Protein AF-A0A6B1IB93-F1 (afdb_monomer)

Structure (mmCIF, N/CA/C/O backbone):
data_AF-A0A6B1IB93-F1
#
_entry.id   AF-A0A6B1IB93-F1
#
loop_
_atom_site.group_PDB
_atom_site.id
_atom_site.type_symbol
_atom_site.label_atom_id
_atom_site.label_alt_id
_atom_site.label_comp_id
_atom_site.label_asym_id
_atom_site.label_entity_id
_atom_site.label_seq_id
_atom_site.pdbx_PDB_ins_code
_atom_site.Cartn_x
_atom_site.Cartn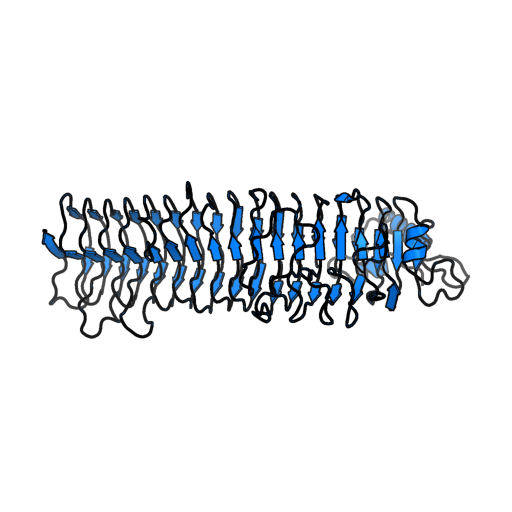_y
_atom_site.Cartn_z
_atom_site.occupancy
_atom_site.B_iso_or_equiv
_atom_site.auth_seq_id
_atom_site.auth_comp_id
_atom_site.auth_asym_id
_atom_site.auth_atom_id
_atom_site.pdbx_PDB_model_num
ATOM 1 N N . MET A 1 1 ? 8.153 -21.170 -45.864 1.00 47.31 1 MET A N 1
ATOM 2 C CA . MET A 1 1 ? 6.762 -21.647 -46.037 1.00 47.31 1 MET A CA 1
ATOM 3 C C . MET A 1 1 ? 5.921 -20.386 -45.933 1.00 47.31 1 MET A C 1
ATOM 5 O O . MET A 1 1 ? 6.156 -19.664 -44.977 1.00 47.31 1 MET A O 1
ATOM 9 N N . ALA A 1 2 ? 5.094 -20.040 -46.925 1.00 56.59 2 ALA A N 1
ATOM 10 C CA . ALA A 1 2 ? 4.295 -18.815 -46.829 1.00 56.59 2 ALA A CA 1
ATOM 11 C C . ALA A 1 2 ? 3.267 -18.994 -45.710 1.00 56.59 2 ALA A C 1
ATOM 13 O O . ALA A 1 2 ? 2.538 -19.990 -45.733 1.00 56.59 2 ALA A O 1
ATOM 14 N N . LEU A 1 3 ? 3.259 -18.084 -44.735 1.00 62.41 3 LEU A N 1
ATOM 15 C CA . LEU A 1 3 ? 2.273 -18.129 -43.661 1.00 62.41 3 LEU A CA 1
ATOM 16 C C . LEU A 1 3 ? 0.898 -17.834 -44.251 1.00 62.41 3 LEU A C 1
ATOM 18 O O . LEU A 1 3 ? 0.734 -16.989 -45.132 1.00 62.41 3 LEU A O 1
ATOM 22 N N . THR A 1 4 ? -0.099 -18.551 -43.765 1.00 72.56 4 THR A N 1
ATOM 23 C CA . THR A 1 4 ? -1.498 -18.311 -44.086 1.00 72.56 4 THR A CA 1
ATOM 24 C C . THR A 1 4 ? -2.266 -18.079 -42.799 1.00 72.56 4 THR A C 1
ATOM 26 O O . THR A 1 4 ? -1.890 -18.559 -41.735 1.00 72.56 4 THR A O 1
ATOM 29 N N . ILE A 1 5 ? -3.411 -17.411 -42.891 1.00 74.06 5 ILE A N 1
ATOM 30 C CA . ILE A 1 5 ? -4.334 -17.211 -41.769 1.00 74.06 5 ILE A CA 1
ATOM 31 C C . ILE A 1 5 ? -4.720 -18.533 -41.084 1.00 74.06 5 ILE A C 1
ATOM 33 O O . ILE A 1 5 ? -5.094 -18.549 -39.919 1.00 74.06 5 ILE A O 1
ATOM 37 N N . LYS A 1 6 ? -4.601 -19.662 -41.793 1.00 70.75 6 LYS A N 1
ATOM 38 C CA . LYS A 1 6 ? -4.834 -20.991 -41.236 1.00 70.75 6 LYS A CA 1
ATOM 39 C C . LYS A 1 6 ? -3.808 -21.374 -40.166 1.00 70.75 6 LYS A C 1
ATOM 41 O O . LYS A 1 6 ? -4.201 -21.989 -39.185 1.00 70.75 6 LYS A O 1
ATOM 46 N N . ASP A 1 7 ? -2.554 -20.966 -40.322 1.00 71.94 7 ASP A N 1
ATOM 47 C CA . ASP A 1 7 ? -1.471 -21.299 -39.389 1.00 71.94 7 ASP A CA 1
ATOM 48 C C . ASP A 1 7 ? -1.617 -20.561 -38.042 1.00 71.94 7 ASP A C 1
ATOM 50 O O . ASP A 1 7 ? -1.105 -21.023 -37.025 1.00 71.94 7 ASP A O 1
ATOM 54 N N . PHE A 1 8 ? -2.363 -19.449 -38.029 1.00 63.16 8 PHE A N 1
ATOM 55 C CA . PHE A 1 8 ? -2.698 -18.670 -36.831 1.00 63.16 8 PHE A CA 1
ATOM 56 C C . PHE A 1 8 ? -4.004 -19.130 -36.176 1.00 63.16 8 PHE A C 1
ATOM 58 O O . PHE A 1 8 ? -4.094 -19.217 -34.958 1.00 63.16 8 PHE A O 1
ATOM 65 N N . VAL A 1 9 ? -5.015 -19.477 -36.977 1.00 67.06 9 VAL A N 1
ATOM 66 C CA . VAL A 1 9 ? -6.304 -19.974 -36.462 1.00 67.06 9 VAL A CA 1
ATOM 67 C C . VAL A 1 9 ? -6.163 -21.354 -35.807 1.00 67.06 9 VAL A C 1
ATOM 69 O O . VAL A 1 9 ? -6.931 -21.685 -34.918 1.00 67.06 9 VAL A O 1
ATOM 72 N N . GLU A 1 10 ? -5.167 -22.155 -36.196 1.00 59.41 10 GLU A N 1
ATOM 73 C CA . GLU A 1 10 ? -4.883 -23.450 -35.556 1.00 59.41 10 GLU A CA 1
ATOM 74 C C . GLU A 1 10 ? -4.186 -23.335 -34.180 1.00 59.41 10 GLU A C 1
ATOM 76 O O . GLU A 1 10 ? -4.036 -24.356 -33.511 1.00 59.41 10 GLU A O 1
ATOM 81 N N . GLN A 1 11 ? -3.786 -22.131 -33.742 1.00 56.62 11 GLN A N 1
ATOM 82 C CA . GLN A 1 11 ? -3.180 -21.885 -32.419 1.00 56.62 11 GLN A CA 1
ATOM 83 C C . GLN A 1 11 ? -4.179 -21.363 -31.373 1.00 56.62 11 GLN A C 1
ATOM 85 O O . GLN A 1 11 ? -3.858 -21.338 -30.189 1.00 56.62 11 GLN A O 1
ATOM 90 N N . GLU A 1 12 ? -5.391 -20.994 -31.795 1.00 59.12 12 GLU A N 1
ATOM 91 C CA . GLU A 1 12 ? -6.454 -20.483 -30.931 1.00 59.12 12 GLU A CA 1
ATOM 92 C C . GLU A 1 12 ? -7.651 -21.439 -30.924 1.00 59.12 12 GLU A C 1
ATOM 94 O O . GLU A 1 12 ? -8.429 -21.499 -31.877 1.00 59.12 12 GLU A O 1
ATOM 99 N N . ASP A 1 13 ? -7.843 -22.166 -29.818 1.00 62.72 13 ASP A N 1
ATOM 100 C CA . ASP A 1 13 ? -8.871 -23.215 -29.672 1.00 62.72 13 ASP A CA 1
ATOM 101 C C . ASP A 1 13 ? -10.322 -22.704 -29.844 1.00 62.72 13 ASP A C 1
ATOM 103 O O . ASP A 1 13 ? -11.261 -23.495 -29.986 1.00 62.72 13 ASP A O 1
ATOM 107 N N . SER A 1 14 ? -10.527 -21.382 -29.814 1.00 68.81 14 SER A N 1
ATOM 108 C CA . SER A 1 14 ? -11.839 -20.725 -29.856 1.00 68.81 14 SER A CA 1
ATOM 109 C C . SER A 1 14 ? -12.285 -20.249 -31.245 1.00 68.81 14 SER A C 1
ATOM 111 O O . SER A 1 14 ? -13.443 -19.847 -31.400 1.00 68.81 14 SER A O 1
ATOM 113 N N . LEU A 1 15 ? -11.417 -20.315 -32.261 1.00 64.44 15 LEU A N 1
ATOM 114 C CA . LEU A 1 15 ? -11.700 -19.844 -33.618 1.00 64.44 15 LEU A CA 1
ATOM 115 C C . LEU A 1 15 ? -11.526 -20.960 -34.646 1.00 64.44 15 LEU A C 1
ATOM 117 O O . LEU A 1 15 ? -10.527 -21.671 -34.664 1.00 64.44 15 LEU A O 1
ATOM 121 N N . THR A 1 16 ? -12.475 -21.082 -35.575 1.00 74.25 16 THR A N 1
ATOM 122 C CA . THR A 1 16 ? -12.310 -21.946 -36.747 1.00 74.25 16 THR A CA 1
ATOM 123 C C . THR A 1 16 ? -12.172 -21.113 -38.008 1.00 74.25 16 THR A C 1
ATOM 125 O O . THR A 1 16 ? -12.680 -19.996 -38.116 1.00 74.25 16 THR A O 1
ATOM 128 N N . LEU A 1 17 ? -11.512 -21.673 -39.028 1.00 66.50 17 LEU A N 1
ATOM 129 C CA . LEU A 1 17 ? -11.332 -20.961 -40.292 1.00 66.50 17 LEU A CA 1
ATOM 130 C C . LEU A 1 17 ? -12.683 -20.538 -40.885 1.00 66.50 17 LEU A C 1
ATOM 132 O O . LEU A 1 17 ? -12.747 -19.514 -41.553 1.00 66.50 17 LEU A O 1
ATOM 136 N N . GLU A 1 18 ? -13.745 -21.318 -40.644 1.00 78.56 18 GLU A N 1
ATOM 137 C CA . GLU A 1 18 ? -15.110 -21.106 -41.134 1.00 78.56 18 GLU A CA 1
ATOM 138 C C . GLU A 1 18 ? -15.763 -19.822 -40.602 1.00 78.56 18 GLU A C 1
ATOM 140 O O . GLU A 1 18 ? -16.570 -19.232 -41.326 1.00 78.56 18 GLU A O 1
ATOM 145 N N . ASP A 1 19 ? -15.327 -19.330 -39.439 1.00 77.94 19 ASP A N 1
ATOM 146 C CA . ASP A 1 19 ? -15.854 -18.130 -38.775 1.00 77.94 19 ASP A CA 1
ATOM 147 C C . ASP A 1 19 ? -15.371 -16.819 -39.421 1.00 77.94 19 ASP A C 1
ATOM 149 O O . ASP A 1 19 ? -15.959 -15.754 -39.229 1.00 77.94 19 ASP A O 1
ATOM 153 N N . ILE A 1 20 ? -14.328 -16.886 -40.254 1.00 73.56 20 ILE A N 1
ATOM 154 C CA . ILE A 1 20 ? -13.740 -15.719 -40.918 1.00 73.56 20 ILE A CA 1
ATOM 155 C C . ILE A 1 20 ? -14.349 -15.565 -42.321 1.00 73.56 20 ILE A C 1
ATOM 157 O O . ILE A 1 20 ? -14.288 -16.511 -43.109 1.00 73.56 20 ILE A O 1
ATOM 161 N N . PRO A 1 21 ? -14.896 -14.404 -42.723 1.00 80.75 21 PRO A N 1
ATOM 162 C CA . PRO A 1 21 ? -15.423 -14.216 -44.075 1.00 80.75 21 PRO A CA 1
ATOM 163 C C . PRO A 1 21 ? -14.365 -14.465 -45.173 1.00 80.75 21 PRO A C 1
ATOM 165 O O . PRO A 1 21 ? -13.214 -14.052 -45.010 1.00 80.75 21 PRO A O 1
ATOM 168 N N . PRO A 1 22 ? -14.717 -15.075 -46.327 1.00 67.19 22 PRO A N 1
ATOM 169 C CA . PRO A 1 22 ? -13.751 -15.413 -47.383 1.00 67.19 22 PRO A CA 1
ATOM 170 C C . PRO A 1 22 ? -12.928 -14.227 -47.907 1.00 67.19 22 PRO A C 1
ATOM 172 O O . PRO A 1 22 ? -11.759 -14.393 -48.245 1.00 67.19 22 PRO A O 1
ATOM 175 N N . GLU A 1 23 ? -13.516 -13.029 -47.949 1.00 61.56 23 GLU A N 1
ATOM 176 C CA . GLU A 1 23 ? -12.828 -11.806 -48.382 1.00 61.56 23 GLU A CA 1
ATOM 177 C C . GLU A 1 23 ? -11.765 -11.345 -47.374 1.00 61.56 23 GLU A C 1
ATOM 179 O O . GLU A 1 23 ? -10.707 -10.868 -47.776 1.00 61.56 23 GLU A O 1
ATOM 184 N N . VAL A 1 24 ? -12.002 -11.562 -46.075 1.00 62.59 24 VAL A N 1
ATOM 185 C CA . VAL A 1 24 ? -11.038 -11.265 -45.004 1.00 62.59 24 VAL A CA 1
ATOM 186 C C . VAL A 1 24 ? -9.899 -12.278 -45.025 1.00 62.59 24 VAL A C 1
ATOM 188 O O . VAL A 1 24 ? -8.742 -11.876 -44.985 1.00 62.59 24 VAL A O 1
ATOM 191 N N . ARG A 1 25 ? -10.202 -13.575 -45.195 1.00 75.06 25 ARG A N 1
ATOM 192 C CA . ARG A 1 25 ? -9.165 -14.611 -45.362 1.00 75.06 25 ARG A CA 1
ATOM 193 C C . ARG A 1 25 ? -8.256 -14.297 -46.538 1.00 75.06 25 ARG A C 1
ATOM 195 O O . ARG A 1 25 ? -7.051 -14.466 -46.434 1.00 75.06 25 ARG A O 1
ATOM 202 N N . LYS A 1 26 ? -8.838 -13.861 -47.658 1.00 68.94 26 LYS A N 1
ATOM 203 C CA . LYS A 1 26 ? -8.079 -13.494 -48.850 1.00 68.94 26 LYS A CA 1
ATOM 204 C C . LYS A 1 26 ? -7.186 -12.284 -48.583 1.00 68.94 26 LYS A C 1
ATOM 206 O O . LYS A 1 26 ? -5.998 -12.392 -48.818 1.00 68.94 26 LYS A O 1
ATOM 211 N N . ARG A 1 27 ? -7.727 -11.190 -48.035 1.00 67.81 27 ARG A N 1
ATOM 212 C CA . ARG A 1 27 ? -6.939 -9.985 -47.732 1.00 67.81 27 ARG A CA 1
ATOM 213 C C . ARG A 1 27 ? -5.773 -10.280 -46.787 1.00 67.81 27 ARG A C 1
ATOM 215 O O . ARG A 1 27 ? -4.663 -9.875 -47.068 1.00 67.81 27 ARG A O 1
ATOM 222 N N . VAL A 1 28 ? -6.016 -11.030 -45.712 1.00 65.75 28 VAL A N 1
ATOM 223 C CA . VAL A 1 28 ? -4.967 -11.399 -44.748 1.00 65.75 28 VAL A CA 1
ATOM 224 C C . VAL A 1 28 ? -3.950 -12.362 -45.363 1.00 65.75 28 VAL A C 1
ATOM 226 O O . VAL A 1 28 ? -2.764 -12.210 -45.128 1.00 65.75 28 VAL A O 1
ATOM 229 N N . ASN A 1 29 ? -4.378 -13.340 -46.168 1.00 68.88 29 ASN A N 1
ATOM 230 C CA . ASN A 1 29 ? -3.445 -14.238 -46.856 1.00 68.88 29 ASN A CA 1
ATOM 231 C C . ASN A 1 29 ? -2.625 -13.534 -47.942 1.00 68.88 29 ASN A C 1
ATOM 233 O O . ASN A 1 29 ? -1.480 -13.917 -48.146 1.00 68.88 29 ASN A O 1
ATOM 237 N N . ASP A 1 30 ? -3.208 -12.564 -48.647 1.00 66.06 30 ASP A N 1
ATOM 238 C CA . ASP A 1 30 ? -2.509 -11.753 -49.644 1.00 66.06 30 ASP A CA 1
ATOM 239 C C . ASP A 1 30 ? -1.428 -10.907 -48.933 1.00 66.06 30 ASP A C 1
ATOM 241 O O . ASP A 1 30 ? -0.268 -10.956 -49.335 1.00 66.06 30 ASP A O 1
ATOM 245 N N . GLU A 1 31 ? -1.760 -10.280 -47.796 1.00 63.03 31 GLU A N 1
ATOM 246 C CA . GLU A 1 31 ? -0.799 -9.524 -46.975 1.00 63.03 31 GLU A CA 1
ATOM 247 C C . GLU A 1 31 ? 0.284 -10.414 -46.349 1.00 63.03 31 GLU A C 1
ATOM 249 O O . GLU A 1 31 ? 1.464 -10.082 -46.361 1.00 63.03 31 GLU A O 1
ATOM 254 N N . LEU A 1 32 ? -0.085 -11.592 -45.834 1.00 60.97 32 LEU A N 1
ATOM 255 C CA . LEU A 1 32 ? 0.872 -12.560 -45.292 1.00 60.97 32 LEU A CA 1
ATOM 256 C C . LEU A 1 32 ? 1.785 -13.129 -46.384 1.00 60.97 32 LEU A C 1
ATOM 258 O O . LEU A 1 32 ? 2.941 -13.438 -46.110 1.00 60.97 32 LEU A O 1
ATOM 262 N N . GLN A 1 33 ? 1.304 -13.271 -47.622 1.00 59.94 33 GLN A N 1
ATOM 263 C CA . GLN A 1 33 ? 2.141 -13.666 -48.760 1.00 59.94 33 GLN A CA 1
ATOM 264 C C . GLN A 1 33 ? 3.119 -12.568 -49.168 1.00 59.94 33 GLN A C 1
ATOM 266 O O . GLN A 1 33 ? 4.240 -12.889 -49.570 1.00 59.94 33 GLN A O 1
ATOM 271 N N . GLU A 1 34 ? 2.712 -11.307 -49.054 1.00 59.84 34 GLU A N 1
ATOM 272 C CA . GLU A 1 34 ? 3.586 -10.151 -49.243 1.00 59.84 34 GLU A CA 1
ATOM 273 C C . GLU A 1 34 ? 4.650 -10.090 -48.136 1.00 59.84 34 GLU A C 1
ATOM 275 O O . GLU A 1 34 ? 5.841 -10.008 -48.431 1.00 59.84 34 GLU A O 1
ATOM 280 N N . LEU A 1 35 ? 4.249 -10.308 -46.880 1.00 53.91 35 LEU A N 1
ATOM 281 C CA . LEU A 1 35 ? 5.142 -10.363 -45.720 1.00 53.91 35 LEU A CA 1
ATOM 282 C C . LEU A 1 35 ? 6.028 -11.615 -45.664 1.00 53.91 35 LEU A C 1
ATOM 284 O O . LEU A 1 35 ? 7.024 -11.605 -44.960 1.00 53.91 35 LEU A O 1
ATOM 288 N N . THR A 1 36 ? 5.705 -12.712 -46.355 1.00 54.09 36 THR A N 1
ATOM 289 C CA . THR A 1 36 ? 6.494 -13.966 -46.285 1.00 54.09 36 THR A CA 1
ATOM 290 C C . THR A 1 36 ? 7.105 -14.403 -47.616 1.00 54.09 36 THR A C 1
ATOM 292 O O . THR A 1 36 ? 7.624 -15.517 -47.727 1.00 54.09 36 THR A O 1
ATOM 295 N N . GLY A 1 37 ? 7.085 -13.522 -48.623 1.00 55.69 37 GLY A N 1
ATOM 296 C CA . GLY A 1 37 ? 7.861 -13.668 -49.855 1.00 55.69 37 GLY A CA 1
ATOM 297 C C . GLY A 1 37 ? 7.397 -14.806 -50.768 1.00 55.69 37 GLY A C 1
ATOM 298 O O . GLY A 1 37 ? 8.190 -15.669 -51.144 1.00 55.69 37 GLY A O 1
ATOM 299 N N . GLY A 1 38 ? 6.119 -14.826 -51.154 1.00 45.19 38 GLY A N 1
ATOM 300 C CA . GLY A 1 38 ? 5.567 -15.819 -52.086 1.00 45.19 38 GLY A CA 1
ATOM 301 C C . GLY A 1 38 ? 6.133 -15.750 -53.518 1.00 45.19 38 GLY A C 1
ATOM 302 O O . GLY A 1 38 ? 5.485 -15.218 -54.417 1.00 45.19 38 GLY A O 1
ATOM 303 N N . GLY A 1 39 ? 7.302 -16.353 -53.764 1.00 44.84 39 GLY A N 1
ATOM 304 C CA . GLY A 1 39 ? 7.883 -16.604 -55.092 1.00 44.84 39 GLY A CA 1
ATOM 305 C C . GLY A 1 39 ? 8.873 -17.781 -55.076 1.00 44.84 39 GLY A C 1
ATOM 306 O O . GLY A 1 39 ? 9.456 -18.069 -54.042 1.00 44.84 39 GLY A O 1
ATOM 307 N N . ASP A 1 40 ? 9.059 -18.478 -56.208 1.00 44.50 40 ASP A N 1
ATOM 308 C CA . ASP A 1 40 ? 9.875 -19.712 -56.384 1.00 44.50 40 ASP A CA 1
ATOM 309 C C . ASP A 1 40 ? 11.414 -19.538 -56.197 1.00 44.50 40 ASP A C 1
ATOM 311 O O . ASP A 1 40 ? 12.225 -20.243 -56.804 1.00 44.50 40 ASP A O 1
ATOM 315 N N . SER A 1 41 ? 11.855 -18.614 -55.349 1.00 43.12 41 SER A N 1
ATOM 316 C CA . SER A 1 41 ? 13.247 -18.448 -54.909 1.00 43.12 41 SER A CA 1
ATOM 317 C C . SER A 1 41 ? 13.293 -18.443 -53.381 1.00 43.12 41 SER A C 1
ATOM 319 O O . SER A 1 41 ? 12.290 -18.117 -52.762 1.00 43.12 41 SER A O 1
ATOM 321 N N . GLU A 1 42 ? 14.417 -18.869 -52.789 1.00 42.59 42 GLU A N 1
ATOM 322 C CA . GLU A 1 42 ? 14.621 -19.021 -51.333 1.00 42.59 42 GLU A CA 1
ATOM 323 C C . GLU A 1 42 ? 13.890 -17.978 -50.465 1.00 42.59 42 GLU A C 1
ATOM 325 O O . GLU A 1 42 ? 13.818 -16.812 -50.855 1.00 42.59 42 GLU A O 1
ATOM 330 N N . PRO A 1 43 ? 13.365 -18.384 -49.290 1.00 35.56 43 PRO A N 1
ATOM 331 C CA . PRO A 1 43 ? 12.536 -17.519 -48.461 1.00 35.56 43 PRO A CA 1
ATOM 332 C C . PRO A 1 43 ? 13.320 -16.267 -48.063 1.00 35.56 43 PRO A C 1
ATOM 334 O O . PRO A 1 43 ? 14.299 -16.353 -47.322 1.00 35.56 43 PRO A O 1
ATOM 337 N N . ALA A 1 44 ? 12.881 -15.111 -48.556 1.00 40.59 44 ALA A N 1
ATOM 338 C CA . ALA A 1 44 ? 13.309 -13.829 -48.025 1.00 40.59 44 ALA A CA 1
ATOM 339 C C . ALA A 1 44 ? 12.554 -13.582 -46.703 1.00 40.59 44 ALA A C 1
ATOM 341 O O . ALA A 1 44 ? 11.355 -13.869 -46.637 1.00 40.59 44 ALA A O 1
ATOM 342 N N . PRO A 1 45 ? 13.232 -13.102 -45.645 1.00 40.72 45 PRO A N 1
ATOM 343 C CA . PRO A 1 45 ? 12.581 -12.754 -44.385 1.00 40.72 45 PRO A CA 1
ATOM 344 C C . PRO A 1 45 ? 11.612 -11.577 -44.580 1.00 40.72 45 PRO A C 1
ATOM 346 O O . PRO A 1 45 ? 11.704 -10.892 -45.603 1.00 40.72 45 PRO A O 1
ATOM 349 N N . PRO A 1 46 ? 10.688 -11.342 -43.630 1.00 39.56 46 PRO A N 1
ATOM 350 C CA . PRO A 1 46 ? 9.617 -10.378 -43.805 1.00 39.56 46 PRO A CA 1
ATOM 351 C C . PRO A 1 46 ? 10.153 -8.994 -44.135 1.00 39.56 46 PRO A C 1
ATOM 353 O O . PRO A 1 46 ? 10.917 -8.412 -43.372 1.00 39.56 46 PRO A O 1
ATOM 356 N N . GLN A 1 47 ? 9.768 -8.484 -45.300 1.00 40.28 47 GLN A N 1
ATOM 357 C CA . GLN A 1 47 ? 10.093 -7.134 -45.733 1.00 40.28 47 GLN A CA 1
ATOM 358 C C . GLN A 1 47 ? 8.908 -6.250 -45.348 1.00 40.28 47 GLN A C 1
ATOM 360 O O . GLN A 1 47 ? 8.006 -6.034 -46.152 1.00 40.28 47 GLN A O 1
ATOM 365 N N . ASN A 1 48 ? 8.894 -5.751 -44.111 1.00 46.31 48 ASN A N 1
ATOM 366 C CA . ASN A 1 48 ? 8.357 -4.410 -43.918 1.00 46.31 48 ASN A CA 1
ATOM 367 C C . ASN A 1 48 ? 9.418 -3.473 -44.530 1.00 46.31 48 ASN A C 1
ATOM 369 O O . ASN A 1 48 ? 10.539 -3.467 -44.023 1.00 46.31 48 ASN A O 1
ATOM 373 N N . PRO A 1 49 ? 9.153 -2.788 -45.659 1.00 49.06 49 PRO A N 1
ATOM 374 C CA . PRO A 1 49 ? 10.187 -2.064 -46.403 1.00 49.06 49 PRO A CA 1
ATOM 375 C C . PRO A 1 49 ? 10.850 -0.927 -45.606 1.00 49.06 49 PRO A C 1
ATOM 377 O O . PRO A 1 49 ? 11.932 -0.497 -45.999 1.00 49.06 49 PRO A O 1
ATOM 380 N N . ASP A 1 50 ? 10.245 -0.508 -44.489 1.00 57.88 50 ASP A N 1
ATOM 381 C CA . ASP A 1 50 ? 10.753 0.541 -43.598 1.00 57.88 50 ASP A CA 1
ATOM 382 C C . ASP A 1 50 ? 11.320 -0.004 -42.268 1.00 57.88 50 ASP A C 1
ATOM 384 O O . ASP A 1 50 ? 11.778 0.772 -41.431 1.00 57.88 50 ASP A O 1
ATOM 388 N N . ALA A 1 51 ? 11.313 -1.328 -42.047 1.00 73.06 51 ALA A N 1
ATOM 389 C CA . ALA A 1 51 ? 11.839 -1.901 -40.811 1.00 73.06 51 ALA A CA 1
ATOM 390 C C . ALA A 1 51 ? 13.342 -2.193 -40.899 1.00 73.06 51 ALA A C 1
ATOM 392 O O . ALA A 1 51 ? 13.808 -2.919 -41.784 1.00 73.06 51 ALA A O 1
ATOM 393 N N . LEU A 1 52 ? 14.104 -1.672 -39.940 1.00 89.88 52 LEU A N 1
ATOM 394 C CA . LEU A 1 52 ? 15.533 -1.932 -39.822 1.00 89.88 52 LEU A CA 1
ATOM 395 C C . LEU A 1 52 ? 15.756 -3.248 -39.072 1.00 89.88 52 LEU A C 1
ATOM 397 O O . LEU A 1 52 ? 15.142 -3.505 -38.040 1.00 89.88 52 LEU A O 1
ATOM 401 N N . ILE A 1 53 ? 16.658 -4.087 -39.580 1.00 91.81 53 ILE A N 1
ATOM 402 C CA . ILE A 1 53 ? 17.012 -5.362 -38.945 1.00 91.81 53 ILE A CA 1
ATOM 403 C C . ILE A 1 53 ? 18.338 -5.199 -38.209 1.00 91.81 53 ILE A C 1
ATOM 405 O O . ILE A 1 53 ? 19.327 -4.772 -38.807 1.00 91.81 53 ILE A O 1
ATOM 409 N N . VAL A 1 54 ? 18.378 -5.612 -36.945 1.00 95.44 54 VAL A N 1
ATOM 410 C CA . VAL A 1 54 ? 19.604 -5.759 -36.155 1.00 95.44 54 VAL A CA 1
ATOM 411 C C . VAL A 1 54 ? 19.851 -7.242 -35.891 1.00 95.44 54 VAL A C 1
ATOM 413 O O . VAL A 1 54 ? 18.998 -7.935 -35.343 1.00 95.44 54 VAL A O 1
ATOM 416 N N . SER A 1 55 ? 21.021 -7.749 -36.280 1.00 94.88 55 SER A N 1
ATOM 417 C CA . SER A 1 55 ? 21.402 -9.144 -36.047 1.00 94.88 55 SER A CA 1
ATOM 418 C C . SER A 1 55 ? 22.908 -9.318 -35.929 1.00 94.88 55 SER A C 1
ATOM 420 O O . SER A 1 55 ? 23.669 -8.805 -36.746 1.00 94.88 55 SER A O 1
ATOM 422 N N . LYS A 1 56 ? 23.357 -10.152 -34.982 1.00 92.50 56 LYS A N 1
ATOM 423 C CA . LYS A 1 56 ? 24.758 -10.615 -34.930 1.00 92.50 56 LYS A CA 1
ATOM 424 C C . LYS A 1 56 ? 25.172 -11.442 -36.148 1.00 92.50 56 LYS A C 1
ATOM 426 O O . LYS A 1 56 ? 26.372 -11.616 -36.370 1.00 92.50 56 LYS A O 1
ATOM 431 N N . ASN A 1 57 ? 24.214 -11.965 -36.912 1.00 90.50 57 ASN A N 1
ATOM 432 C CA . ASN A 1 57 ? 24.482 -12.671 -38.151 1.00 90.50 57 ASN A CA 1
ATOM 433 C C . ASN A 1 57 ? 23.474 -12.292 -39.244 1.00 90.50 57 ASN A C 1
ATOM 435 O O . ASN A 1 57 ? 22.406 -12.887 -39.394 1.00 90.50 57 ASN A O 1
ATOM 439 N N . LEU A 1 58 ? 23.854 -11.313 -40.061 1.00 85.69 58 LEU A N 1
ATOM 440 C CA . LEU A 1 58 ? 23.011 -10.862 -41.162 1.00 85.69 58 LEU A CA 1
ATOM 441 C C . LEU A 1 58 ? 22.885 -11.892 -42.295 1.00 85.69 58 LEU A C 1
ATOM 443 O O . LEU A 1 58 ? 21.938 -11.791 -43.064 1.00 85.69 58 LEU A O 1
ATOM 447 N N . ASP A 1 59 ? 23.790 -12.870 -42.431 1.00 85.81 59 ASP A N 1
ATOM 448 C CA . ASP A 1 59 ? 23.755 -13.887 -43.504 1.00 85.81 59 ASP A CA 1
ATOM 449 C C . ASP A 1 59 ? 23.570 -13.304 -44.930 1.00 85.81 59 ASP A C 1
ATOM 451 O O . ASP A 1 59 ? 23.003 -13.931 -45.823 1.00 85.81 59 ASP A O 1
ATOM 455 N N . GLY A 1 60 ? 24.076 -12.085 -45.165 1.00 80.94 60 GLY A N 1
ATOM 456 C CA . GLY A 1 60 ? 23.963 -11.378 -46.448 1.00 80.94 60 GLY A CA 1
ATOM 457 C C . GLY A 1 60 ? 22.694 -10.535 -46.626 1.00 80.94 60 GLY A C 1
ATOM 458 O O . GLY A 1 60 ? 22.485 -10.015 -47.720 1.00 80.94 60 GLY A O 1
ATOM 459 N N . ARG A 1 61 ? 21.872 -10.392 -45.579 1.00 84.19 61 ARG A N 1
ATOM 460 C CA . ARG A 1 61 ? 20.733 -9.463 -45.513 1.00 84.19 61 ARG A CA 1
ATOM 461 C C . ARG A 1 61 ? 21.204 -8.029 -45.262 1.00 84.19 61 ARG A C 1
ATOM 463 O O . ARG A 1 61 ? 22.234 -7.818 -44.620 1.00 84.19 61 ARG A O 1
ATOM 470 N N . ASP A 1 62 ? 20.423 -7.062 -45.732 1.00 86.88 62 ASP A N 1
ATOM 471 C CA . ASP A 1 62 ? 20.595 -5.658 -45.360 1.00 86.88 62 ASP A CA 1
ATOM 472 C C . ASP A 1 62 ? 20.161 -5.463 -43.896 1.00 86.88 62 ASP A C 1
ATOM 474 O O . ASP A 1 62 ? 19.145 -6.010 -43.466 1.00 86.88 62 ASP A O 1
ATOM 478 N N . GLY A 1 63 ? 20.957 -4.727 -43.118 1.00 90.88 63 GLY A N 1
ATOM 479 C CA . GLY A 1 63 ? 20.722 -4.501 -41.693 1.00 90.88 63 GLY A CA 1
ATOM 480 C C . GLY A 1 63 ? 21.986 -4.072 -40.948 1.00 90.88 63 GLY A C 1
ATOM 481 O O . GLY A 1 63 ? 23.020 -3.772 -41.553 1.00 90.88 63 GLY A O 1
ATOM 482 N N . PHE A 1 64 ? 21.906 -4.071 -39.623 1.00 95.44 64 PHE A N 1
ATOM 483 C CA . PHE A 1 64 ? 22.961 -3.647 -38.707 1.00 95.44 64 PHE A CA 1
ATOM 484 C C . PHE A 1 64 ? 23.401 -4.813 -37.807 1.00 95.44 64 PHE A C 1
ATOM 486 O O . PHE A 1 64 ? 22.627 -5.721 -37.524 1.00 95.44 64 PHE A O 1
ATOM 493 N N . ASN A 1 65 ? 24.660 -4.807 -37.353 1.00 95.25 65 ASN A N 1
ATOM 494 C CA . ASN A 1 65 ? 25.179 -5.820 -36.407 1.00 95.25 65 ASN A CA 1
ATOM 495 C C . ASN A 1 65 ? 25.150 -5.352 -34.933 1.00 95.25 65 ASN A C 1
ATOM 497 O O . ASN A 1 65 ? 25.516 -6.101 -34.017 1.00 95.25 65 ASN A O 1
ATOM 501 N N . GLU A 1 66 ? 24.746 -4.101 -34.731 1.00 96.44 66 GLU A N 1
ATOM 502 C CA . GLU A 1 66 ? 24.684 -3.344 -33.480 1.00 96.44 66 GLU A CA 1
ATOM 503 C C . GLU A 1 66 ? 23.391 -2.517 -33.510 1.00 96.44 66 GLU A C 1
ATOM 505 O O . GLU A 1 66 ? 22.911 -2.167 -34.595 1.00 96.44 66 GLU A O 1
ATOM 510 N N . ILE A 1 67 ? 22.820 -2.246 -32.342 1.00 96.81 67 ILE A N 1
ATOM 511 C CA . ILE A 1 67 ? 21.535 -1.566 -32.161 1.00 96.81 67 ILE A CA 1
ATOM 512 C C . ILE A 1 67 ? 21.707 -0.061 -32.364 1.00 96.81 67 ILE A C 1
ATOM 514 O O . ILE A 1 67 ? 20.954 0.543 -33.125 1.00 96.81 67 ILE A O 1
ATOM 518 N N . LYS A 1 68 ? 22.734 0.541 -31.761 1.00 95.06 68 LYS A N 1
ATOM 519 C CA . LYS A 1 68 ? 23.004 1.978 -31.828 1.00 95.06 68 LYS A CA 1
ATOM 520 C C . LYS A 1 68 ? 23.103 2.491 -33.270 1.00 95.06 68 LYS A C 1
ATOM 522 O O . LYS A 1 68 ? 22.394 3.439 -33.583 1.00 95.06 68 LYS A O 1
ATOM 527 N N . PRO A 1 69 ? 23.868 1.873 -34.193 1.00 95.75 69 PRO A N 1
ATOM 528 C CA . PRO A 1 69 ? 23.896 2.329 -35.582 1.00 95.75 69 PRO A CA 1
ATOM 529 C C . PRO A 1 69 ? 22.546 2.238 -36.306 1.00 95.75 69 PRO A C 1
ATOM 531 O O . PRO A 1 69 ? 22.327 2.997 -37.250 1.00 95.75 69 PRO A O 1
ATOM 534 N N . ALA A 1 70 ? 21.668 1.313 -35.902 1.00 96.31 70 ALA A N 1
ATOM 535 C CA . ALA A 1 70 ? 20.320 1.220 -36.451 1.00 96.31 70 ALA A CA 1
ATOM 536 C C . ALA A 1 70 ? 19.447 2.379 -35.959 1.00 96.31 70 ALA A C 1
ATOM 538 O O . ALA A 1 70 ? 18.788 3.009 -36.778 1.00 96.31 70 ALA A O 1
ATOM 539 N N . VAL A 1 71 ? 19.510 2.697 -34.661 1.00 95.75 71 VAL A N 1
ATOM 540 C CA . VAL A 1 71 ? 18.825 3.856 -34.065 1.00 95.75 71 VAL A CA 1
ATOM 541 C C . VAL A 1 71 ? 19.334 5.164 -34.677 1.00 95.75 71 VAL A C 1
ATOM 543 O O . VAL A 1 71 ? 18.537 5.930 -35.203 1.00 95.75 71 VAL A O 1
ATOM 546 N N . ASP A 1 72 ? 20.656 5.361 -34.743 1.00 94.25 72 ASP A N 1
ATOM 547 C CA . ASP A 1 72 ? 21.293 6.556 -35.325 1.00 94.25 72 ASP A CA 1
ATOM 548 C C . ASP A 1 72 ? 20.923 6.769 -36.820 1.00 94.25 72 ASP A C 1
ATOM 550 O O . ASP A 1 72 ? 21.124 7.856 -37.368 1.00 94.25 72 ASP A O 1
ATOM 554 N N . SER A 1 73 ? 20.443 5.723 -37.509 1.00 93.75 73 SER A N 1
ATOM 555 C CA . SER A 1 73 ? 20.042 5.757 -38.925 1.00 93.75 73 SER A CA 1
ATOM 556 C C . SER A 1 73 ? 18.526 5.794 -39.138 1.00 93.75 73 SER A C 1
ATOM 558 O O . SER A 1 73 ? 18.094 5.860 -40.291 1.00 93.75 73 SER A O 1
ATOM 560 N N . ALA A 1 74 ? 17.734 5.678 -38.073 1.00 94.12 74 ALA A N 1
ATOM 561 C CA . ALA A 1 74 ? 16.287 5.590 -38.153 1.00 94.12 74 ALA A CA 1
ATOM 562 C C . ALA A 1 74 ? 15.648 6.967 -38.379 1.00 94.12 74 ALA A C 1
ATOM 564 O O . ALA A 1 74 ? 16.101 7.982 -37.852 1.00 94.12 74 ALA A O 1
ATOM 565 N N . ASP A 1 75 ? 14.570 6.980 -39.159 1.00 92.25 75 ASP A N 1
ATOM 566 C CA . ASP A 1 75 ? 13.658 8.117 -39.245 1.00 92.25 75 ASP A CA 1
ATOM 567 C C . ASP A 1 75 ? 12.534 7.950 -38.204 1.00 92.25 75 ASP A C 1
ATOM 569 O O . ASP A 1 75 ? 12.253 6.840 -37.748 1.00 92.25 75 ASP A O 1
ATOM 573 N N . SER A 1 76 ? 11.860 9.046 -37.852 1.00 92.31 76 SER A N 1
ATOM 574 C CA . SER A 1 76 ? 10.681 8.993 -36.978 1.00 92.31 76 SER A CA 1
ATOM 575 C C . SER A 1 76 ? 9.589 8.082 -37.557 1.00 92.31 76 SER A C 1
ATOM 577 O O . SER A 1 76 ? 9.351 8.080 -38.771 1.00 92.31 76 SER A O 1
ATOM 579 N N . GLY A 1 77 ? 8.952 7.284 -36.697 1.00 87.19 77 GLY A N 1
ATOM 580 C CA . GLY A 1 77 ? 7.974 6.264 -37.090 1.00 87.19 77 GLY A CA 1
ATOM 581 C C . GLY A 1 77 ? 8.584 4.927 -37.531 1.00 87.19 77 GLY A C 1
ATOM 582 O O . GLY A 1 77 ? 7.846 4.027 -37.942 1.00 87.19 77 GLY A O 1
ATOM 583 N N . ALA A 1 78 ? 9.914 4.785 -37.520 1.00 90.25 78 ALA A N 1
ATOM 584 C CA . ALA A 1 78 ? 10.570 3.550 -37.938 1.00 90.25 78 ALA A CA 1
ATOM 585 C C . ALA A 1 78 ? 10.410 2.422 -36.907 1.00 90.25 78 ALA A C 1
ATOM 587 O O . ALA A 1 78 ? 10.309 2.633 -35.700 1.00 90.25 78 ALA A O 1
ATOM 588 N N . THR A 1 79 ? 10.470 1.184 -37.398 1.00 92.81 79 THR A N 1
ATOM 589 C CA . THR A 1 79 ? 10.525 -0.016 -36.556 1.00 92.81 79 THR A CA 1
ATOM 590 C C . THR A 1 79 ? 11.886 -0.681 -36.692 1.00 92.81 79 THR A C 1
ATOM 592 O O . THR A 1 79 ? 12.348 -0.947 -37.801 1.00 92.81 79 THR A O 1
ATOM 595 N N . ILE A 1 80 ? 12.518 -1.008 -35.571 1.00 94.62 80 ILE A N 1
ATOM 596 C CA . ILE A 1 80 ? 13.776 -1.748 -35.509 1.00 94.62 80 ILE A CA 1
ATOM 597 C C . ILE A 1 80 ? 13.506 -3.117 -34.885 1.00 94.62 80 ILE A C 1
ATOM 599 O O . ILE A 1 80 ? 13.132 -3.213 -33.717 1.00 94.62 80 ILE A O 1
ATOM 603 N N . PHE A 1 81 ? 13.737 -4.184 -35.650 1.00 93.81 81 PHE A N 1
ATOM 604 C CA . PHE A 1 81 ? 13.650 -5.562 -35.166 1.00 93.81 81 PHE A CA 1
ATOM 605 C C . PHE A 1 81 ? 15.027 -6.082 -34.768 1.00 93.81 81 PHE A C 1
ATOM 607 O O . PHE A 1 81 ? 15.936 -6.152 -35.601 1.00 93.81 81 PHE A O 1
ATOM 614 N N . ILE A 1 82 ? 15.173 -6.496 -33.511 1.00 95.69 82 ILE A N 1
ATOM 615 C CA . ILE A 1 82 ? 16.429 -7.009 -32.967 1.00 95.69 82 ILE A CA 1
ATOM 616 C C . ILE A 1 82 ? 16.350 -8.531 -32.821 1.00 95.69 82 ILE A C 1
ATOM 618 O O . ILE A 1 82 ? 15.597 -9.068 -32.009 1.00 95.69 82 ILE A O 1
ATOM 622 N N . GLU A 1 83 ? 17.173 -9.247 -33.583 1.00 94.44 83 GLU A N 1
ATOM 623 C CA . GLU A 1 83 ? 17.309 -10.696 -33.449 1.00 94.44 83 GLU A CA 1
ATOM 624 C C . GLU A 1 83 ? 18.054 -11.085 -32.161 1.00 94.44 83 GLU A C 1
ATOM 626 O O . GLU A 1 83 ? 18.924 -10.332 -31.701 1.00 94.44 83 GLU A O 1
ATOM 631 N N . PRO A 1 84 ? 17.788 -12.281 -31.599 1.00 94.38 84 PRO A N 1
ATOM 632 C CA . PRO A 1 84 ? 18.399 -12.713 -30.350 1.00 94.38 84 PRO A CA 1
ATOM 633 C C . PRO A 1 84 ? 19.925 -12.691 -30.410 1.00 94.38 84 PRO A C 1
ATOM 635 O O . PRO A 1 84 ? 20.559 -13.155 -31.361 1.00 94.38 84 PRO A O 1
ATOM 638 N N . GLY A 1 85 ? 20.525 -12.179 -29.348 1.00 94.69 85 GLY A N 1
ATOM 639 C CA . GLY A 1 85 ? 21.965 -12.037 -29.220 1.00 94.69 85 GLY A CA 1
ATOM 640 C C . GLY A 1 85 ? 22.304 -11.080 -28.091 1.00 94.69 85 GLY A C 1
ATOM 641 O O . GLY A 1 85 ? 21.439 -10.358 -27.605 1.00 94.69 85 GLY A O 1
ATOM 642 N N . THR A 1 86 ? 23.569 -11.072 -27.675 1.00 95.50 86 THR A N 1
ATOM 643 C CA . THR A 1 86 ? 24.061 -10.047 -26.753 1.00 95.50 86 THR A CA 1
ATOM 644 C C . THR A 1 86 ? 24.791 -8.959 -27.517 1.00 95.50 86 THR A C 1
ATOM 646 O O . THR A 1 86 ? 25.759 -9.227 -28.236 1.00 95.50 86 THR A O 1
ATOM 649 N N . TYR A 1 87 ? 24.341 -7.733 -27.327 1.00 95.88 87 TYR A N 1
ATOM 650 C CA . TYR A 1 87 ? 24.838 -6.523 -27.945 1.00 95.88 87 TYR A CA 1
ATOM 651 C C . TYR A 1 87 ? 25.516 -5.690 -26.859 1.00 95.88 87 TYR A C 1
ATOM 653 O O . TYR A 1 87 ? 24.864 -5.262 -25.917 1.00 95.88 87 TYR A O 1
ATOM 661 N N . THR A 1 88 ? 26.846 -5.561 -26.929 1.00 93.62 88 THR A N 1
ATOM 662 C CA . THR A 1 88 ? 27.618 -4.804 -25.935 1.00 93.62 88 THR A CA 1
ATOM 663 C C . THR A 1 88 ? 27.772 -3.366 -26.393 1.00 93.62 88 THR A C 1
ATOM 665 O O . THR A 1 88 ? 28.673 -3.066 -27.177 1.00 93.62 88 THR A O 1
ATOM 668 N N . GLU A 1 89 ? 26.860 -2.519 -25.941 1.00 91.75 89 GLU A N 1
ATOM 669 C CA . GLU A 1 89 ? 26.716 -1.118 -26.323 1.00 91.75 89 GLU A CA 1
ATOM 670 C C . GLU A 1 89 ? 25.800 -0.403 -25.322 1.00 91.75 89 GLU A C 1
ATOM 672 O O . GLU A 1 89 ? 25.042 -1.058 -24.611 1.00 91.75 89 GLU A O 1
ATOM 677 N N . ASP A 1 90 ? 25.870 0.928 -25.292 1.00 89.56 90 ASP A N 1
ATOM 678 C CA . ASP A 1 90 ? 24.914 1.771 -24.575 1.00 89.56 90 ASP A CA 1
ATOM 679 C C . ASP A 1 90 ? 24.083 2.532 -25.626 1.00 89.56 90 ASP A C 1
ATOM 681 O O . ASP A 1 90 ? 24.640 3.138 -26.555 1.00 89.56 90 ASP A O 1
ATOM 685 N N . VAL A 1 91 ? 22.756 2.442 -25.533 1.00 93.50 91 VAL A N 1
ATOM 686 C CA . VAL A 1 91 ? 21.815 2.857 -26.585 1.00 93.50 91 VAL A CA 1
ATOM 687 C C . VAL A 1 91 ? 21.031 4.086 -26.129 1.00 93.50 91 VAL A C 1
ATOM 689 O O . VAL A 1 91 ? 20.327 4.029 -25.126 1.00 93.50 91 VAL A O 1
ATOM 692 N N . LEU A 1 92 ? 21.128 5.176 -26.895 1.00 93.94 92 LEU A N 1
ATOM 693 C CA . LEU A 1 92 ? 20.283 6.367 -26.763 1.00 93.94 92 LEU A CA 1
ATOM 694 C C . LEU A 1 92 ? 19.217 6.330 -27.858 1.00 93.94 92 LEU A C 1
ATOM 696 O O . LEU A 1 92 ? 19.570 6.296 -29.035 1.00 93.94 92 LEU A O 1
ATOM 700 N N . VAL A 1 93 ? 17.946 6.335 -27.468 1.00 95.44 93 VAL A N 1
ATOM 701 C CA . VAL A 1 93 ? 16.788 6.407 -28.362 1.00 95.44 93 VAL A CA 1
ATOM 702 C C . VAL A 1 93 ? 16.229 7.828 -28.330 1.00 95.44 93 VAL A C 1
ATOM 704 O O . VAL A 1 93 ? 15.396 8.167 -27.488 1.00 95.44 93 VAL A O 1
ATOM 707 N N . ASP A 1 94 ? 16.721 8.667 -29.238 1.00 93.88 94 ASP A N 1
ATOM 708 C CA . ASP A 1 94 ? 16.355 10.082 -29.389 1.00 93.88 94 ASP A CA 1
ATOM 709 C C . ASP A 1 94 ? 15.466 10.363 -30.614 1.00 93.88 94 ASP A C 1
ATOM 711 O O . ASP A 1 94 ? 15.178 11.519 -30.922 1.00 93.88 94 ASP A O 1
ATOM 715 N N . VAL A 1 95 ? 15.024 9.306 -31.301 1.00 93.44 95 VAL A N 1
ATOM 716 C CA . VAL A 1 95 ? 14.133 9.370 -32.463 1.00 93.44 95 VAL A CA 1
ATOM 717 C C . VAL A 1 95 ? 12.682 9.223 -32.007 1.00 93.44 95 VAL A C 1
ATOM 719 O O . VAL A 1 95 ? 12.333 8.225 -31.378 1.00 93.44 95 VAL A O 1
ATOM 722 N N . ASP A 1 96 ? 11.845 10.200 -32.358 1.00 93.12 96 ASP A N 1
ATOM 723 C CA . ASP A 1 96 ? 10.413 10.201 -32.039 1.00 93.12 96 ASP A CA 1
ATOM 724 C C . ASP A 1 96 ? 9.649 9.102 -32.797 1.00 93.12 96 ASP A C 1
ATOM 726 O O . ASP A 1 96 ? 9.978 8.771 -33.942 1.00 93.12 96 ASP A O 1
ATOM 730 N N . ASP A 1 97 ? 8.583 8.580 -32.195 1.00 92.62 97 ASP A N 1
ATOM 731 C CA . ASP A 1 97 ? 7.718 7.523 -32.729 1.00 92.62 97 ASP A CA 1
ATOM 732 C C . ASP A 1 97 ? 8.495 6.250 -33.135 1.00 92.62 97 ASP A C 1
ATOM 734 O O . ASP A 1 97 ? 8.115 5.539 -34.068 1.00 92.62 97 ASP A O 1
ATOM 738 N N . LEU A 1 98 ? 9.641 5.976 -32.500 1.00 95.44 98 LEU A N 1
ATOM 739 C CA . LEU A 1 98 ? 10.455 4.803 -32.811 1.00 95.44 98 LEU A CA 1
ATOM 740 C C . LEU A 1 98 ? 9.938 3.563 -32.075 1.00 95.44 98 LEU A C 1
ATOM 742 O O . LEU A 1 98 ? 9.792 3.573 -30.853 1.00 95.44 98 LEU A O 1
ATOM 746 N N . THR A 1 99 ? 9.791 2.451 -32.797 1.00 95.62 99 THR A N 1
ATOM 747 C CA . THR A 1 99 ? 9.556 1.133 -32.193 1.00 95.62 99 THR A CA 1
ATOM 748 C C . THR A 1 99 ? 10.838 0.302 -32.186 1.00 95.62 99 THR A C 1
ATOM 750 O O . THR A 1 99 ? 11.387 -0.008 -33.245 1.00 95.62 99 THR A O 1
ATOM 753 N N . LEU A 1 100 ? 11.284 -0.143 -31.012 1.00 96.19 100 LEU A N 1
ATOM 754 C CA . LEU A 1 100 ? 12.376 -1.100 -30.831 1.00 96.19 100 LEU A CA 1
ATOM 755 C C . LEU A 1 100 ? 11.821 -2.437 -30.319 1.00 96.19 100 LEU A C 1
ATOM 757 O O . LEU A 1 100 ? 11.399 -2.538 -29.170 1.00 96.19 100 LEU A O 1
ATOM 761 N N . ALA A 1 101 ? 11.829 -3.475 -31.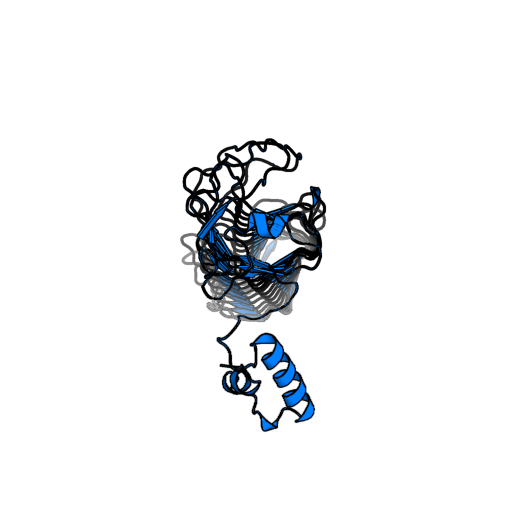154 1.00 95.00 101 ALA A N 1
ATOM 762 C CA . ALA A 1 101 ? 11.198 -4.758 -30.840 1.00 95.00 101 ALA A CA 1
ATOM 763 C C . ALA A 1 101 ? 12.195 -5.923 -30.884 1.00 95.00 101 ALA A C 1
ATOM 765 O O . ALA A 1 101 ? 12.841 -6.180 -31.907 1.00 95.00 101 ALA A O 1
ATOM 766 N N . GLY A 1 102 ? 12.305 -6.658 -29.780 1.00 91.06 102 GLY A N 1
ATOM 767 C CA . GLY A 1 102 ? 13.068 -7.897 -29.702 1.00 91.06 102 GLY A CA 1
ATOM 768 C C . GLY A 1 102 ? 12.332 -9.084 -30.326 1.00 91.06 102 GLY A C 1
ATOM 769 O O . GLY A 1 102 ? 11.120 -9.226 -30.215 1.00 91.06 102 GLY A O 1
ATOM 770 N N . ALA A 1 103 ? 13.070 -9.969 -30.994 1.00 80.44 103 ALA A N 1
ATOM 771 C CA . ALA A 1 103 ? 12.536 -11.232 -31.502 1.00 80.44 103 ALA A CA 1
ATOM 772 C C . ALA A 1 103 ? 12.567 -12.354 -30.439 1.00 80.44 103 ALA A C 1
ATOM 774 O O . ALA A 1 103 ? 13.245 -12.258 -29.413 1.00 80.44 103 ALA A O 1
ATOM 775 N N . GLU A 1 104 ? 11.857 -13.458 -30.712 1.00 74.50 104 GLU A N 1
ATOM 776 C CA . GLU A 1 104 ? 11.753 -14.632 -29.829 1.00 74.50 104 GLU A CA 1
ATOM 777 C C . GLU A 1 104 ? 13.140 -15.140 -29.387 1.00 74.50 104 GLU A C 1
ATOM 779 O O . GLU A 1 104 ? 13.955 -15.556 -30.212 1.00 74.50 104 GLU A O 1
ATOM 784 N N . GLY A 1 105 ? 13.407 -15.107 -28.076 1.00 67.75 105 GLY A N 1
ATOM 785 C CA . GLY A 1 105 ? 14.729 -15.370 -27.492 1.00 67.75 105 GLY A CA 1
ATOM 786 C C . GLY A 1 105 ? 15.378 -14.167 -26.798 1.00 67.75 105 GLY A C 1
ATOM 787 O O . GLY A 1 105 ? 16.486 -14.332 -26.297 1.00 67.75 105 GLY A O 1
ATOM 788 N N . THR A 1 106 ? 14.690 -13.017 -26.763 1.00 87.69 106 THR A N 1
ATOM 789 C CA . THR A 1 106 ? 14.998 -11.780 -26.017 1.00 87.69 106 THR A CA 1
ATOM 790 C C . THR A 1 106 ? 16.443 -11.297 -26.210 1.00 87.69 106 THR A C 1
ATOM 792 O O . THR A 1 106 ? 17.357 -11.751 -25.514 1.00 87.69 106 THR A O 1
ATOM 795 N N . PRO A 1 107 ? 16.700 -10.377 -27.155 1.00 95.62 107 PRO A N 1
ATOM 796 C CA . PRO A 1 107 ? 18.014 -9.758 -27.287 1.00 95.62 107 PRO A CA 1
ATOM 797 C C . PRO A 1 107 ? 18.422 -9.029 -26.004 1.00 95.62 107 PRO A C 1
ATOM 799 O O . PRO A 1 107 ? 17.596 -8.435 -25.315 1.00 95.62 107 PRO A O 1
ATOM 802 N N . VAL A 1 108 ? 19.720 -9.071 -25.708 1.00 95.94 108 VAL A N 1
ATOM 803 C CA . VAL A 1 108 ? 20.310 -8.486 -24.501 1.00 95.94 108 VAL A CA 1
ATOM 804 C C . VAL A 1 108 ? 21.174 -7.293 -24.889 1.00 95.94 108 VAL A C 1
ATOM 806 O O . VAL A 1 108 ? 22.168 -7.466 -25.600 1.00 95.94 108 VAL A O 1
ATOM 809 N N . ILE A 1 109 ? 20.835 -6.111 -24.389 1.00 94.75 109 ILE A N 1
ATOM 810 C CA . ILE A 1 109 ? 21.703 -4.935 -24.343 1.00 94.75 109 ILE A CA 1
ATOM 811 C C . ILE A 1 109 ? 22.564 -5.079 -23.090 1.00 94.75 109 ILE A C 1
ATOM 813 O O . ILE A 1 109 ? 22.080 -4.959 -21.968 1.00 94.75 109 ILE A O 1
ATOM 817 N N . ARG A 1 110 ? 23.842 -5.398 -23.274 1.00 91.31 110 ARG A N 1
ATOM 818 C CA . ARG A 1 110 ? 24.809 -5.463 -22.177 1.00 91.31 110 ARG A CA 1
ATOM 819 C C . ARG A 1 110 ? 25.595 -4.166 -22.156 1.00 91.31 110 ARG A C 1
ATOM 821 O O . ARG A 1 110 ? 26.233 -3.847 -23.159 1.00 91.31 110 ARG A O 1
ATOM 828 N N . SER A 1 111 ? 25.624 -3.485 -21.018 1.00 85.25 111 SER A N 1
ATOM 829 C CA . SER A 1 111 ? 26.355 -2.226 -20.914 1.00 85.25 111 SER A CA 1
ATOM 830 C C . SER A 1 111 ? 27.836 -2.366 -21.273 1.00 85.25 111 SER A C 1
ATOM 832 O O . SER A 1 111 ? 28.470 -3.412 -21.075 1.00 85.25 111 SER A O 1
ATOM 834 N N . THR A 1 112 ? 28.425 -1.269 -21.743 1.00 83.88 112 THR A N 1
ATOM 835 C CA . THR A 1 112 ? 29.883 -1.148 -21.855 1.00 83.88 112 THR A CA 1
ATOM 836 C C . THR A 1 112 ? 30.572 -0.968 -20.495 1.00 83.88 112 THR A C 1
ATOM 838 O O . THR A 1 112 ? 31.793 -1.131 -20.400 1.00 83.88 112 THR A O 1
ATOM 841 N N . GLY A 1 113 ? 29.809 -0.633 -19.447 1.00 76.62 113 GLY A N 1
ATOM 842 C CA . GLY A 1 113 ? 30.293 -0.369 -18.094 1.00 76.62 113 GLY A CA 1
ATOM 843 C C . GLY A 1 113 ? 31.071 0.939 -17.949 1.00 76.62 113 GLY A C 1
ATOM 844 O O . GLY A 1 113 ? 31.606 1.202 -16.872 1.00 76.62 113 GLY A O 1
ATOM 845 N N . THR A 1 114 ? 31.172 1.766 -18.997 1.00 70.88 114 THR A N 1
ATOM 846 C CA . THR A 1 114 ? 31.957 3.004 -18.914 1.00 70.88 114 THR A CA 1
ATOM 847 C C . THR A 1 114 ? 31.257 4.084 -18.102 1.00 70.88 114 THR A C 1
ATOM 849 O O . THR A 1 114 ? 31.950 4.868 -17.457 1.00 70.88 114 THR A O 1
ATOM 852 N N . GLY A 1 115 ? 29.922 4.104 -18.068 1.00 71.44 115 GLY A N 1
ATOM 853 C CA . GLY A 1 115 ? 29.169 5.215 -17.491 1.00 71.44 115 GLY A CA 1
ATOM 854 C C . GLY A 1 115 ? 29.182 6.453 -18.391 1.00 71.44 115 GLY A C 1
ATOM 855 O O . GLY A 1 115 ? 29.881 6.486 -19.410 1.00 71.44 115 GLY A O 1
ATOM 856 N N . TYR A 1 116 ? 28.499 7.512 -17.958 1.00 69.25 116 TYR A N 1
ATOM 857 C CA . TYR A 1 116 ? 28.533 8.826 -18.608 1.00 69.25 116 TYR A CA 1
ATOM 858 C C . TYR A 1 116 ? 29.969 9.384 -18.681 1.00 69.25 116 TYR A C 1
ATOM 860 O O . TYR A 1 116 ? 30.605 9.592 -17.642 1.00 69.25 116 TYR A O 1
ATOM 868 N N . GLN A 1 117 ? 30.499 9.644 -19.887 1.00 71.56 117 GLN A N 1
ATOM 869 C CA . GLN A 1 117 ? 31.850 10.211 -20.063 1.00 71.56 117 GLN A CA 1
ATOM 870 C C . GLN A 1 117 ? 31.831 11.701 -20.425 1.00 71.56 117 GLN A C 1
ATOM 872 O O . GLN A 1 117 ? 32.723 12.451 -20.010 1.00 71.56 117 GLN A O 1
ATOM 877 N N . GLN A 1 118 ? 30.850 12.142 -21.210 1.00 72.00 118 GLN A N 1
ATOM 878 C CA . GLN A 1 118 ? 30.722 13.509 -21.722 1.00 72.00 118 GLN A CA 1
ATOM 879 C C . GLN A 1 118 ? 29.256 13.864 -22.029 1.00 72.00 118 GLN A C 1
ATOM 881 O O . GLN A 1 118 ? 28.400 12.997 -22.146 1.00 72.00 118 GLN A O 1
ATOM 886 N N . GLU A 1 119 ? 28.975 15.162 -22.180 1.00 69.25 119 GLU A N 1
ATOM 887 C CA . GLU A 1 119 ? 27.638 15.679 -22.509 1.00 69.25 119 GLU A CA 1
ATOM 888 C C . GLU A 1 119 ? 27.108 15.078 -23.816 1.00 69.25 119 GLU A C 1
ATOM 890 O O . GLU A 1 119 ? 27.765 15.173 -24.855 1.00 69.25 119 GLU A O 1
ATOM 895 N N . GLY A 1 120 ? 25.921 14.467 -23.741 1.00 66.94 120 GLY A N 1
ATOM 896 C CA . GLY A 1 120 ? 25.276 13.755 -24.845 1.00 66.94 120 GLY A CA 1
ATOM 897 C C . GLY A 1 120 ? 25.540 12.246 -24.891 1.00 66.94 120 GLY A C 1
ATOM 898 O O . GLY A 1 120 ? 24.956 11.578 -25.741 1.00 66.94 120 GLY A O 1
ATOM 899 N N . ASP A 1 121 ? 26.386 11.697 -24.013 1.00 70.50 121 ASP A N 1
ATOM 900 C CA . ASP A 1 121 ? 26.457 10.245 -23.821 1.00 70.50 121 ASP A CA 1
ATOM 901 C C . ASP A 1 121 ? 25.231 9.748 -23.038 1.00 70.50 121 ASP A C 1
ATOM 903 O O . ASP A 1 121 ? 24.741 10.486 -22.174 1.00 70.50 121 ASP A O 1
ATOM 907 N N . PRO A 1 122 ? 24.787 8.496 -23.271 1.00 76.75 122 PRO A N 1
ATOM 908 C CA . PRO A 1 122 ? 23.759 7.882 -22.450 1.00 76.75 122 PRO A CA 1
ATOM 909 C C . PRO A 1 122 ? 24.118 7.930 -20.959 1.00 76.75 122 PRO A C 1
ATOM 911 O O . PRO A 1 122 ? 25.281 7.751 -20.585 1.00 76.75 122 PRO A O 1
ATOM 914 N N . VAL A 1 123 ? 23.122 8.123 -20.098 1.00 79.06 123 VAL A N 1
ATOM 915 C CA . VAL A 1 123 ? 23.249 8.004 -18.632 1.00 79.06 123 VAL A CA 1
ATOM 916 C C . VAL A 1 123 ? 22.776 6.646 -18.103 1.00 79.06 123 VAL A C 1
ATOM 918 O O . VAL A 1 123 ? 22.784 6.419 -16.893 1.00 79.06 123 VAL A O 1
ATOM 921 N N . ALA A 1 124 ? 22.388 5.742 -19.003 1.00 86.19 124 ALA A N 1
ATOM 922 C CA . ALA A 1 124 ? 22.015 4.357 -18.740 1.00 86.19 124 ALA A CA 1
ATOM 923 C C . ALA A 1 124 ? 22.402 3.472 -19.944 1.00 86.19 124 ALA A C 1
ATOM 925 O O . ALA A 1 124 ? 22.524 3.990 -21.057 1.00 86.19 124 ALA A O 1
ATOM 926 N N . PRO A 1 125 ? 22.535 2.144 -19.769 1.00 89.50 125 PRO A N 1
ATOM 927 C CA . PRO A 1 125 ? 22.697 1.205 -20.883 1.00 89.50 125 PRO A CA 1
ATOM 928 C C . PRO A 1 125 ? 21.599 1.334 -21.950 1.00 89.50 125 PRO A C 1
ATOM 930 O O . PRO A 1 125 ? 21.862 1.149 -23.139 1.00 89.50 125 PRO A O 1
ATOM 933 N N . LEU A 1 126 ? 20.380 1.684 -21.530 1.00 93.19 126 LEU A N 1
ATOM 934 C CA . LEU A 1 126 ? 19.284 2.083 -22.407 1.00 93.19 126 LEU A CA 1
ATOM 935 C C . LEU A 1 126 ? 18.689 3.407 -21.914 1.00 93.19 126 LEU A C 1
ATOM 937 O O . LEU A 1 126 ? 18.068 3.458 -20.851 1.00 93.19 126 LEU A O 1
ATOM 941 N N . GLU A 1 127 ? 18.865 4.472 -22.690 1.00 93.38 127 GLU A N 1
ATOM 942 C CA . GLU A 1 127 ? 18.266 5.783 -22.439 1.00 93.38 127 GLU A CA 1
ATOM 943 C C . GLU A 1 127 ? 17.279 6.156 -23.548 1.00 93.38 127 GLU A C 1
ATOM 945 O O . GLU A 1 127 ? 17.558 5.963 -24.729 1.00 93.38 127 GLU A O 1
ATOM 950 N N . ILE A 1 128 ? 16.130 6.711 -23.164 1.00 95.69 128 ILE A N 1
ATOM 951 C CA . ILE A 1 128 ? 15.058 7.133 -24.068 1.00 95.69 128 ILE A CA 1
ATOM 952 C C . ILE A 1 128 ? 14.790 8.620 -23.859 1.00 95.69 128 ILE A C 1
ATOM 954 O O . ILE A 1 128 ? 14.486 9.054 -22.742 1.00 95.69 128 ILE A O 1
ATOM 958 N N . THR A 1 129 ? 14.880 9.387 -24.942 1.00 94.75 129 THR A N 1
ATOM 959 C CA . THR A 1 129 ? 14.614 10.832 -24.963 1.00 94.75 129 THR A CA 1
ATOM 960 C C . THR A 1 129 ? 13.623 11.256 -26.047 1.00 94.75 129 THR A C 1
ATOM 962 O O . THR A 1 129 ? 13.181 12.400 -26.002 1.00 94.75 129 THR A O 1
ATOM 965 N N . GLY A 1 130 ? 13.288 10.378 -27.002 1.00 92.81 130 GLY A N 1
ATOM 966 C CA . GLY A 1 130 ? 12.265 10.631 -28.025 1.00 92.81 130 GLY A CA 1
ATOM 967 C C . GLY A 1 130 ? 10.831 10.551 -27.483 1.00 92.81 130 GLY A C 1
ATOM 968 O O . GLY A 1 130 ? 10.565 9.853 -26.500 1.00 92.81 130 GLY A O 1
ATOM 969 N N . GLU A 1 131 ? 9.913 11.268 -28.125 1.00 92.81 131 GLU A N 1
ATOM 970 C CA . GLU A 1 131 ? 8.462 11.213 -27.877 1.00 92.81 131 GLU A CA 1
ATOM 971 C C . GLU A 1 131 ? 7.840 9.981 -28.559 1.00 92.81 131 GLU A C 1
ATOM 973 O O . GLU A 1 131 ? 8.296 9.582 -29.627 1.00 92.81 131 GLU A O 1
ATOM 978 N N . GLY A 1 132 ? 6.818 9.353 -27.965 1.00 92.12 132 GLY A N 1
ATOM 979 C CA . GLY A 1 132 ? 6.068 8.263 -28.615 1.00 92.12 132 GLY A CA 1
ATOM 980 C C . GLY A 1 132 ? 6.867 6.970 -28.831 1.00 92.12 132 GLY A C 1
ATOM 981 O O . GLY A 1 132 ? 6.547 6.170 -29.709 1.00 92.12 132 GLY A O 1
ATOM 982 N N . VAL A 1 133 ? 7.960 6.776 -28.086 1.00 96.69 133 VAL A N 1
ATOM 983 C CA . VAL A 1 133 ? 8.851 5.618 -28.249 1.00 96.69 133 VAL A CA 1
ATOM 984 C C . VAL A 1 133 ? 8.233 4.362 -27.636 1.00 96.69 133 VAL A C 1
ATOM 986 O O . VAL A 1 133 ? 7.833 4.345 -26.471 1.00 96.69 133 VAL A O 1
ATOM 989 N N . GLU A 1 134 ? 8.264 3.263 -28.387 1.00 97.31 134 GLU A N 1
ATOM 990 C CA . GLU A 1 134 ? 7.834 1.942 -27.930 1.00 97.31 134 GLU A CA 1
ATOM 991 C C . GLU A 1 134 ? 9.020 0.974 -27.890 1.00 97.31 134 GLU A C 1
ATOM 993 O O . GLU A 1 134 ? 9.696 0.757 -28.896 1.00 97.31 134 GLU A O 1
ATOM 998 N N . ILE A 1 135 ? 9.259 0.328 -26.748 1.00 97.88 135 ILE A N 1
ATOM 999 C CA . ILE A 1 135 ? 10.274 -0.726 -26.622 1.00 97.88 135 ILE A CA 1
ATOM 1000 C C . ILE A 1 135 ? 9.630 -2.004 -26.104 1.00 97.88 135 ILE A C 1
ATOM 1002 O O . ILE A 1 135 ? 8.948 -1.998 -25.080 1.00 97.88 135 ILE A O 1
ATOM 1006 N N . SER A 1 136 ? 9.876 -3.119 -26.792 1.00 96.94 136 SER A N 1
ATOM 1007 C CA . SER A 1 136 ? 9.290 -4.415 -26.449 1.00 96.94 136 SER A CA 1
ATOM 1008 C C . SER A 1 136 ? 10.280 -5.573 -26.510 1.00 96.94 136 SER A C 1
ATOM 1010 O O . SER A 1 136 ? 11.140 -5.626 -27.387 1.00 96.94 136 SER A O 1
ATOM 1012 N N . ASP A 1 137 ? 10.135 -6.519 -25.578 1.00 95.62 137 ASP A N 1
ATOM 1013 C CA . ASP A 1 137 ? 10.816 -7.824 -25.578 1.00 95.62 137 ASP A CA 1
ATOM 1014 C C . ASP A 1 137 ? 12.360 -7.749 -25.624 1.00 95.62 137 ASP A C 1
ATOM 1016 O O . ASP A 1 137 ? 13.030 -8.584 -26.237 1.00 95.62 137 ASP A O 1
ATOM 1020 N N . VAL A 1 138 ? 12.942 -6.758 -24.942 1.00 97.06 138 VAL A N 1
ATOM 1021 C CA . VAL A 1 138 ? 14.397 -6.555 -24.803 1.00 97.06 138 VAL A CA 1
ATOM 1022 C C . VAL A 1 138 ? 14.837 -6.792 -23.356 1.00 97.06 138 VAL A C 1
ATOM 1024 O O . VAL A 1 138 ? 14.103 -6.497 -22.414 1.00 97.06 138 VAL A O 1
ATOM 1027 N N . ALA A 1 139 ? 16.056 -7.295 -23.165 1.00 96.25 139 ALA A N 1
ATOM 1028 C CA . ALA A 1 139 ? 16.713 -7.356 -21.865 1.00 96.25 139 ALA A CA 1
ATOM 1029 C C . ALA A 1 139 ? 17.879 -6.362 -21.776 1.00 96.25 139 ALA A C 1
ATOM 1031 O O . ALA A 1 139 ? 18.619 -6.178 -22.739 1.00 96.25 139 ALA A O 1
ATOM 1032 N N . VAL A 1 140 ? 18.076 -5.777 -20.601 1.00 93.00 140 VAL A N 1
ATOM 1033 C CA . VAL A 1 140 ? 19.216 -4.940 -20.233 1.00 93.00 140 VAL A CA 1
ATOM 1034 C C . VAL A 1 140 ? 19.982 -5.643 -19.119 1.00 93.00 140 VAL A C 1
ATOM 1036 O O . VAL A 1 140 ? 19.400 -6.019 -18.103 1.00 93.00 140 VAL A O 1
ATOM 1039 N N . GLU A 1 141 ? 21.280 -5.845 -19.319 1.00 89.12 141 GLU A N 1
ATOM 1040 C CA . GLU A 1 141 ? 22.164 -6.531 -18.372 1.00 89.12 141 GLU A CA 1
ATOM 1041 C C . GLU A 1 141 ? 23.281 -5.584 -17.931 1.00 89.12 141 GLU A C 1
ATOM 1043 O O . GLU A 1 141 ? 24.056 -5.093 -18.766 1.00 89.12 141 GLU A O 1
ATOM 1048 N N . ALA A 1 142 ? 23.374 -5.371 -16.618 1.00 77.44 142 ALA A N 1
ATOM 1049 C CA . ALA A 1 142 ? 24.482 -4.648 -16.018 1.00 77.44 142 ALA A CA 1
ATOM 1050 C C . ALA A 1 142 ? 25.794 -5.466 -16.069 1.00 77.44 142 ALA A C 1
ATOM 1052 O O . ALA A 1 142 ? 25.791 -6.691 -16.198 1.00 77.44 142 ALA A O 1
ATOM 1053 N N . VAL A 1 143 ? 26.947 -4.814 -15.924 1.00 77.75 143 VAL A N 1
ATOM 1054 C CA . VAL A 1 143 ? 28.266 -5.459 -15.772 1.00 77.75 143 VAL A CA 1
ATOM 1055 C C . VAL A 1 143 ? 28.915 -5.144 -14.419 1.00 77.75 143 VAL A C 1
ATOM 1057 O O . VAL A 1 143 ? 28.640 -4.137 -13.787 1.00 77.75 143 VAL A O 1
ATOM 1060 N N . GLU A 1 144 ? 29.799 -6.006 -13.914 1.00 72.50 144 GLU A N 1
ATOM 1061 C CA . GLU A 1 144 ? 30.456 -5.741 -12.623 1.00 72.50 144 GLU A CA 1
ATOM 1062 C C . GLU A 1 144 ? 31.270 -4.432 -12.670 1.00 72.50 144 GLU A C 1
ATOM 1064 O O . GLU A 1 144 ? 32.157 -4.268 -13.512 1.00 72.50 144 GLU A O 1
ATOM 1069 N N . GLY A 1 145 ? 31.000 -3.524 -11.727 1.00 64.19 145 GLY A N 1
ATOM 1070 C CA . GLY A 1 145 ? 31.680 -2.230 -11.645 1.00 64.19 145 GLY A CA 1
ATOM 1071 C C . GLY A 1 145 ? 31.158 -1.185 -12.631 1.00 64.19 145 GLY A C 1
ATOM 1072 O O . GLY A 1 145 ? 31.942 -0.328 -13.042 1.00 64.19 145 GLY A O 1
ATOM 1073 N N . GLU A 1 146 ? 29.878 -1.262 -13.014 1.00 67.75 146 GLU A N 1
ATOM 1074 C CA . GLU A 1 146 ? 29.235 -0.248 -13.854 1.00 67.75 146 GLU A CA 1
ATOM 1075 C C . GLU A 1 146 ? 29.441 1.170 -13.331 1.00 67.75 146 GLU A C 1
ATOM 1077 O O . GLU A 1 146 ? 29.207 1.454 -12.159 1.00 67.75 146 GLU A O 1
ATOM 1082 N N . GLY A 1 147 ? 29.792 2.074 -14.247 1.00 60.19 147 GLY A N 1
ATOM 1083 C CA . GLY A 1 147 ? 29.748 3.518 -14.034 1.00 60.19 147 GLY A CA 1
ATOM 1084 C C . GLY A 1 147 ? 28.359 4.148 -14.227 1.00 60.19 147 GLY A C 1
ATOM 1085 O O . GLY A 1 147 ? 28.289 5.366 -14.375 1.00 60.19 147 GLY A O 1
ATOM 1086 N N . TYR A 1 148 ? 27.281 3.360 -14.279 1.00 65.50 148 TYR A N 1
ATOM 1087 C CA . TYR A 1 148 ? 25.905 3.845 -14.419 1.00 65.50 148 TYR A CA 1
ATOM 1088 C C . TYR A 1 148 ? 25.136 3.734 -13.096 1.00 65.50 148 TYR A C 1
ATOM 1090 O O . TYR A 1 148 ? 25.298 2.769 -12.348 1.00 65.50 148 TYR A O 1
ATOM 1098 N N . GLY A 1 149 ? 24.276 4.721 -12.828 1.00 72.25 149 GLY A N 1
ATOM 1099 C CA . GLY A 1 149 ? 23.319 4.696 -11.717 1.00 72.25 149 GLY A CA 1
ATOM 1100 C C . GLY A 1 149 ? 21.977 4.044 -12.076 1.00 72.25 149 GLY A C 1
ATOM 1101 O O . GLY A 1 149 ? 21.166 3.803 -11.183 1.00 72.25 149 GLY A O 1
ATOM 1102 N N . TYR A 1 150 ? 21.732 3.747 -13.360 1.00 83.31 150 TYR A N 1
ATOM 1103 C CA . TYR A 1 150 ? 20.432 3.307 -13.878 1.00 83.31 150 TYR A CA 1
ATOM 1104 C C . TYR A 1 150 ? 20.569 2.162 -14.888 1.00 83.31 150 TYR A C 1
ATOM 1106 O O . TYR A 1 150 ? 21.522 2.157 -15.665 1.00 83.31 150 TYR A O 1
ATOM 1114 N N . GLY A 1 151 ? 19.598 1.243 -14.929 1.00 88.19 151 GLY A N 1
ATOM 1115 C CA . GLY A 1 151 ? 19.486 0.234 -15.993 1.00 88.19 151 GLY A CA 1
ATOM 1116 C C . GLY A 1 151 ? 18.783 0.769 -17.240 1.00 88.19 151 GLY A C 1
ATOM 1117 O O . GLY A 1 151 ? 19.326 0.719 -18.342 1.00 88.19 151 GLY A O 1
ATOM 1118 N N . VAL A 1 152 ? 17.589 1.330 -17.054 1.00 92.25 152 VAL A N 1
ATOM 1119 C CA . VAL A 1 152 ? 16.837 2.050 -18.088 1.00 92.25 152 VAL A CA 1
ATOM 1120 C C . VAL A 1 152 ? 16.494 3.445 -17.580 1.00 92.25 152 VAL A C 1
ATOM 1122 O O . VAL A 1 152 ? 15.940 3.590 -16.487 1.00 92.25 152 VAL A O 1
ATOM 1125 N N . GLN A 1 153 ? 16.783 4.464 -18.384 1.00 92.06 153 GLN A N 1
ATOM 1126 C CA . GLN A 1 153 ? 16.398 5.849 -18.119 1.00 92.06 153 GLN A CA 1
ATOM 1127 C C . GLN A 1 153 ? 15.429 6.340 -19.196 1.00 92.06 153 GLN A C 1
ATOM 1129 O O . GLN A 1 153 ? 15.747 6.319 -20.379 1.00 92.06 153 GLN A O 1
ATOM 1134 N N . ILE A 1 154 ? 14.280 6.866 -18.779 1.00 93.44 154 ILE A N 1
ATOM 1135 C CA . ILE A 1 154 ? 13.363 7.626 -19.635 1.00 93.44 154 ILE A CA 1
ATOM 1136 C C . ILE A 1 154 ? 13.449 9.083 -19.188 1.00 93.44 154 ILE A C 1
ATOM 1138 O O . ILE A 1 154 ? 13.136 9.402 -18.037 1.00 93.44 154 ILE A O 1
ATOM 1142 N N . SER A 1 155 ? 13.978 9.950 -20.050 1.00 86.31 155 SER A N 1
ATOM 1143 C CA . SER A 1 155 ? 14.364 11.320 -19.703 1.00 86.31 155 SER A CA 1
ATOM 1144 C C . SER A 1 155 ? 13.631 12.346 -20.564 1.00 86.31 155 SER A C 1
ATOM 1146 O O . SER A 1 155 ? 14.066 12.702 -21.658 1.00 86.31 155 SER A O 1
ATOM 1148 N N . GLY A 1 156 ? 12.536 12.895 -20.044 1.00 68.81 156 GLY A N 1
ATOM 1149 C CA . GLY A 1 156 ? 11.798 13.964 -20.714 1.00 68.81 156 GLY A CA 1
ATOM 1150 C C . GLY A 1 156 ? 12.310 15.378 -20.435 1.00 68.81 156 GLY A C 1
ATOM 1151 O O . GLY A 1 156 ? 11.880 16.329 -21.081 1.00 68.81 156 GLY A O 1
ATOM 1152 N N . VAL A 1 157 ? 13.363 15.535 -19.614 1.00 67.88 157 VAL A N 1
ATOM 1153 C CA . VAL A 1 157 ? 14.195 16.763 -19.643 1.00 67.88 157 VAL A CA 1
ATOM 1154 C C . VAL A 1 157 ? 14.753 17.009 -21.056 1.00 67.88 157 VAL A C 1
ATOM 1156 O O . VAL A 1 157 ? 15.023 18.153 -21.425 1.00 67.88 157 VAL A O 1
ATOM 1159 N N . ALA A 1 158 ? 14.884 15.943 -21.850 1.00 64.06 158 ALA A N 1
ATOM 1160 C CA . ALA A 1 158 ? 15.302 15.974 -23.243 1.00 64.06 158 ALA A CA 1
ATOM 1161 C C . ALA A 1 158 ? 14.148 15.860 -24.265 1.00 64.06 158 ALA A C 1
ATOM 1163 O O . ALA A 1 158 ? 14.428 15.956 -25.456 1.00 64.06 158 ALA A O 1
ATOM 1164 N N . GLY A 1 159 ? 12.883 15.735 -23.834 1.00 74.19 159 GLY A N 1
ATOM 1165 C CA . GLY A 1 159 ? 11.707 15.744 -24.721 1.00 74.19 159 GLY A CA 1
ATOM 1166 C C . GLY A 1 159 ? 10.792 14.515 -24.671 1.00 74.19 159 GLY A C 1
ATOM 1167 O O . GLY A 1 159 ? 9.681 14.612 -25.171 1.00 74.19 159 GLY A O 1
ATOM 1168 N N . ALA A 1 160 ? 11.207 13.408 -24.048 1.00 86.56 160 ALA A N 1
ATOM 1169 C CA . ALA A 1 160 ? 10.388 12.199 -23.943 1.00 86.56 160 ALA A CA 1
ATOM 1170 C C . ALA A 1 160 ? 9.026 12.443 -23.272 1.00 86.56 160 ALA A C 1
ATOM 1172 O O . ALA A 1 160 ? 8.941 13.105 -22.239 1.00 86.56 160 ALA A O 1
ATOM 1173 N N . SER A 1 161 ? 7.993 11.828 -23.838 1.00 89.25 161 SER A N 1
ATOM 1174 C CA . SER A 1 161 ? 6.627 11.675 -23.320 1.00 89.25 161 SER A CA 1
ATOM 1175 C C . SER A 1 161 ? 5.948 10.539 -24.088 1.00 89.25 161 SER A C 1
ATOM 1177 O O . SER A 1 161 ? 6.409 10.207 -25.182 1.00 89.25 161 SER A O 1
ATOM 1179 N N . ASP A 1 162 ? 4.873 9.962 -23.545 1.00 90.56 162 ASP A N 1
ATOM 1180 C CA . ASP A 1 162 ? 4.128 8.863 -24.198 1.00 90.56 162 ASP A CA 1
ATOM 1181 C C . ASP A 1 162 ? 5.035 7.666 -24.556 1.00 90.56 162 ASP A C 1
ATOM 1183 O O . ASP A 1 162 ? 5.016 7.123 -25.658 1.00 90.56 162 ASP A O 1
ATOM 1187 N N . VAL A 1 163 ? 5.927 7.300 -23.629 1.00 95.69 163 VAL A N 1
ATOM 1188 C CA . VAL A 1 163 ? 6.867 6.187 -23.817 1.00 95.69 163 VAL A CA 1
ATOM 1189 C C . VAL A 1 163 ? 6.257 4.905 -23.269 1.00 95.69 163 VAL A C 1
ATOM 1191 O O . VAL A 1 163 ? 5.798 4.877 -22.129 1.00 95.69 163 VAL A O 1
ATOM 1194 N N . THR A 1 164 ? 6.324 3.815 -24.032 1.00 97.62 164 THR A N 1
ATOM 1195 C CA . THR A 1 164 ? 5.842 2.499 -23.591 1.00 97.62 164 THR A CA 1
ATOM 1196 C C . THR A 1 164 ? 6.970 1.474 -23.540 1.00 97.62 164 THR A C 1
ATOM 1198 O O . THR A 1 164 ? 7.616 1.189 -24.548 1.00 97.62 164 THR A O 1
ATOM 1201 N N . LEU A 1 165 ? 7.168 0.849 -22.376 1.00 98.06 165 LEU A N 1
ATOM 1202 C CA . LEU A 1 165 ? 7.994 -0.351 -22.223 1.00 98.06 165 LEU A CA 1
ATOM 1203 C C . LEU A 1 165 ? 7.096 -1.575 -22.045 1.00 98.06 165 LEU A C 1
ATOM 1205 O O . LEU A 1 165 ? 6.287 -1.610 -21.123 1.00 98.06 165 LEU A O 1
ATOM 1209 N N . THR A 1 166 ? 7.269 -2.599 -22.880 1.00 97.81 166 THR A N 1
ATOM 1210 C CA . THR A 1 166 ? 6.526 -3.866 -22.784 1.00 97.81 166 THR A CA 1
ATOM 1211 C C . THR A 1 166 ? 7.475 -5.053 -22.634 1.00 97.81 166 THR A C 1
ATOM 1213 O O . THR A 1 166 ? 8.357 -5.255 -23.464 1.00 97.81 166 THR A O 1
ATOM 1216 N N . ASN A 1 167 ? 7.301 -5.869 -21.591 1.00 95.06 167 ASN A N 1
ATOM 1217 C CA . ASN A 1 167 ? 8.110 -7.076 -21.341 1.00 95.06 167 ASN A CA 1
ATOM 1218 C C . ASN A 1 167 ? 9.632 -6.827 -21.320 1.00 95.06 167 ASN A C 1
ATOM 1220 O O . ASN A 1 167 ? 10.427 -7.695 -21.694 1.00 95.06 167 ASN A O 1
ATOM 1224 N N . VAL A 1 168 ? 10.055 -5.631 -20.903 1.00 97.50 168 VAL A N 1
ATOM 1225 C CA . VAL A 1 168 ? 11.476 -5.293 -20.790 1.00 97.50 168 VAL A CA 1
ATOM 1226 C C . VAL A 1 168 ? 12.045 -5.918 -19.520 1.00 97.50 168 VAL A C 1
ATOM 1228 O O . VAL A 1 168 ? 11.476 -5.776 -18.438 1.00 97.50 168 VAL A O 1
ATOM 1231 N N . GLN A 1 169 ? 13.177 -6.607 -19.635 1.00 95.88 169 GLN A N 1
ATOM 1232 C CA . GLN A 1 169 ? 13.870 -7.210 -18.495 1.00 95.88 169 GLN A CA 1
ATOM 1233 C C . GLN A 1 169 ? 15.091 -6.372 -18.128 1.00 95.88 169 GLN A C 1
ATOM 1235 O O . GLN A 1 169 ? 15.873 -6.014 -18.999 1.00 95.88 169 GLN A O 1
ATOM 1240 N N . VAL A 1 170 ? 15.289 -6.087 -16.848 1.00 93.00 170 VAL A N 1
ATOM 1241 C CA . VAL A 1 170 ? 16.449 -5.360 -16.327 1.00 93.00 170 VAL A CA 1
ATOM 1242 C C . VAL A 1 170 ? 17.112 -6.222 -15.261 1.00 93.00 170 VAL A C 1
ATOM 1244 O O . VAL A 1 170 ? 16.534 -6.458 -14.199 1.00 93.00 170 VAL A O 1
ATOM 1247 N N . ASP A 1 171 ? 18.318 -6.709 -15.540 1.00 88.56 171 ASP A N 1
ATOM 1248 C CA . ASP A 1 171 ? 19.146 -7.441 -14.582 1.00 88.56 171 ASP A CA 1
ATOM 1249 C C . ASP A 1 171 ? 20.232 -6.514 -14.026 1.00 88.56 171 ASP A C 1
ATOM 1251 O O . ASP A 1 171 ? 21.251 -6.251 -14.667 1.00 88.56 171 ASP A O 1
ATOM 1255 N N . GLY A 1 172 ? 19.975 -5.999 -12.823 1.00 72.06 172 GLY A N 1
ATOM 1256 C CA . GLY A 1 172 ? 20.888 -5.156 -12.055 1.00 72.06 172 GLY A CA 1
ATOM 1257 C C . GLY A 1 172 ? 21.676 -5.917 -10.990 1.00 72.06 172 GLY A C 1
ATOM 1258 O O . GLY A 1 172 ? 22.291 -5.290 -10.127 1.00 72.06 172 GLY A O 1
ATOM 1259 N N . SER A 1 173 ? 21.649 -7.253 -10.988 1.00 65.06 173 SER A N 1
ATOM 1260 C CA . SER A 1 173 ? 22.225 -8.070 -9.910 1.00 65.06 173 SER A CA 1
ATOM 1261 C C . SER A 1 173 ? 23.752 -7.955 -9.764 1.00 65.06 173 SER A C 1
ATOM 1263 O O . SER A 1 173 ? 24.287 -8.228 -8.687 1.00 65.06 173 SER A O 1
ATOM 1265 N N . SER A 1 174 ? 24.455 -7.504 -10.808 1.00 58.03 174 SER A N 1
ATOM 1266 C CA . SER A 1 174 ? 25.887 -7.158 -10.787 1.00 58.03 174 SER A CA 1
ATOM 1267 C C . SER A 1 174 ? 26.192 -5.698 -10.408 1.00 58.03 174 SER A C 1
ATOM 1269 O O . SER A 1 174 ? 27.368 -5.336 -10.325 1.00 58.03 174 SER A O 1
ATOM 1271 N N . GLY A 1 175 ? 25.154 -4.898 -10.128 1.00 57.62 175 GLY A N 1
ATOM 1272 C CA . GLY A 1 175 ? 25.204 -3.546 -9.566 1.00 57.62 175 GLY A CA 1
ATOM 1273 C C . GLY A 1 175 ? 25.099 -2.406 -10.589 1.00 57.62 175 GLY A C 1
ATOM 1274 O O . GLY A 1 175 ? 25.868 -2.363 -11.539 1.00 57.62 175 GLY A O 1
ATOM 1275 N N . PHE A 1 176 ? 24.217 -1.435 -10.318 1.00 63.59 176 PHE A N 1
ATOM 1276 C CA . PHE A 1 176 ? 24.258 -0.069 -10.867 1.00 63.59 176 PHE A CA 1
ATOM 1277 C C . PHE A 1 176 ? 24.992 0.801 -9.839 1.00 63.59 176 PHE A C 1
ATOM 1279 O O . PHE A 1 176 ? 24.398 1.199 -8.836 1.00 63.59 176 PHE A O 1
ATOM 1286 N N . ASN A 1 177 ? 26.314 0.961 -9.962 1.00 53.72 177 ASN A N 1
ATOM 1287 C CA . ASN A 1 177 ? 27.148 1.386 -8.834 1.00 53.72 177 ASN A CA 1
ATOM 1288 C C . ASN A 1 177 ? 27.953 2.660 -9.114 1.00 53.72 177 ASN A C 1
ATOM 1290 O O . ASN A 1 177 ? 29.146 2.616 -9.410 1.00 53.72 177 ASN A O 1
ATOM 1294 N N . THR A 1 178 ? 27.328 3.817 -8.890 1.00 46.78 178 THR A N 1
ATOM 1295 C CA . THR A 1 178 ? 28.036 5.109 -8.837 1.00 46.78 178 THR A CA 1
ATOM 1296 C C . THR A 1 178 ? 27.680 5.966 -7.635 1.00 46.78 178 THR A C 1
ATOM 1298 O O . THR A 1 178 ? 27.663 7.184 -7.744 1.00 46.78 178 THR A O 1
ATOM 1301 N N . GLY A 1 179 ? 27.409 5.382 -6.465 1.00 48.50 179 GLY A N 1
ATOM 1302 C CA . GLY A 1 179 ? 27.107 6.188 -5.273 1.00 48.50 179 GLY A CA 1
ATOM 1303 C C . GLY A 1 179 ? 25.952 7.184 -5.467 1.00 48.50 179 GLY A C 1
ATOM 1304 O O . GLY A 1 179 ? 25.934 8.211 -4.800 1.00 48.50 179 GLY A O 1
ATOM 1305 N N . GLU A 1 180 ? 25.050 6.875 -6.398 1.00 53.97 180 GLU A N 1
ATOM 1306 C CA . GLU A 1 180 ? 23.701 7.408 -6.571 1.00 53.97 180 GLU A CA 1
ATOM 1307 C C . GLU A 1 180 ? 22.743 6.244 -6.296 1.00 53.97 180 GLU A C 1
ATOM 1309 O O . GLU A 1 180 ? 23.156 5.082 -6.346 1.00 53.97 180 GLU A O 1
ATOM 1314 N N . PHE A 1 181 ? 21.478 6.541 -6.005 1.00 62.31 181 PHE A N 1
ATOM 1315 C CA . PHE A 1 181 ? 20.464 5.528 -5.733 1.00 62.31 181 PHE A CA 1
ATOM 1316 C C . PHE A 1 181 ? 20.236 4.617 -6.951 1.00 62.31 181 PHE A C 1
ATOM 1318 O O . PHE A 1 181 ? 19.394 4.916 -7.804 1.00 62.31 181 PHE A O 1
ATOM 1325 N N . GLY A 1 182 ? 20.982 3.511 -7.029 1.00 75.44 182 GLY A N 1
ATOM 1326 C CA . GLY A 1 182 ? 20.938 2.557 -8.134 1.00 75.44 182 GLY A CA 1
ATOM 1327 C C . GLY A 1 182 ? 19.497 2.183 -8.465 1.00 75.44 182 GLY A C 1
ATOM 1328 O O . GLY A 1 182 ? 18.797 1.651 -7.599 1.00 75.44 182 GLY A O 1
ATOM 1329 N N . THR A 1 183 ? 19.035 2.500 -9.677 1.00 83.25 183 THR A N 1
ATOM 1330 C CA . THR A 1 183 ? 17.637 2.285 -10.080 1.00 83.25 183 THR A CA 1
ATOM 1331 C C . THR A 1 183 ? 17.544 1.352 -11.282 1.00 83.25 183 THR A C 1
ATOM 1333 O O . THR A 1 183 ? 18.213 1.573 -12.286 1.00 83.25 183 THR A O 1
ATOM 1336 N N . GLY A 1 184 ? 16.687 0.332 -11.225 1.00 89.25 184 GLY A N 1
ATOM 1337 C CA . GLY A 1 184 ? 16.433 -0.528 -12.384 1.00 89.25 184 GLY A CA 1
ATOM 1338 C C . GLY A 1 184 ? 15.847 0.258 -13.558 1.00 89.25 184 GLY A C 1
ATOM 1339 O O . GLY A 1 184 ? 16.471 0.351 -14.612 1.00 89.25 184 GLY A O 1
ATOM 1340 N N . VAL A 1 185 ? 14.681 0.872 -13.352 1.00 92.94 185 VAL A N 1
ATOM 1341 C CA . VAL A 1 185 ? 14.004 1.729 -14.340 1.00 92.94 185 VAL A CA 1
ATOM 1342 C C . VAL A 1 185 ? 13.649 3.070 -13.717 1.00 92.94 185 VAL A C 1
ATOM 1344 O O . VAL A 1 185 ? 12.947 3.122 -12.705 1.00 92.94 185 VAL A O 1
ATOM 1347 N N . ARG A 1 186 ? 14.107 4.162 -14.326 1.00 92.19 186 ARG A N 1
ATOM 1348 C CA . ARG A 1 186 ? 13.808 5.525 -13.882 1.00 92.19 186 ARG A CA 1
ATOM 1349 C C . ARG A 1 186 ? 13.053 6.299 -14.957 1.00 92.19 186 ARG A C 1
ATOM 1351 O O . ARG A 1 186 ? 13.527 6.418 -16.083 1.00 92.19 186 ARG A O 1
ATOM 1358 N N . VAL A 1 187 ? 11.927 6.897 -14.573 1.00 92.00 187 VAL A N 1
ATOM 1359 C CA . VAL A 1 187 ? 11.127 7.808 -15.404 1.00 92.00 187 VAL A CA 1
ATOM 1360 C C . VAL A 1 187 ? 11.187 9.206 -14.803 1.00 92.00 187 VAL A C 1
ATOM 1362 O O . VAL A 1 187 ? 10.761 9.415 -13.663 1.00 92.00 187 VAL A O 1
ATOM 1365 N N . ARG A 1 188 ? 11.745 10.158 -15.554 1.00 88.38 188 ARG A N 1
ATOM 1366 C CA . ARG A 1 188 ? 11.907 11.554 -15.132 1.00 88.38 188 ARG A CA 1
ATOM 1367 C C . ARG A 1 188 ? 11.710 12.500 -16.305 1.00 88.38 188 ARG A C 1
ATOM 1369 O O . ARG A 1 188 ? 12.337 12.338 -17.341 1.00 88.38 188 ARG A O 1
ATOM 1376 N N . GLY A 1 189 ? 10.902 13.529 -16.129 1.00 84.50 189 GLY A N 1
ATOM 1377 C CA . GLY A 1 189 ? 10.503 14.497 -17.148 1.00 84.50 189 GLY A CA 1
ATOM 1378 C C . GLY A 1 189 ? 9.600 13.949 -18.255 1.00 84.50 189 GLY A C 1
ATOM 1379 O O . GLY A 1 189 ? 9.218 14.735 -19.108 1.00 84.50 189 GLY A O 1
ATOM 1380 N N . ALA A 1 190 ? 9.305 12.644 -18.266 1.00 88.81 190 ALA A N 1
ATOM 1381 C CA . ALA A 1 190 ? 8.498 11.945 -19.260 1.00 88.81 190 ALA A CA 1
ATOM 1382 C C . ALA A 1 190 ? 7.100 11.565 -18.725 1.00 88.81 190 ALA A C 1
ATOM 1384 O O . ALA A 1 190 ? 6.934 10.463 -18.194 1.00 88.81 190 ALA A O 1
ATOM 1385 N N . PRO A 1 191 ? 6.101 12.464 -18.823 1.00 88.88 191 PRO A N 1
ATOM 1386 C CA . PRO A 1 191 ? 4.725 12.156 -18.442 1.00 88.88 191 PRO A CA 1
ATOM 1387 C C . PRO A 1 191 ? 4.104 11.106 -19.370 1.00 88.88 191 PRO A C 1
ATOM 1389 O O . PRO A 1 191 ? 4.630 10.831 -20.453 1.00 88.88 191 PRO A O 1
ATOM 1392 N N . ASP A 1 192 ? 2.979 10.540 -18.930 1.00 89.00 192 ASP A N 1
ATOM 1393 C CA . ASP A 1 192 ? 2.176 9.576 -19.700 1.00 89.00 192 ASP A CA 1
ATOM 1394 C C . ASP A 1 192 ? 2.969 8.321 -20.129 1.00 89.00 192 ASP A C 1
ATOM 1396 O O . ASP A 1 192 ? 2.693 7.691 -21.143 1.00 89.00 192 ASP A O 1
ATOM 1400 N N . THR A 1 193 ? 4.001 7.962 -19.360 1.00 94.44 193 THR A N 1
ATOM 1401 C CA . THR A 1 193 ? 4.820 6.769 -19.612 1.00 94.44 193 THR A CA 1
ATOM 1402 C C . THR A 1 193 ? 4.101 5.513 -19.116 1.00 94.44 193 THR A C 1
ATOM 1404 O O . THR A 1 193 ? 3.592 5.491 -17.997 1.00 94.44 193 TH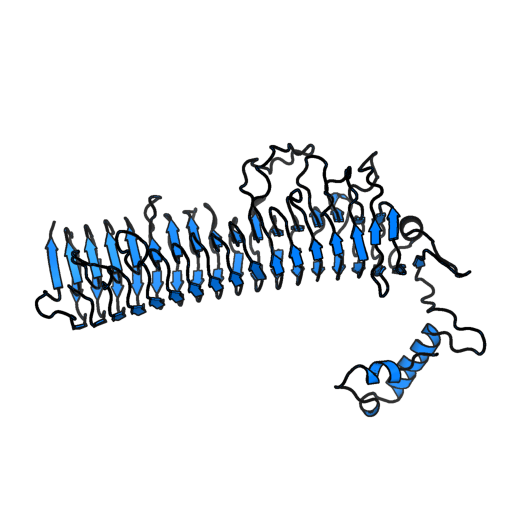R A O 1
ATOM 1407 N N . VAL A 1 194 ? 4.139 4.426 -19.887 1.00 97.88 194 VAL A N 1
ATOM 1408 C CA . VAL A 1 194 ? 3.575 3.126 -19.500 1.00 97.88 194 VAL A CA 1
ATOM 1409 C C . VAL A 1 194 ? 4.680 2.082 -19.373 1.00 97.88 194 VAL A C 1
ATOM 1411 O O . VAL A 1 194 ? 5.384 1.756 -20.329 1.00 97.88 194 VAL A O 1
ATOM 1414 N N . LEU A 1 195 ? 4.816 1.509 -18.181 1.00 98.31 195 LEU A N 1
ATOM 1415 C CA . LEU A 1 195 ? 5.664 0.354 -17.907 1.00 98.31 195 LEU A CA 1
ATOM 1416 C C . LEU A 1 195 ? 4.765 -0.875 -17.771 1.00 98.31 195 LEU A C 1
ATOM 1418 O O . LEU A 1 195 ? 4.046 -1.001 -16.784 1.00 98.31 195 LEU A O 1
ATOM 1422 N N . ASN A 1 196 ? 4.795 -1.778 -18.749 1.00 97.69 196 ASN A N 1
ATOM 1423 C CA . ASN A 1 196 ? 3.913 -2.940 -18.816 1.00 97.69 196 ASN A CA 1
ATOM 1424 C C . ASN A 1 196 ? 4.709 -4.253 -18.835 1.00 97.69 196 ASN A C 1
ATOM 1426 O O . ASN A 1 196 ? 5.487 -4.516 -19.754 1.00 97.69 196 ASN A O 1
ATOM 1430 N N . GLY A 1 197 ? 4.531 -5.099 -17.822 1.00 97.12 197 GLY A N 1
ATOM 1431 C CA . GLY A 1 197 ? 5.223 -6.391 -17.753 1.00 97.12 197 GLY A CA 1
ATOM 1432 C C . GLY A 1 197 ? 6.741 -6.266 -17.593 1.00 97.12 197 GLY A C 1
ATOM 1433 O O . GLY A 1 197 ? 7.479 -7.193 -17.925 1.00 97.12 197 GLY A O 1
ATOM 1434 N N . VAL A 1 198 ? 7.232 -5.115 -17.123 1.00 97.94 198 VAL A N 1
ATOM 1435 C CA . VAL A 1 198 ? 8.664 -4.888 -16.914 1.00 97.94 198 VAL A CA 1
ATOM 1436 C C . VAL A 1 198 ? 9.146 -5.733 -15.739 1.00 97.94 198 VAL A C 1
ATOM 1438 O O . VAL A 1 198 ? 8.525 -5.759 -14.676 1.00 97.94 198 VAL A O 1
ATOM 1441 N N . VAL A 1 199 ? 10.270 -6.423 -15.910 1.00 96.31 199 VAL A N 1
ATOM 1442 C CA . VAL A 1 199 ? 10.867 -7.261 -14.866 1.00 96.31 199 VAL A CA 1
ATOM 1443 C C . VAL A 1 199 ? 12.184 -6.651 -14.426 1.00 96.31 199 VAL A C 1
ATOM 1445 O O . VAL A 1 199 ? 13.139 -6.630 -15.195 1.00 96.31 199 VAL A O 1
ATOM 1448 N N . VAL A 1 200 ? 12.265 -6.210 -13.174 1.00 93.00 200 VAL A N 1
ATOM 1449 C CA . VAL A 1 200 ? 13.504 -5.720 -12.565 1.00 93.00 200 VAL A CA 1
ATOM 1450 C C . VAL A 1 200 ? 14.017 -6.752 -11.569 1.00 93.00 200 VAL A C 1
ATOM 1452 O O . VAL A 1 200 ? 13.418 -6.984 -10.518 1.00 93.00 200 VAL A O 1
ATOM 1455 N N . ASN A 1 201 ? 15.153 -7.363 -11.892 1.00 88.81 201 ASN A N 1
ATOM 1456 C CA . ASN A 1 201 ? 15.904 -8.217 -10.982 1.00 88.81 201 ASN A CA 1
ATOM 1457 C C . ASN A 1 201 ? 17.059 -7.407 -10.402 1.00 88.81 201 ASN A C 1
ATOM 1459 O O . ASN A 1 201 ? 18.087 -7.208 -11.048 1.00 88.81 201 ASN A O 1
ATOM 1463 N N . GLY A 1 202 ? 16.864 -6.905 -9.187 1.00 78.62 202 GLY A N 1
ATOM 1464 C CA . GLY A 1 202 ? 17.882 -6.164 -8.465 1.00 78.62 202 GLY A CA 1
ATOM 1465 C C . GLY A 1 202 ? 18.966 -7.053 -7.855 1.00 78.62 202 GLY A C 1
ATOM 1466 O O . GLY A 1 202 ? 19.134 -8.233 -8.169 1.00 78.62 202 GLY A O 1
ATOM 1467 N N . GLY A 1 203 ? 19.690 -6.459 -6.919 1.00 69.69 203 GLY A N 1
ATOM 1468 C CA . GLY A 1 203 ? 20.669 -7.095 -6.047 1.00 69.69 203 GLY A CA 1
ATOM 1469 C C . GLY A 1 203 ? 20.765 -6.304 -4.742 1.00 69.69 203 GLY A C 1
ATOM 1470 O O . GLY A 1 203 ? 20.073 -5.301 -4.576 1.00 69.69 203 GLY A O 1
ATOM 1471 N N . SER A 1 204 ? 21.654 -6.702 -3.824 1.00 58.84 204 SER A N 1
ATOM 1472 C CA . SER A 1 204 ? 21.794 -6.055 -2.499 1.00 58.84 204 SER A CA 1
ATOM 1473 C C . SER A 1 204 ? 22.067 -4.546 -2.536 1.00 58.84 204 SER A C 1
ATOM 1475 O O . SER A 1 204 ? 21.878 -3.863 -1.524 1.00 58.84 204 SER A O 1
ATOM 1477 N N . ASP A 1 205 ? 22.521 -4.060 -3.691 1.00 60.72 205 ASP A N 1
ATOM 1478 C CA . ASP A 1 205 ? 23.013 -2.707 -3.918 1.00 60.72 205 ASP A CA 1
ATOM 1479 C C . ASP A 1 205 ? 22.041 -1.867 -4.774 1.00 60.72 205 ASP A C 1
ATOM 1481 O O . ASP A 1 205 ? 22.309 -0.694 -5.014 1.00 60.72 205 ASP A O 1
ATOM 1485 N N . VAL A 1 206 ? 20.915 -2.437 -5.234 1.00 67.88 206 VAL A N 1
ATOM 1486 C CA . VAL A 1 206 ? 19.896 -1.695 -5.998 1.00 67.88 206 VAL A CA 1
ATOM 1487 C C . VAL A 1 206 ? 18.925 -1.024 -5.031 1.00 67.88 206 VAL A C 1
ATOM 1489 O O . VAL A 1 206 ? 18.184 -1.688 -4.298 1.00 67.88 206 VAL A O 1
ATOM 1492 N N . ASP A 1 207 ? 18.916 0.307 -5.042 1.00 75.44 207 ASP A N 1
ATOM 1493 C CA . ASP A 1 207 ? 18.091 1.105 -4.145 1.00 75.44 207 ASP A CA 1
ATOM 1494 C C . ASP A 1 207 ? 16.629 1.150 -4.569 1.00 75.44 207 ASP A C 1
ATOM 1496 O O . ASP A 1 207 ? 15.760 0.940 -3.721 1.00 75.44 207 ASP A O 1
ATOM 1500 N N . TYR A 1 208 ? 16.361 1.389 -5.853 1.00 83.62 208 TYR A N 1
ATOM 1501 C CA . TYR A 1 208 ? 15.013 1.440 -6.417 1.00 83.62 208 TYR A CA 1
ATOM 1502 C C . TYR A 1 208 ? 14.866 0.407 -7.538 1.00 83.62 208 TYR A C 1
ATOM 1504 O O . TYR A 1 208 ? 15.691 0.336 -8.444 1.00 83.62 208 TYR A O 1
ATOM 1512 N N . GLY A 1 209 ? 13.804 -0.391 -7.529 1.00 89.50 209 GLY A N 1
ATOM 1513 C CA . GLY A 1 209 ? 13.470 -1.211 -8.692 1.00 89.50 209 GLY A CA 1
ATOM 1514 C C . GLY A 1 209 ? 12.965 -0.334 -9.833 1.00 89.50 209 GLY A C 1
ATOM 1515 O O . GLY A 1 209 ? 13.596 -0.235 -10.885 1.00 89.50 209 GLY A O 1
ATOM 1516 N N . ILE A 1 210 ? 11.852 0.350 -9.581 1.00 92.56 210 ILE A N 1
ATOM 1517 C CA . ILE A 1 210 ? 11.206 1.295 -10.489 1.00 92.56 210 ILE A CA 1
ATOM 1518 C C . ILE A 1 210 ? 10.994 2.617 -9.745 1.00 92.56 210 ILE A C 1
ATOM 1520 O O . ILE A 1 210 ? 10.442 2.636 -8.644 1.00 92.56 210 ILE A O 1
ATOM 1524 N N . ARG A 1 211 ? 11.415 3.732 -10.344 1.00 90.81 211 ARG A N 1
ATOM 1525 C CA . ARG A 1 211 ? 11.193 5.086 -9.817 1.00 90.81 211 ARG A CA 1
ATOM 1526 C C . ARG A 1 211 ? 10.512 5.938 -10.880 1.00 90.81 211 ARG A C 1
ATOM 1528 O O . ARG A 1 211 ? 11.103 6.180 -11.932 1.00 90.81 211 ARG A O 1
ATOM 1535 N N . VAL A 1 212 ? 9.304 6.417 -10.595 1.00 90.81 212 VAL A N 1
ATOM 1536 C CA . VAL A 1 212 ? 8.492 7.206 -11.535 1.00 90.81 212 VAL A CA 1
ATOM 1537 C C . VAL A 1 212 ? 8.170 8.577 -10.948 1.00 90.81 212 VAL A C 1
ATOM 1539 O O . VAL A 1 212 ? 7.532 8.687 -9.904 1.00 90.81 212 VAL A O 1
ATOM 1542 N N . GLN A 1 213 ? 8.646 9.639 -11.598 1.00 87.56 213 GLN A N 1
ATOM 1543 C CA . GLN A 1 213 ? 8.619 11.004 -11.047 1.00 87.56 213 GLN A CA 1
ATOM 1544 C C . GLN A 1 213 ? 7.612 11.931 -11.740 1.00 87.56 213 GLN A C 1
ATOM 1546 O O . GLN A 1 213 ? 7.558 13.116 -11.432 1.00 87.56 213 GLN A O 1
ATOM 1551 N N . GLU A 1 214 ? 6.813 11.401 -12.666 1.00 86.50 214 GLU A N 1
ATOM 1552 C CA . GLU A 1 214 ? 5.997 12.206 -13.574 1.00 86.50 214 GLU A CA 1
ATOM 1553 C C . GLU A 1 214 ? 4.526 11.796 -13.545 1.00 86.50 214 GLU A C 1
ATOM 1555 O O . GLU A 1 214 ? 4.221 10.609 -13.368 1.00 86.50 214 GLU A O 1
ATOM 1560 N N . PRO A 1 215 ? 3.610 12.758 -13.728 1.00 86.25 215 PRO A N 1
ATOM 1561 C CA . PRO A 1 215 ? 2.186 12.480 -13.685 1.00 86.25 215 PRO A CA 1
ATOM 1562 C C . PRO A 1 215 ? 1.743 11.610 -14.863 1.00 86.25 215 PRO A C 1
ATOM 1564 O O . PRO A 1 215 ? 2.413 11.556 -15.898 1.00 86.25 215 PRO A O 1
ATOM 1567 N N . GLY A 1 216 ? 0.625 10.905 -14.687 1.00 85.00 216 GLY A N 1
ATOM 1568 C CA . GLY A 1 216 ? 0.063 10.023 -15.717 1.00 85.00 216 GLY A CA 1
ATOM 1569 C C . GLY A 1 216 ? 0.893 8.766 -15.995 1.00 85.00 216 GLY A C 1
ATOM 1570 O O . GLY A 1 216 ? 0.590 8.030 -16.925 1.00 85.00 216 GLY A O 1
ATOM 1571 N N . THR A 1 217 ? 1.951 8.508 -15.216 1.00 91.69 217 THR A N 1
ATOM 1572 C CA . THR A 1 217 ? 2.768 7.301 -15.395 1.00 91.69 217 THR A CA 1
ATOM 1573 C C . THR A 1 217 ? 2.034 6.071 -14.861 1.00 91.69 217 THR A C 1
ATOM 1575 O O . THR A 1 217 ? 1.525 6.080 -13.735 1.00 91.69 217 THR A O 1
ATOM 1578 N N . GLU A 1 218 ? 2.046 4.988 -15.634 1.00 96.88 218 GLU A N 1
ATOM 1579 C CA . GLU A 1 218 ? 1.429 3.709 -15.284 1.00 96.88 218 GLU A CA 1
ATOM 1580 C C . GLU A 1 218 ? 2.493 2.613 -15.125 1.00 96.88 218 GLU A C 1
ATOM 1582 O O . GLU A 1 218 ? 3.357 2.427 -15.981 1.00 96.88 218 GLU A O 1
ATOM 1587 N N . VAL A 1 219 ? 2.432 1.862 -14.026 1.00 98.19 219 VAL A N 1
ATOM 1588 C CA . VAL A 1 219 ? 3.271 0.690 -13.748 1.00 98.19 219 VAL A CA 1
ATOM 1589 C C . VAL A 1 219 ? 2.354 -0.518 -13.602 1.00 98.19 219 VAL A C 1
ATOM 1591 O O . VAL A 1 219 ? 1.694 -0.691 -12.574 1.00 98.19 219 VAL A O 1
ATOM 1594 N N . LEU A 1 220 ? 2.283 -1.325 -14.658 1.00 98.00 220 LEU A N 1
ATOM 1595 C CA . LEU A 1 220 ? 1.277 -2.363 -14.864 1.00 98.00 220 LEU A CA 1
ATOM 1596 C C . LEU A 1 220 ? 1.923 -3.739 -15.004 1.00 98.00 220 LEU A C 1
ATOM 1598 O O . LEU A 1 220 ? 2.789 -3.937 -15.857 1.00 98.00 220 LEU A O 1
ATOM 1602 N N . GLY A 1 221 ? 1.491 -4.722 -14.214 1.00 97.56 221 GLY A N 1
ATOM 1603 C CA . GLY A 1 221 ? 1.935 -6.109 -14.405 1.00 97.56 221 GLY A CA 1
ATOM 1604 C C . GLY A 1 221 ? 3.444 -6.323 -14.233 1.00 97.56 221 GLY A C 1
ATOM 1605 O O . GLY A 1 221 ? 3.976 -7.342 -14.675 1.00 97.56 221 GLY A O 1
ATOM 1606 N N . CYS A 1 222 ? 4.164 -5.360 -13.655 1.00 98.44 222 CYS A N 1
ATOM 1607 C CA . CYS A 1 222 ? 5.608 -5.415 -13.503 1.00 98.44 222 CYS A CA 1
ATOM 1608 C C . CYS A 1 222 ? 5.997 -6.356 -12.360 1.00 98.44 222 CYS A C 1
ATOM 1610 O O . CYS A 1 222 ? 5.273 -6.531 -11.380 1.00 98.44 222 CYS A O 1
ATOM 1612 N N . THR A 1 223 ? 7.187 -6.943 -12.458 1.00 97.19 223 THR A N 1
ATOM 1613 C CA . THR A 1 223 ? 7.780 -7.745 -11.384 1.00 97.19 223 THR A CA 1
ATOM 1614 C C . THR A 1 223 ? 9.054 -7.082 -10.884 1.00 97.19 223 THR A C 1
ATOM 1616 O O . THR A 1 223 ? 9.982 -6.872 -11.661 1.00 97.19 223 THR A O 1
ATOM 1619 N N . VAL A 1 224 ? 9.141 -6.799 -9.584 1.00 93.50 224 VAL A N 1
ATOM 1620 C CA . VAL A 1 224 ? 10.337 -6.207 -8.967 1.00 93.50 224 VAL A CA 1
ATOM 1621 C C . VAL A 1 224 ? 10.868 -7.118 -7.868 1.00 93.50 224 VAL A C 1
ATOM 1623 O O . VAL A 1 224 ? 10.182 -7.403 -6.885 1.00 93.50 224 VAL A O 1
ATOM 1626 N N . ASN A 1 225 ? 12.112 -7.567 -8.027 1.00 89.94 225 ASN A N 1
ATOM 1627 C CA . ASN A 1 225 ? 12.752 -8.525 -7.135 1.00 89.94 225 ASN A CA 1
ATOM 1628 C C . ASN A 1 225 ? 14.037 -7.957 -6.527 1.00 89.94 225 ASN A C 1
ATOM 1630 O O . ASN A 1 225 ? 14.873 -7.418 -7.247 1.00 89.94 225 ASN A O 1
ATOM 1634 N N . ASN A 1 226 ? 14.262 -8.209 -5.235 1.00 83.50 226 ASN A N 1
ATOM 1635 C CA . ASN A 1 226 ? 15.555 -8.009 -4.565 1.00 83.50 226 ASN A CA 1
ATOM 1636 C C . ASN A 1 226 ? 16.096 -6.567 -4.635 1.00 83.50 226 ASN A C 1
ATOM 1638 O O . ASN A 1 226 ? 17.269 -6.359 -4.934 1.00 83.50 226 ASN A O 1
ATOM 1642 N N . CYS A 1 227 ? 15.243 -5.580 -4.358 1.00 81.06 227 CYS A N 1
ATOM 1643 C CA . CYS A 1 227 ? 15.615 -4.164 -4.254 1.00 81.06 227 CYS A CA 1
ATOM 1644 C C . CYS A 1 227 ? 15.415 -3.656 -2.816 1.00 81.06 227 CYS A C 1
ATOM 1646 O O . CYS A 1 227 ? 14.608 -4.214 -2.070 1.00 81.06 227 CYS A O 1
ATOM 1648 N N . ASN A 1 228 ? 16.086 -2.565 -2.426 1.00 78.75 228 ASN A N 1
ATOM 1649 C CA . ASN A 1 228 ? 15.833 -1.917 -1.127 1.00 78.75 228 ASN A CA 1
ATOM 1650 C C . ASN A 1 228 ? 14.447 -1.246 -1.085 1.00 78.75 228 ASN A C 1
ATOM 1652 O O . ASN A 1 228 ? 13.815 -1.182 -0.023 1.00 78.75 228 ASN A O 1
ATOM 1656 N N . ARG A 1 229 ? 13.995 -0.717 -2.227 1.00 84.31 229 ARG A N 1
ATOM 1657 C CA . ARG A 1 229 ? 12.674 -0.124 -2.467 1.00 84.31 229 ARG A CA 1
ATOM 1658 C C . ARG A 1 229 ? 12.182 -0.622 -3.820 1.00 84.31 229 ARG A C 1
ATOM 1660 O O . ARG A 1 229 ? 12.910 -0.507 -4.803 1.00 84.31 229 ARG A O 1
ATOM 1667 N N . ALA A 1 230 ? 10.996 -1.217 -3.883 1.00 90.44 230 ALA A N 1
ATOM 1668 C CA . ALA A 1 230 ? 10.564 -1.849 -5.126 1.00 90.44 230 ALA A CA 1
ATOM 1669 C C . ALA A 1 230 ? 10.056 -0.811 -6.135 1.00 90.44 230 ALA A C 1
ATOM 1671 O O . ALA A 1 230 ? 10.660 -0.648 -7.192 1.00 90.44 230 ALA A O 1
ATOM 1672 N N . ILE A 1 231 ? 8.991 -0.086 -5.786 1.00 93.25 231 ILE A N 1
ATOM 1673 C CA . ILE A 1 231 ? 8.377 0.937 -6.640 1.00 93.25 231 ILE A CA 1
ATOM 1674 C C . ILE A 1 231 ? 8.235 2.232 -5.839 1.00 93.25 231 ILE A C 1
ATOM 1676 O O . ILE A 1 231 ? 7.648 2.230 -4.757 1.00 93.25 231 ILE A O 1
ATOM 1680 N N . ASP A 1 232 ? 8.771 3.334 -6.358 1.00 90.50 232 ASP A N 1
ATOM 1681 C CA . ASP A 1 232 ? 8.594 4.671 -5.781 1.00 90.50 232 ASP A CA 1
ATOM 1682 C C . ASP A 1 232 ? 7.894 5.588 -6.787 1.00 90.50 232 ASP A C 1
ATOM 1684 O O . ASP A 1 232 ? 8.425 5.852 -7.872 1.00 90.50 232 ASP A O 1
ATOM 1688 N N . VAL A 1 233 ? 6.702 6.055 -6.416 1.00 90.12 233 VAL A N 1
ATOM 1689 C CA . VAL A 1 233 ? 5.898 7.006 -7.186 1.00 90.12 233 VAL A CA 1
ATOM 1690 C C . VAL A 1 233 ? 6.034 8.390 -6.553 1.00 90.12 233 VAL A C 1
ATOM 1692 O O . VAL A 1 233 ? 5.908 8.542 -5.335 1.00 90.12 233 VAL A O 1
ATOM 1695 N N . GLN A 1 234 ? 6.407 9.392 -7.348 1.00 87.69 234 GLN A N 1
ATOM 1696 C CA . GLN A 1 234 ? 6.823 10.715 -6.857 1.00 87.69 234 GLN A CA 1
ATOM 1697 C C . GLN A 1 234 ? 6.055 11.873 -7.517 1.00 87.69 234 GLN A C 1
ATOM 1699 O O . GLN A 1 234 ? 6.590 12.971 -7.652 1.00 87.69 234 GLN A O 1
ATOM 1704 N N . SER A 1 235 ? 4.816 11.635 -7.952 1.00 88.00 235 SER A N 1
ATOM 1705 C CA . SER A 1 235 ? 3.950 12.628 -8.595 1.00 88.00 235 SER A CA 1
ATOM 1706 C C . SER A 1 235 ? 2.465 12.379 -8.291 1.00 88.00 235 SER A C 1
ATOM 1708 O O . SER A 1 235 ? 2.135 11.636 -7.363 1.00 88.00 235 SER A O 1
ATOM 1710 N N . SER A 1 236 ? 1.578 13.035 -9.041 1.00 88.69 236 SER A N 1
ATOM 1711 C CA . SER A 1 236 ? 0.123 12.835 -8.990 1.00 88.69 236 SER A CA 1
ATOM 1712 C C . SER A 1 236 ? -0.386 12.002 -10.163 1.00 88.69 236 SER A C 1
ATOM 1714 O O . SER A 1 236 ? 0.309 11.861 -11.168 1.00 88.69 236 SER A O 1
ATOM 1716 N N . ASP A 1 237 ? -1.618 11.499 -10.066 1.00 90.88 237 ASP A N 1
ATOM 1717 C CA . ASP A 1 237 ? -2.303 10.783 -11.152 1.00 90.88 237 ASP A CA 1
ATOM 1718 C C . ASP A 1 237 ? -1.518 9.557 -11.670 1.00 90.88 237 ASP A C 1
ATOM 1720 O O . ASP A 1 237 ? -1.562 9.232 -12.857 1.00 90.88 237 ASP A O 1
ATOM 1724 N N . GLN A 1 238 ? -0.750 8.886 -10.805 1.00 93.12 238 GLN A N 1
ATOM 1725 C CA . GLN A 1 238 ? 0.026 7.700 -11.175 1.00 93.12 238 GLN A CA 1
ATOM 1726 C C . GLN A 1 238 ? -0.732 6.418 -10.819 1.00 93.12 238 GLN A C 1
ATOM 1728 O O . GLN A 1 238 ? -1.431 6.340 -9.800 1.00 93.12 238 GLN A O 1
ATOM 1733 N N . ILE A 1 239 ? -0.564 5.385 -11.646 1.00 96.25 239 ILE A N 1
ATOM 1734 C CA . ILE A 1 239 ? -1.210 4.080 -11.465 1.00 96.25 239 ILE A CA 1
ATOM 1735 C C . ILE A 1 239 ? -0.138 3.019 -11.230 1.00 96.25 239 ILE A C 1
ATOM 1737 O O . ILE A 1 239 ? 0.765 2.848 -12.042 1.00 96.25 239 ILE A O 1
ATOM 1741 N N . VAL A 1 240 ? -0.253 2.270 -10.135 1.00 98.19 240 VAL A N 1
ATOM 1742 C CA . VAL A 1 240 ? 0.575 1.090 -9.849 1.00 98.19 240 VAL A CA 1
ATOM 1743 C C . VAL A 1 240 ? -0.354 -0.089 -9.643 1.00 98.19 240 VAL A C 1
ATOM 1745 O O . VAL A 1 240 ? -1.010 -0.205 -8.602 1.00 98.19 240 VAL A O 1
ATOM 1748 N N . GLN A 1 241 ? -0.439 -0.944 -10.657 1.00 98.38 241 GLN A N 1
ATOM 1749 C CA . GLN A 1 241 ? -1.456 -1.977 -10.726 1.00 98.38 241 GLN A CA 1
ATOM 1750 C C . GLN A 1 241 ? -0.929 -3.354 -11.146 1.00 98.38 241 GLN A C 1
ATOM 1752 O O . GLN A 1 241 ? -0.111 -3.474 -12.054 1.00 98.38 241 GLN A O 1
ATOM 1757 N N . ASP A 1 242 ? -1.484 -4.402 -10.529 1.00 98.38 242 ASP A N 1
ATOM 1758 C CA . ASP A 1 242 ? -1.259 -5.808 -10.895 1.00 98.38 242 ASP A CA 1
ATOM 1759 C C . ASP A 1 242 ? 0.231 -6.214 -10.838 1.00 98.38 242 ASP A C 1
ATOM 1761 O O . ASP A 1 242 ? 0.668 -7.124 -11.541 1.00 98.38 242 ASP A O 1
ATOM 1765 N N . ASN A 1 243 ? 1.041 -5.527 -10.022 1.00 98.38 243 ASN A N 1
ATOM 1766 C CA . ASN A 1 243 ? 2.477 -5.786 -9.923 1.00 98.38 243 ASN A CA 1
ATOM 1767 C C . ASN A 1 243 ? 2.794 -6.861 -8.881 1.00 98.38 243 ASN A C 1
ATOM 1769 O O . ASN A 1 243 ? 2.108 -6.995 -7.868 1.00 98.38 243 ASN A O 1
ATOM 1773 N N . THR A 1 244 ? 3.906 -7.565 -9.082 1.00 98.12 244 THR A N 1
ATOM 1774 C CA . THR A 1 244 ? 4.451 -8.535 -8.126 1.00 98.12 244 THR A CA 1
ATOM 1775 C C . THR A 1 244 ? 5.775 -8.036 -7.549 1.00 98.12 244 THR A C 1
ATOM 1777 O O . THR A 1 244 ? 6.737 -7.788 -8.277 1.00 98.12 244 THR A O 1
ATOM 1780 N N . ILE A 1 245 ? 5.863 -7.932 -6.225 1.00 95.00 245 ILE A N 1
ATOM 1781 C CA . ILE A 1 245 ? 7.040 -7.437 -5.504 1.00 95.00 245 ILE A CA 1
ATOM 1782 C C . ILE A 1 245 ? 7.563 -8.520 -4.556 1.00 95.00 245 ILE A C 1
ATOM 1784 O O . ILE A 1 245 ? 6.823 -9.010 -3.701 1.00 95.00 245 ILE A O 1
ATOM 1788 N N . ASN A 1 246 ? 8.851 -8.870 -4.671 1.00 90.25 246 ASN A N 1
ATOM 1789 C CA . ASN A 1 246 ? 9.472 -9.929 -3.866 1.00 90.25 246 ASN A CA 1
ATOM 1790 C C . ASN A 1 246 ? 10.872 -9.578 -3.350 1.00 90.25 246 ASN A C 1
ATOM 1792 O O . ASN A 1 246 ? 11.658 -8.890 -4.001 1.00 90.25 246 ASN A O 1
ATOM 1796 N N . GLY A 1 247 ? 11.240 -10.186 -2.219 1.00 70.75 247 GLY A N 1
ATOM 1797 C CA . GLY A 1 247 ? 12.634 -10.231 -1.764 1.00 70.75 247 GLY A CA 1
ATOM 1798 C C . GLY A 1 247 ? 13.173 -8.871 -1.326 1.00 70.75 247 GLY A C 1
ATOM 1799 O O . GLY A 1 247 ? 14.358 -8.599 -1.485 1.00 70.75 247 GLY A O 1
ATOM 1800 N N . ILE A 1 248 ? 12.307 -8.012 -0.792 1.00 72.81 248 ILE A N 1
ATOM 1801 C CA . ILE A 1 248 ? 12.666 -6.657 -0.380 1.00 72.81 248 ILE A CA 1
ATOM 1802 C C . ILE A 1 248 ? 13.398 -6.724 0.963 1.00 72.81 248 ILE A C 1
ATOM 1804 O O . ILE A 1 248 ? 12.795 -6.712 2.037 1.00 72.81 248 ILE A O 1
ATOM 1808 N N . THR A 1 249 ? 14.724 -6.859 0.904 1.00 59.47 249 THR A N 1
ATOM 1809 C CA . THR A 1 249 ? 15.576 -6.996 2.089 1.00 59.47 249 THR A CA 1
ATOM 1810 C C . THR A 1 249 ? 16.167 -5.664 2.533 1.00 59.47 249 THR A C 1
ATOM 1812 O O . THR A 1 249 ? 16.585 -4.852 1.716 1.00 59.47 249 THR A O 1
ATOM 1815 N N . GLU A 1 250 ? 16.307 -5.477 3.846 1.00 59.34 250 GLU A N 1
ATOM 1816 C CA . GLU A 1 250 ? 17.150 -4.434 4.443 1.00 59.34 250 GLU A CA 1
ATOM 1817 C C . GLU A 1 250 ? 18.643 -4.787 4.249 1.00 59.34 250 GLU A C 1
ATOM 1819 O O . GLU A 1 250 ? 19.353 -5.086 5.210 1.00 59.34 250 GLU A O 1
ATOM 1824 N N . SER A 1 251 ? 19.137 -4.864 3.008 1.00 46.72 251 SER A N 1
ATOM 1825 C CA . SER A 1 251 ? 20.506 -5.342 2.753 1.00 46.72 251 SER A CA 1
ATOM 1826 C C . SER A 1 251 ? 21.590 -4.281 2.903 1.00 46.72 251 SER A C 1
ATOM 1828 O O . SER A 1 251 ? 22.752 -4.661 3.044 1.00 46.72 251 SER A O 1
ATOM 1830 N N . SER A 1 252 ? 21.253 -2.989 2.969 1.00 45.66 252 SER A N 1
ATOM 1831 C CA . SER A 1 252 ? 22.266 -1.946 3.148 1.00 45.66 252 SER A CA 1
ATOM 1832 C C . SER A 1 252 ? 21.892 -0.917 4.222 1.00 45.66 252 SER A C 1
ATOM 1834 O O . SER A 1 252 ? 20.815 -0.319 4.154 1.00 45.66 252 SER A O 1
ATOM 1836 N N . PRO A 1 253 ? 22.769 -0.666 5.223 1.00 38.97 253 PRO A N 1
ATOM 1837 C CA . PRO A 1 253 ? 22.687 0.555 6.009 1.00 38.97 253 PRO A CA 1
ATOM 1838 C C . PRO A 1 253 ? 22.903 1.702 5.030 1.00 38.97 253 PRO A C 1
ATOM 1840 O O . PRO A 1 253 ? 23.959 1.750 4.403 1.00 38.97 253 PRO A O 1
ATOM 1843 N N . GLY A 1 254 ? 21.900 2.570 4.872 1.00 40.88 254 GLY A N 1
ATOM 1844 C CA . GLY A 1 254 ? 21.957 3.714 3.967 1.00 40.88 254 GLY A CA 1
ATOM 1845 C C . GLY A 1 254 ? 23.325 4.389 4.032 1.00 40.88 254 GLY A C 1
ATOM 1846 O O . GLY A 1 254 ? 23.702 4.976 5.050 1.00 40.88 254 GLY A O 1
ATOM 1847 N N . GLY A 1 255 ? 24.106 4.236 2.965 1.00 36.22 255 GLY A N 1
ATOM 1848 C CA . GLY A 1 255 ? 25.215 5.132 2.724 1.00 36.22 255 GLY A CA 1
ATOM 1849 C C . GLY A 1 255 ? 24.598 6.482 2.405 1.00 36.22 255 GLY A C 1
ATOM 1850 O O . GLY A 1 255 ? 23.695 6.566 1.581 1.00 36.22 255 GLY A O 1
ATOM 1851 N N . PHE A 1 256 ? 25.039 7.526 3.099 1.00 39.84 256 PHE A N 1
ATOM 1852 C CA . PHE A 1 256 ? 24.726 8.903 2.739 1.00 39.84 256 PHE A CA 1
ATOM 1853 C C . PHE A 1 256 ? 25.367 9.179 1.378 1.00 39.84 256 PHE A C 1
ATOM 1855 O O . PHE A 1 256 ? 26.549 9.529 1.295 1.00 39.84 256 PHE A O 1
ATOM 1862 N N . TYR A 1 257 ? 24.617 8.926 0.317 1.00 42.34 257 TYR A N 1
ATOM 1863 C CA . TYR A 1 257 ? 25.044 9.118 -1.052 1.00 42.34 257 TYR A CA 1
ATOM 1864 C C . TYR A 1 257 ? 24.461 10.437 -1.522 1.00 42.34 257 TYR A C 1
ATOM 1866 O O . TYR A 1 257 ? 23.264 10.582 -1.708 1.00 42.34 257 TYR A O 1
ATOM 1874 N N . LYS A 1 258 ? 25.340 11.435 -1.594 1.00 35.19 258 LYS A N 1
ATOM 1875 C CA . LYS A 1 258 ? 24.983 12.788 -1.985 1.00 35.19 258 LYS A CA 1
ATOM 1876 C C . LYS A 1 258 ? 24.714 12.810 -3.488 1.00 35.19 258 LYS A C 1
ATOM 1878 O O . LYS A 1 258 ? 25.669 12.664 -4.252 1.00 35.19 258 LYS A O 1
ATOM 1883 N N . ASP A 1 259 ? 23.468 13.068 -3.867 1.00 41.78 259 ASP A N 1
ATOM 1884 C CA . ASP A 1 259 ? 23.078 13.435 -5.227 1.00 41.78 259 ASP A CA 1
ATOM 1885 C C . ASP A 1 259 ? 23.973 14.587 -5.748 1.00 41.78 259 ASP A C 1
ATOM 1887 O O . ASP A 1 259 ? 24.062 15.651 -5.117 1.00 41.78 259 ASP A O 1
ATOM 1891 N N . PRO A 1 260 ? 24.707 14.410 -6.863 1.00 37.12 260 PRO A N 1
ATOM 1892 C CA . PRO A 1 260 ? 25.445 15.499 -7.493 1.00 37.12 260 PRO A CA 1
ATOM 1893 C C . PRO A 1 260 ? 24.530 16.522 -8.191 1.00 37.12 260 PRO A C 1
ATOM 1895 O O . PRO A 1 260 ? 25.028 17.591 -8.567 1.00 37.12 260 PRO A O 1
ATOM 1898 N N . PHE A 1 261 ? 23.231 16.233 -8.338 1.00 43.28 261 PHE A N 1
ATOM 1899 C CA . PHE A 1 261 ? 22.225 17.087 -8.970 1.00 43.28 261 PHE A CA 1
ATOM 1900 C C . PHE A 1 261 ? 21.322 17.862 -7.998 1.00 43.28 261 PHE A C 1
ATOM 1902 O O . PHE A 1 261 ? 20.580 18.707 -8.499 1.00 43.28 261 PHE A O 1
ATOM 1909 N N . ASP A 1 262 ? 21.473 17.662 -6.676 1.00 42.66 262 ASP A N 1
ATOM 1910 C CA . ASP A 1 262 ? 20.853 18.395 -5.550 1.00 42.66 262 ASP A CA 1
ATOM 1911 C C . ASP A 1 262 ? 19.601 19.180 -5.974 1.00 42.66 262 ASP A C 1
ATOM 1913 O O . ASP A 1 262 ? 19.617 20.412 -6.095 1.00 42.66 262 ASP A O 1
ATOM 1917 N N . ASP A 1 263 ? 18.525 18.451 -6.277 1.00 47.78 263 ASP A N 1
ATOM 1918 C CA . ASP A 1 263 ? 17.239 19.044 -6.659 1.00 47.78 263 ASP A CA 1
ATOM 1919 C C . ASP A 1 263 ? 16.441 19.567 -5.447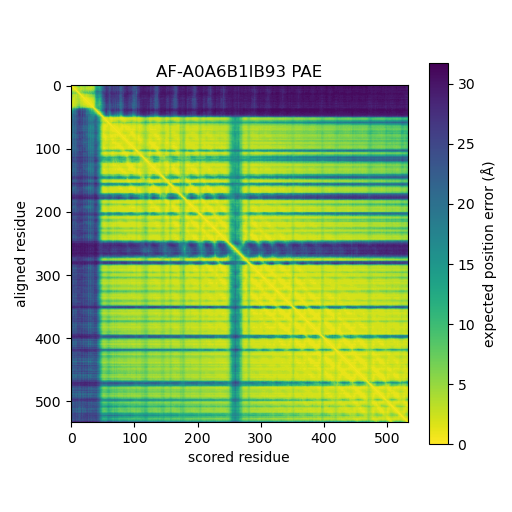 1.00 47.78 263 ASP A C 1
ATOM 1921 O O . ASP A 1 263 ? 15.372 20.163 -5.603 1.00 47.78 263 ASP A O 1
ATOM 1925 N N . GLY A 1 264 ? 16.999 19.421 -4.240 1.00 39.06 264 GLY A N 1
ATOM 1926 C CA . GLY A 1 264 ? 16.412 19.870 -2.984 1.00 39.06 264 GLY A CA 1
ATOM 1927 C C . GLY A 1 264 ? 15.273 18.989 -2.465 1.00 39.06 264 GLY A C 1
ATOM 1928 O O . GLY A 1 264 ? 14.563 19.439 -1.561 1.00 39.06 264 GLY A O 1
ATOM 1929 N N . LEU A 1 265 ? 15.082 17.779 -3.011 1.00 42.91 265 LEU A N 1
ATOM 1930 C CA . LEU A 1 265 ? 13.972 16.874 -2.670 1.00 42.91 265 LEU A CA 1
ATOM 1931 C C . LEU A 1 265 ? 14.362 15.682 -1.776 1.00 42.91 265 LEU A C 1
ATOM 1933 O O . LEU A 1 265 ? 13.504 14.877 -1.410 1.00 42.91 265 LEU A O 1
ATOM 1937 N N . GLU A 1 266 ? 15.629 15.559 -1.380 1.00 49.38 266 GLU A N 1
ATOM 1938 C CA . GLU A 1 266 ? 16.136 14.364 -0.697 1.00 49.38 266 GLU A CA 1
ATOM 1939 C C . GLU A 1 266 ? 16.415 14.627 0.795 1.00 49.38 266 GLU A C 1
ATOM 1941 O O . GLU A 1 266 ? 17.379 15.287 1.178 1.00 49.38 266 GLU A O 1
ATOM 1946 N N . ASP A 1 267 ? 15.539 14.123 1.672 1.00 44.16 267 ASP A N 1
ATOM 1947 C CA . ASP A 1 267 ? 15.841 13.978 3.101 1.00 44.16 267 ASP A CA 1
ATOM 1948 C C . ASP A 1 267 ? 16.604 12.656 3.306 1.00 44.16 267 ASP A C 1
ATOM 1950 O O . ASP A 1 267 ? 16.024 11.575 3.265 1.00 44.16 267 ASP A O 1
ATOM 1954 N N . ASP A 1 268 ? 17.922 12.740 3.494 1.00 39.78 268 ASP A N 1
ATOM 1955 C CA . ASP A 1 268 ? 18.914 11.648 3.483 1.00 39.78 268 ASP A CA 1
ATOM 1956 C C . ASP A 1 268 ? 18.802 10.599 4.621 1.00 39.78 268 ASP A C 1
ATOM 1958 O O . ASP A 1 268 ? 19.806 10.054 5.093 1.00 39.78 268 ASP A O 1
ATOM 1962 N N . THR A 1 269 ? 17.601 10.276 5.106 1.00 42.56 269 THR A N 1
ATOM 1963 C CA . THR A 1 269 ? 17.416 9.294 6.188 1.00 42.56 269 THR A CA 1
ATOM 1964 C C . THR A 1 269 ? 16.202 8.383 5.975 1.00 42.56 269 THR A C 1
ATOM 1966 O O . THR A 1 269 ? 15.310 8.305 6.817 1.00 42.56 269 THR A O 1
ATOM 1969 N N . PHE A 1 270 ? 16.150 7.646 4.861 1.00 51.66 270 PHE A N 1
ATOM 1970 C CA . PHE A 1 270 ? 15.043 6.716 4.598 1.00 51.66 270 PHE A CA 1
ATOM 1971 C C . PHE A 1 270 ? 15.384 5.263 4.966 1.00 51.66 270 PHE A C 1
ATOM 1973 O O . PHE A 1 270 ? 16.336 4.713 4.406 1.00 51.66 270 PHE A O 1
ATOM 1980 N N . PRO A 1 271 ? 14.579 4.586 5.809 1.00 51.97 271 PRO A N 1
ATOM 1981 C CA . PRO A 1 271 ? 14.704 3.143 6.015 1.00 51.97 271 PRO A CA 1
ATOM 1982 C C . PRO A 1 271 ? 14.572 2.390 4.677 1.00 51.97 271 PRO A C 1
ATOM 1984 O O . PRO A 1 271 ? 13.755 2.770 3.832 1.00 51.97 271 PRO A O 1
ATOM 1987 N N . SER A 1 272 ? 15.391 1.359 4.465 1.00 60.81 272 SER A N 1
ATOM 1988 C CA . SER A 1 272 ? 15.224 0.369 3.390 1.00 60.81 272 SER A CA 1
ATOM 1989 C C . SER A 1 272 ? 14.092 -0.612 3.736 1.00 60.81 272 SER A C 1
ATOM 1991 O O . SER A 1 272 ? 13.529 -0.549 4.829 1.00 60.81 272 SER A O 1
ATOM 1993 N N . GLY A 1 273 ? 13.722 -1.500 2.810 1.00 69.25 273 GLY A N 1
ATOM 1994 C CA . GLY A 1 273 ? 12.729 -2.545 3.070 1.00 69.25 273 GLY A CA 1
ATOM 1995 C C . GLY A 1 273 ? 11.301 -2.212 2.613 1.00 69.25 273 GLY A C 1
ATOM 1996 O O . GLY A 1 273 ? 10.356 -2.745 3.197 1.00 69.25 273 GLY A O 1
ATOM 1997 N N . LYS A 1 274 ? 11.129 -1.321 1.625 1.00 78.81 274 LYS A N 1
ATOM 1998 C CA . LYS A 1 274 ? 9.813 -0.800 1.200 1.00 78.81 274 LYS A CA 1
ATOM 1999 C C . LYS A 1 274 ? 9.302 -1.490 -0.066 1.00 78.81 274 LYS A C 1
ATOM 2001 O O . LYS A 1 274 ? 10.030 -1.554 -1.055 1.00 78.81 274 LYS A O 1
ATOM 2006 N N . GLY A 1 275 ? 8.058 -1.966 -0.050 1.00 86.38 275 GLY A N 1
ATOM 2007 C CA . GLY A 1 275 ? 7.381 -2.469 -1.245 1.00 86.38 275 GLY A CA 1
ATOM 2008 C C . GLY A 1 275 ? 7.068 -1.327 -2.210 1.00 86.38 275 GLY A C 1
ATOM 2009 O O . GLY A 1 275 ? 7.821 -1.080 -3.150 1.00 86.38 275 GLY A O 1
ATOM 2010 N N . ILE A 1 276 ? 5.991 -0.595 -1.935 1.00 91.31 276 ILE A N 1
ATOM 2011 C CA . ILE A 1 276 ? 5.568 0.576 -2.710 1.00 91.31 276 ILE A CA 1
ATOM 2012 C C . ILE A 1 276 ? 5.635 1.819 -1.829 1.00 91.31 276 ILE A C 1
ATOM 2014 O O . ILE A 1 276 ? 5.189 1.814 -0.680 1.00 91.31 276 ILE A O 1
ATOM 2018 N N . ARG A 1 277 ? 6.171 2.906 -2.372 1.00 90.12 277 ARG A N 1
ATOM 2019 C CA . ARG A 1 277 ? 6.143 4.221 -1.738 1.00 90.12 277 ARG A CA 1
ATOM 2020 C C . ARG A 1 277 ? 5.401 5.204 -2.632 1.00 90.12 277 ARG A C 1
ATOM 2022 O O . ARG A 1 277 ? 5.736 5.335 -3.802 1.00 90.12 277 ARG A O 1
ATOM 2029 N N . VAL A 1 278 ? 4.426 5.897 -2.053 1.00 87.50 278 VAL A N 1
ATOM 2030 C CA . VAL A 1 278 ? 3.755 7.063 -2.636 1.00 87.50 278 VAL A CA 1
ATOM 2031 C C . VAL A 1 278 ? 4.345 8.289 -1.973 1.00 87.50 278 VAL A C 1
ATOM 2033 O O . VAL A 1 278 ? 4.048 8.547 -0.813 1.00 87.50 278 VAL A O 1
ATOM 2036 N N . SER A 1 279 ? 5.251 8.989 -2.645 1.00 78.69 279 SER A N 1
ATOM 2037 C CA . SER A 1 279 ? 6.063 10.047 -2.045 1.00 78.69 279 SER A CA 1
ATOM 2038 C C . SER A 1 279 ? 5.624 11.454 -2.443 1.00 78.69 279 SER A C 1
ATOM 2040 O O . SER A 1 279 ? 5.156 11.715 -3.546 1.00 78.69 279 SER A O 1
ATOM 2042 N N . THR A 1 280 ? 5.830 12.394 -1.520 1.00 60.53 280 THR A N 1
ATOM 2043 C CA . THR A 1 280 ? 5.621 13.821 -1.757 1.00 60.53 280 THR A CA 1
ATOM 2044 C C . THR A 1 280 ? 6.949 14.492 -2.050 1.00 60.53 280 THR A C 1
ATOM 2046 O O . THR A 1 280 ? 7.709 14.781 -1.124 1.00 60.53 280 THR A O 1
ATOM 2049 N N . THR A 1 281 ? 7.217 14.797 -3.315 1.00 54.94 281 THR A N 1
ATOM 2050 C CA . THR A 1 281 ? 7.558 16.172 -3.699 1.00 54.94 281 THR A CA 1
ATOM 2051 C C . THR A 1 281 ? 7.563 16.372 -5.223 1.00 54.94 281 THR A C 1
ATOM 2053 O O . THR A 1 281 ? 8.239 15.623 -5.919 1.00 54.94 281 THR A O 1
ATOM 2056 N N . PRO A 1 282 ? 6.896 17.435 -5.718 1.00 48.12 282 PRO A N 1
ATOM 2057 C CA . PRO A 1 282 ? 5.949 18.263 -4.975 1.00 48.12 282 PRO A CA 1
ATOM 2058 C C . PRO A 1 282 ? 4.592 17.540 -4.883 1.00 48.12 282 PRO A C 1
ATOM 2060 O O . PRO A 1 282 ? 4.023 17.198 -5.904 1.00 48.12 282 PRO A O 1
ATOM 2063 N N . GLU A 1 283 ? 4.113 17.300 -3.653 1.00 60.41 283 GLU A N 1
ATOM 2064 C CA . GLU A 1 283 ? 2.713 16.956 -3.315 1.00 60.41 283 GLU A CA 1
ATOM 2065 C C . GLU A 1 283 ? 1.980 16.031 -4.310 1.00 60.41 283 GLU A C 1
ATOM 2067 O O . GLU A 1 283 ? 1.057 16.461 -4.992 1.00 60.41 283 GLU A O 1
ATOM 2072 N N . GLY A 1 284 ? 2.375 14.753 -4.367 1.00 66.56 284 GLY A N 1
ATOM 2073 C CA . GLY A 1 284 ? 1.619 13.743 -5.106 1.00 66.56 284 GLY A CA 1
ATOM 2074 C C . GLY A 1 284 ? 0.218 13.540 -4.518 1.00 66.56 284 GLY A C 1
ATOM 2075 O O . GLY A 1 284 ? 0.068 13.370 -3.305 1.00 66.56 284 GLY A O 1
ATOM 2076 N N . SER A 1 285 ? -0.794 13.556 -5.377 1.00 86.81 285 SER A N 1
ATOM 2077 C CA . SER A 1 285 ? -2.204 13.309 -5.067 1.00 86.81 285 SER A CA 1
ATOM 2078 C C . SER A 1 285 ? -2.834 12.396 -6.114 1.00 86.81 285 SER A C 1
ATOM 2080 O O . SER A 1 285 ? -2.231 12.141 -7.153 1.00 86.81 285 SER A O 1
ATOM 2082 N N . ASP A 1 286 ? -4.042 11.894 -5.863 1.00 92.00 286 ASP A N 1
ATOM 2083 C CA . ASP A 1 286 ? -4.821 11.174 -6.884 1.00 92.00 286 ASP A CA 1
ATOM 2084 C C . ASP A 1 286 ? -4.121 9.914 -7.439 1.00 92.00 286 ASP A C 1
ATOM 2086 O O . ASP A 1 286 ? -4.383 9.458 -8.552 1.00 92.00 286 ASP A O 1
ATOM 2090 N N . ASN A 1 287 ? -3.230 9.310 -6.649 1.00 93.94 287 ASN A N 1
ATOM 2091 C CA . ASN A 1 287 ? -2.523 8.095 -7.037 1.00 93.94 287 ASN A CA 1
ATOM 2092 C C . ASN A 1 287 ? -3.379 6.854 -6.766 1.00 93.94 287 ASN A C 1
ATOM 2094 O O . ASN A 1 287 ? -4.073 6.764 -5.749 1.00 93.94 287 ASN A O 1
ATOM 2098 N N . THR A 1 288 ? -3.288 5.860 -7.649 1.00 97.12 288 THR A N 1
ATOM 2099 C CA . THR A 1 288 ? -4.006 4.585 -7.521 1.00 97.12 288 THR A CA 1
ATOM 2100 C C . THR A 1 288 ? -3.026 3.428 -7.406 1.00 97.12 288 THR A C 1
ATOM 2102 O O . THR A 1 288 ? -2.338 3.083 -8.363 1.00 97.12 288 THR A O 1
ATOM 2105 N N . ILE A 1 289 ? -2.995 2.791 -6.236 1.00 98.19 289 ILE A N 1
ATOM 2106 C CA . ILE A 1 289 ? -2.189 1.600 -5.958 1.00 98.19 289 ILE A CA 1
ATOM 2107 C C . ILE A 1 289 ? -3.141 0.423 -5.763 1.00 98.19 289 ILE A C 1
ATOM 2109 O O . ILE A 1 289 ? -3.797 0.325 -4.717 1.00 98.19 289 ILE A O 1
ATOM 2113 N N . GLN A 1 290 ? -3.257 -0.450 -6.767 1.00 98.38 290 GLN A N 1
ATOM 2114 C CA . GLN A 1 290 ? -4.272 -1.502 -6.744 1.00 98.38 290 GLN A CA 1
ATOM 2115 C C . GLN A 1 290 ? -3.826 -2.891 -7.189 1.00 98.38 290 GLN A C 1
ATOM 2117 O O . GLN A 1 290 ? -3.035 -3.034 -8.110 1.00 98.38 290 GLN A O 1
ATOM 2122 N N . ASN A 1 291 ? -4.395 -3.924 -6.564 1.00 98.50 291 ASN A N 1
ATOM 2123 C CA . ASN A 1 291 ? -4.186 -5.330 -6.936 1.00 98.50 291 ASN A CA 1
ATOM 2124 C C . ASN A 1 291 ? -2.707 -5.753 -7.010 1.00 98.50 291 ASN A C 1
ATOM 2126 O O . ASN A 1 291 ? -2.336 -6.572 -7.845 1.00 98.50 291 ASN A O 1
ATOM 2130 N N . ASN A 1 292 ? -1.841 -5.170 -6.179 1.00 98.56 292 ASN A N 1
ATOM 2131 C CA . ASN A 1 292 ? -0.432 -5.551 -6.145 1.00 98.56 292 ASN A CA 1
ATOM 2132 C C . ASN A 1 292 ? -0.199 -6.683 -5.137 1.00 98.56 292 ASN A C 1
ATOM 2134 O O . ASN A 1 292 ? -0.719 -6.629 -4.020 1.00 98.56 292 ASN A O 1
ATOM 2138 N N . ASP A 1 293 ? 0.654 -7.635 -5.510 1.00 98.31 293 ASP A N 1
ATOM 2139 C CA . ASP A 1 293 ? 1.128 -8.727 -4.659 1.00 98.31 293 ASP A CA 1
ATOM 2140 C C . ASP A 1 293 ? 2.488 -8.345 -4.050 1.00 98.31 293 ASP A C 1
ATOM 2142 O O . ASP A 1 293 ? 3.523 -8.379 -4.726 1.00 98.31 293 ASP A O 1
ATOM 2146 N N . ILE A 1 294 ? 2.512 -7.972 -2.769 1.00 96.81 294 ILE A N 1
ATOM 2147 C CA . ILE A 1 294 ? 3.687 -7.441 -2.063 1.00 96.81 294 ILE A CA 1
ATOM 2148 C C . ILE A 1 294 ? 4.142 -8.424 -0.985 1.00 96.81 294 ILE A C 1
ATOM 2150 O O . ILE A 1 294 ? 3.479 -8.609 0.036 1.00 96.81 294 ILE A O 1
ATOM 2154 N N . ASN A 1 295 ? 5.313 -9.032 -1.187 1.00 93.56 295 ASN A N 1
ATOM 2155 C CA . ASN A 1 295 ? 5.753 -10.170 -0.387 1.00 93.56 295 ASN A CA 1
ATOM 2156 C C . ASN A 1 295 ? 7.063 -9.919 0.367 1.00 93.56 295 ASN A C 1
ATOM 2158 O O . ASN A 1 295 ? 8.071 -9.519 -0.222 1.00 93.56 295 ASN A O 1
ATOM 2162 N N . ASN A 1 296 ? 7.083 -10.307 1.648 1.00 88.25 296 ASN A N 1
ATOM 2163 C CA . ASN A 1 296 ? 8.279 -10.387 2.499 1.00 88.25 296 ASN A CA 1
ATOM 2164 C C . ASN A 1 296 ? 9.085 -9.080 2.548 1.00 88.25 296 ASN A C 1
ATOM 2166 O O . ASN A 1 296 ? 10.213 -9.010 2.055 1.00 88.25 296 ASN A O 1
ATOM 2170 N N . CYS A 1 297 ? 8.499 -8.050 3.154 1.00 84.94 297 CYS A N 1
ATOM 2171 C CA . CYS A 1 297 ? 9.073 -6.711 3.219 1.00 84.94 297 CYS A CA 1
ATOM 2172 C C . CYS A 1 297 ? 9.062 -6.128 4.646 1.00 84.94 297 CYS A C 1
ATOM 2174 O O . CYS A 1 297 ? 8.401 -6.646 5.544 1.00 84.94 297 CYS A O 1
ATOM 2176 N N . SER A 1 298 ? 9.798 -5.045 4.899 1.00 85.44 298 SER A N 1
ATOM 2177 C CA . SER A 1 298 ? 9.731 -4.352 6.199 1.00 85.44 298 SER A CA 1
ATOM 2178 C C . SER A 1 298 ? 8.452 -3.507 6.285 1.00 85.44 298 SER A C 1
ATOM 2180 O O . SER A 1 298 ? 7.716 -3.572 7.272 1.00 85.44 298 SER A O 1
ATOM 2182 N N . LEU A 1 299 ? 8.136 -2.788 5.205 1.00 89.06 299 LEU A N 1
ATOM 2183 C CA . LEU A 1 299 ? 6.917 -1.997 5.040 1.00 89.06 299 LEU A CA 1
ATOM 2184 C C . LEU A 1 299 ? 6.322 -2.228 3.646 1.00 89.06 299 LEU A C 1
ATOM 2186 O O . LEU A 1 299 ? 7.007 -2.008 2.648 1.00 89.06 299 LEU A O 1
ATOM 2190 N N . GLY A 1 300 ? 5.061 -2.660 3.579 1.00 94.50 300 GLY A N 1
ATOM 2191 C CA . GLY A 1 300 ? 4.368 -2.954 2.321 1.00 94.50 300 GLY A CA 1
ATOM 2192 C C . GLY A 1 300 ? 4.125 -1.712 1.489 1.00 94.50 300 GLY A C 1
ATOM 2193 O O . GLY A 1 300 ? 4.718 -1.565 0.422 1.00 94.50 300 GLY A O 1
ATOM 2194 N N . ILE A 1 301 ? 3.285 -0.814 1.998 1.00 94.75 301 ILE A N 1
ATOM 2195 C CA . ILE A 1 301 ? 2.958 0.454 1.346 1.00 94.75 301 ILE A CA 1
ATOM 2196 C C . ILE A 1 301 ? 3.209 1.608 2.314 1.00 94.75 301 ILE A C 1
ATOM 2198 O O . ILE A 1 301 ? 2.693 1.626 3.433 1.00 94.75 301 ILE A O 1
ATOM 2202 N N . GLU A 1 302 ? 3.983 2.591 1.871 1.00 91.88 302 GLU A N 1
ATOM 2203 C CA . GLU A 1 302 ? 4.172 3.863 2.564 1.00 91.88 302 GLU A CA 1
ATOM 2204 C C . GLU A 1 302 ? 3.492 4.979 1.774 1.00 91.88 302 GLU A C 1
ATOM 2206 O O . GLU A 1 302 ? 3.854 5.246 0.630 1.00 91.88 302 GLU A O 1
ATOM 2211 N N . ALA A 1 303 ? 2.504 5.620 2.384 1.00 90.06 303 ALA A N 1
ATOM 2212 C CA . ALA A 1 303 ? 1.586 6.530 1.726 1.00 90.06 303 ALA A CA 1
ATOM 2213 C C . ALA A 1 303 ? 1.747 7.957 2.268 1.00 90.06 303 ALA A C 1
ATOM 2215 O O . ALA A 1 303 ? 1.345 8.253 3.395 1.00 90.06 303 ALA A O 1
ATOM 2216 N N . PHE A 1 304 ? 2.350 8.834 1.466 1.00 87.38 304 PHE A N 1
ATOM 2217 C CA . PHE A 1 304 ? 2.402 10.283 1.678 1.00 87.38 304 PHE A CA 1
ATOM 2218 C C . PHE A 1 304 ? 1.460 10.996 0.702 1.00 87.38 304 PHE A C 1
ATOM 2220 O O . PHE A 1 304 ? 0.929 10.385 -0.218 1.00 87.38 304 PHE A O 1
ATOM 2227 N N . GLY A 1 305 ? 1.272 12.303 0.866 1.00 86.00 305 GLY A N 1
ATOM 2228 C CA . GLY A 1 305 ? 0.383 13.070 -0.009 1.00 86.00 305 GLY A CA 1
ATOM 2229 C C . GLY A 1 305 ? -1.076 12.830 0.348 1.00 86.00 305 GLY A C 1
ATOM 2230 O O . GLY A 1 305 ? -1.355 12.358 1.446 1.00 86.00 305 GLY A O 1
ATOM 2231 N N . SER A 1 306 ? -2.005 13.154 -0.541 1.00 88.62 306 SER A N 1
ATOM 2232 C CA . SER A 1 306 ? -3.439 13.096 -0.227 1.00 88.62 306 SER A CA 1
ATOM 2233 C C . SER A 1 306 ? -4.262 12.522 -1.376 1.00 88.62 306 SER A C 1
ATOM 2235 O O . SER A 1 306 ? -3.731 12.206 -2.440 1.00 88.62 306 SER A O 1
ATOM 2237 N N . ASP A 1 307 ? -5.562 12.338 -1.146 1.00 92.31 307 ASP A N 1
ATOM 2238 C CA . ASP A 1 307 ? -6.556 12.058 -2.194 1.00 92.31 307 ASP A CA 1
ATOM 2239 C C . ASP A 1 307 ? -6.263 10.794 -3.024 1.00 92.31 307 ASP A C 1
ATOM 2241 O O . ASP A 1 307 ? -6.609 10.700 -4.194 1.00 92.31 307 ASP A O 1
ATOM 2245 N N . SER A 1 308 ? -5.597 9.805 -2.430 1.00 94.06 308 SER A N 1
ATOM 2246 C CA . SER A 1 308 ? -5.109 8.622 -3.143 1.00 94.06 308 SER A CA 1
ATOM 2247 C C . SER A 1 308 ? -5.826 7.342 -2.699 1.00 94.06 308 SER A C 1
ATOM 2249 O O . SER A 1 308 ? -6.393 7.249 -1.604 1.00 94.06 308 SER A O 1
ATOM 2251 N N . THR A 1 309 ? -5.812 6.327 -3.561 1.00 97.69 309 THR A N 1
ATOM 2252 C CA . THR A 1 309 ? -6.499 5.048 -3.345 1.00 97.69 309 THR A CA 1
ATOM 2253 C C . THR A 1 309 ? -5.501 3.905 -3.214 1.00 97.69 309 THR A C 1
ATOM 2255 O O . THR A 1 309 ? -4.670 3.690 -4.093 1.00 97.69 309 THR A O 1
ATOM 2258 N N . L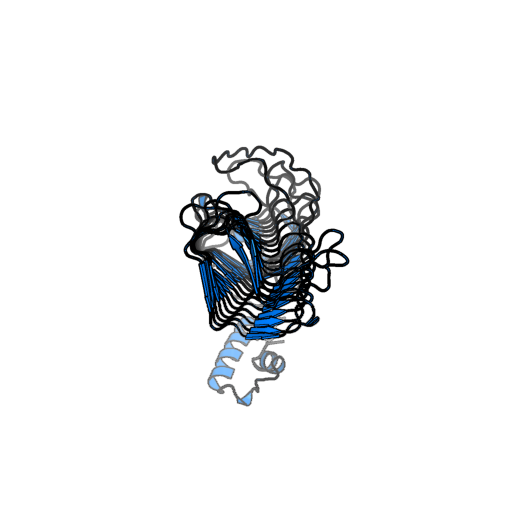EU A 1 310 ? -5.626 3.130 -2.136 1.00 98.50 310 LEU A N 1
ATOM 2259 C CA . LEU A 1 310 ? -4.902 1.880 -1.904 1.00 98.50 310 LEU A CA 1
ATOM 2260 C C . LEU A 1 310 ? -5.928 0.747 -1.843 1.00 98.50 310 LEU A C 1
ATOM 2262 O O . LEU A 1 310 ? -6.621 0.609 -0.828 1.00 98.50 310 LEU A O 1
ATOM 2266 N N . SER A 1 311 ? -6.079 -0.040 -2.912 1.00 98.81 311 SER A N 1
ATOM 2267 C CA . SER A 1 311 ? -7.172 -1.019 -2.968 1.00 98.81 311 SER A CA 1
ATOM 2268 C C . SER A 1 311 ? -6.831 -2.399 -3.513 1.00 98.81 311 SER A C 1
ATOM 2270 O O . SER A 1 311 ? -6.066 -2.535 -4.454 1.00 98.81 311 SER A O 1
ATOM 2272 N N . GLY A 1 312 ? -7.410 -3.447 -2.928 1.00 98.69 312 GLY A N 1
ATOM 2273 C CA . GLY A 1 312 ? -7.259 -4.813 -3.442 1.00 98.69 312 GLY A CA 1
ATOM 2274 C C . GLY A 1 312 ? -5.834 -5.379 -3.392 1.00 98.69 312 GLY A C 1
ATOM 2275 O O . GLY A 1 312 ? -5.577 -6.380 -4.047 1.00 98.69 312 GLY A O 1
ATOM 2276 N N . ASN A 1 313 ? -4.901 -4.761 -2.661 1.00 98.81 313 ASN A N 1
ATOM 2277 C CA . ASN A 1 313 ? -3.518 -5.240 -2.581 1.00 98.81 313 ASN A CA 1
ATOM 2278 C C . ASN A 1 313 ? -3.401 -6.426 -1.605 1.00 98.81 313 ASN A C 1
ATOM 2280 O O . ASN A 1 313 ? -4.054 -6.425 -0.554 1.00 98.81 313 ASN A O 1
ATOM 2284 N N . ASP A 1 314 ? -2.545 -7.399 -1.922 1.00 98.69 314 ASP A N 1
ATOM 2285 C CA . ASP A 1 314 ? -2.171 -8.521 -1.048 1.00 98.69 314 ASP A CA 1
ATOM 2286 C C . ASP A 1 314 ? -0.765 -8.282 -0.478 1.00 98.69 314 ASP A C 1
ATOM 2288 O O . ASP A 1 314 ? 0.230 -8.262 -1.200 1.00 98.69 314 ASP A O 1
ATOM 2292 N N . LEU A 1 315 ? -0.684 -8.039 0.830 1.00 98.12 315 LEU A N 1
ATOM 2293 C CA . LEU A 1 315 ? 0.546 -7.762 1.562 1.00 98.12 315 LEU A CA 1
ATOM 2294 C C . LEU A 1 315 ? 0.831 -8.922 2.518 1.00 98.12 315 LEU A C 1
ATOM 2296 O O . LEU A 1 315 ? 0.338 -8.946 3.651 1.00 98.12 315 LEU A O 1
ATOM 2300 N N . THR A 1 316 ? 1.672 -9.861 2.089 1.00 96.69 316 THR A N 1
ATOM 2301 C CA . THR A 1 316 ? 1.962 -11.084 2.846 1.00 96.69 316 THR A CA 1
ATOM 2302 C C . THR A 1 316 ? 3.411 -11.129 3.332 1.00 96.69 316 THR A C 1
ATOM 2304 O O . THR A 1 316 ? 4.368 -10.923 2.582 1.00 96.69 316 THR A O 1
ATOM 2307 N N . GLY A 1 317 ? 3.604 -11.408 4.623 1.00 91.75 317 GLY A N 1
ATOM 2308 C CA . GLY A 1 317 ? 4.940 -11.484 5.223 1.00 91.75 317 GLY A CA 1
ATOM 2309 C C . GLY A 1 317 ? 5.612 -10.122 5.418 1.00 91.75 317 GLY A C 1
ATOM 2310 O O . GLY A 1 317 ? 6.809 -10.065 5.700 1.00 91.75 317 GLY A O 1
ATOM 2311 N N . CYS A 1 318 ? 4.878 -9.021 5.236 1.00 89.81 318 CYS A N 1
ATOM 2312 C CA . CYS A 1 318 ? 5.397 -7.681 5.467 1.00 89.81 318 CYS A CA 1
ATOM 2313 C C . CYS A 1 318 ? 5.280 -7.305 6.948 1.00 89.81 318 CYS A C 1
ATOM 2315 O O . CYS A 1 318 ? 4.208 -7.434 7.532 1.00 89.81 318 CYS A O 1
ATOM 2317 N N . SER A 1 319 ? 6.373 -6.846 7.574 1.00 88.69 319 SER A N 1
ATOM 2318 C CA . SER A 1 319 ? 6.376 -6.541 9.015 1.00 88.69 319 SER A CA 1
ATOM 2319 C C . SER A 1 319 ? 5.324 -5.490 9.363 1.00 88.69 319 SER A C 1
ATOM 2321 O O . SER A 1 319 ? 4.542 -5.698 10.282 1.00 88.69 319 SER A O 1
ATOM 2323 N N . THR A 1 320 ? 5.269 -4.389 8.617 1.00 90.69 320 THR A N 1
ATOM 2324 C CA . THR A 1 320 ? 4.136 -3.457 8.622 1.00 90.69 320 THR A CA 1
ATOM 2325 C C . THR A 1 320 ? 3.461 -3.500 7.257 1.00 90.69 320 THR A C 1
ATOM 2327 O O . THR A 1 320 ? 4.148 -3.478 6.236 1.00 90.69 320 THR A O 1
ATOM 2330 N N . GLY A 1 321 ? 2.130 -3.554 7.224 1.00 95.88 321 GLY A N 1
ATOM 2331 C CA . GLY A 1 321 ? 1.373 -3.583 5.974 1.00 95.88 321 GLY A CA 1
ATOM 2332 C C . GLY A 1 321 ? 1.369 -2.217 5.292 1.00 95.88 321 GLY A C 1
ATOM 2333 O O . GLY A 1 321 ? 2.173 -1.954 4.401 1.00 95.88 321 GLY A O 1
ATOM 2334 N N . ILE A 1 322 ? 0.478 -1.333 5.736 1.00 96.81 322 ILE A N 1
ATOM 2335 C CA . ILE A 1 322 ? 0.283 0.007 5.174 1.00 96.81 322 ILE A CA 1
ATOM 2336 C C . ILE A 1 322 ? 0.562 1.060 6.245 1.00 96.81 322 ILE A C 1
ATOM 2338 O O . ILE A 1 322 ? 0.056 0.976 7.365 1.00 96.81 322 ILE A O 1
ATOM 2342 N N . THR A 1 323 ? 1.338 2.082 5.898 1.00 93.44 323 THR A N 1
ATOM 2343 C CA . THR A 1 323 ? 1.508 3.286 6.715 1.00 93.44 323 THR A CA 1
ATOM 2344 C C . THR A 1 323 ? 1.050 4.513 5.949 1.00 93.44 323 THR A C 1
ATOM 2346 O O . THR A 1 323 ? 1.624 4.830 4.914 1.00 93.44 323 THR A O 1
ATOM 2349 N N . VAL A 1 324 ? 0.073 5.231 6.498 1.00 91.06 324 VAL A N 1
ATOM 2350 C CA . VAL A 1 324 ? -0.299 6.581 6.066 1.00 91.06 324 VAL A CA 1
ATOM 2351 C C . VAL A 1 324 ? 0.483 7.579 6.908 1.00 91.06 324 VAL A C 1
ATOM 2353 O O . VAL A 1 324 ? 0.380 7.595 8.140 1.00 91.06 324 VAL A O 1
ATOM 2356 N N . ALA A 1 325 ? 1.329 8.353 6.242 1.00 87.06 325 ALA A N 1
ATOM 2357 C CA . ALA A 1 325 ? 2.281 9.247 6.874 1.00 87.06 325 ALA A CA 1
ATOM 2358 C C . ALA A 1 325 ? 1.620 10.510 7.444 1.00 87.06 325 ALA A C 1
ATOM 2360 O O . ALA A 1 325 ? 0.523 10.904 7.062 1.00 87.06 325 ALA A O 1
ATOM 2361 N N . ASN A 1 326 ? 2.335 11.180 8.350 1.00 83.56 326 ASN A N 1
ATOM 2362 C CA . ASN A 1 326 ? 1.903 12.460 8.905 1.00 83.56 326 ASN A CA 1
ATOM 2363 C C . ASN A 1 326 ? 1.699 13.497 7.788 1.00 83.56 326 ASN A C 1
ATOM 2365 O O . ASN A 1 326 ? 2.576 13.683 6.943 1.00 83.56 326 ASN A O 1
ATOM 2369 N N . GLY A 1 327 ? 0.559 14.184 7.827 1.00 82.75 327 GLY A N 1
ATOM 2370 C CA . GLY A 1 327 ? 0.198 15.230 6.871 1.00 82.75 327 GLY A CA 1
ATOM 2371 C C . GLY A 1 327 ? -0.567 14.727 5.649 1.00 82.75 327 GLY A C 1
ATOM 2372 O O . GLY A 1 327 ? -1.040 15.559 4.881 1.00 82.75 327 GLY A O 1
ATOM 2373 N N . ALA A 1 328 ? -0.715 13.410 5.488 1.00 86.62 328 ALA A N 1
ATOM 2374 C CA . ALA A 1 328 ? -1.566 12.823 4.465 1.00 86.62 328 ALA A CA 1
ATOM 2375 C C . ALA A 1 328 ? -3.050 12.922 4.840 1.00 86.62 328 ALA A C 1
ATOM 2377 O O . ALA A 1 328 ? -3.394 12.802 6.010 1.00 86.62 328 ALA A O 1
ATOM 2378 N N . SER A 1 329 ? -3.933 13.093 3.856 1.00 90.69 329 SER A N 1
ATOM 2379 C CA . SER A 1 329 ? -5.385 13.199 4.077 1.00 90.69 329 SER A CA 1
ATOM 2380 C C . SER A 1 329 ? -6.195 12.532 2.959 1.00 90.69 329 SER A C 1
ATOM 2382 O O . SER A 1 329 ? -5.676 12.243 1.884 1.00 90.69 329 SER A O 1
ATOM 2384 N N . ASN A 1 330 ? -7.470 12.230 3.227 1.00 92.94 330 ASN A N 1
ATOM 2385 C CA . ASN A 1 330 ? -8.441 11.716 2.246 1.00 92.94 330 ASN A CA 1
ATOM 2386 C C . ASN A 1 330 ? -8.016 10.454 1.451 1.00 92.94 330 ASN A C 1
ATOM 2388 O O . ASN A 1 330 ? -8.384 10.253 0.298 1.00 92.94 330 ASN A O 1
ATOM 2392 N N . TYR A 1 331 ? -7.229 9.571 2.068 1.00 94.94 331 TYR A N 1
ATOM 2393 C CA . TYR A 1 331 ? -6.994 8.230 1.522 1.00 94.94 331 TYR A CA 1
ATOM 2394 C C . TYR A 1 331 ? -8.233 7.328 1.574 1.00 94.94 331 TYR A C 1
ATOM 2396 O O . TYR A 1 331 ? -8.879 7.213 2.620 1.00 94.94 331 TYR A O 1
ATOM 2404 N N . THR A 1 332 ? -8.464 6.591 0.486 1.00 98.06 332 THR A N 1
ATOM 2405 C CA . THR A 1 332 ? -9.348 5.415 0.460 1.00 98.06 332 THR A CA 1
ATOM 2406 C C . THR A 1 332 ? -8.500 4.146 0.512 1.00 98.06 332 THR A C 1
ATOM 2408 O O . THR A 1 332 ? -7.800 3.819 -0.443 1.00 98.06 332 THR A O 1
ATOM 2411 N N . ILE A 1 333 ? -8.557 3.416 1.624 1.00 98.75 333 ILE A N 1
ATOM 2412 C CA . ILE A 1 333 ? -7.808 2.176 1.858 1.00 98.75 333 ILE A CA 1
ATOM 2413 C C . ILE A 1 333 ? -8.812 1.037 1.926 1.00 98.75 333 ILE A C 1
ATOM 2415 O O . ILE A 1 333 ? -9.455 0.852 2.962 1.00 98.75 333 ILE A O 1
ATOM 2419 N N . SER A 1 334 ? -8.987 0.294 0.830 1.00 98.88 334 SER A N 1
ATOM 2420 C CA . SER A 1 334 ? -10.105 -0.646 0.736 1.00 98.88 334 SER A CA 1
ATOM 2421 C C . SER A 1 334 ? -9.806 -2.021 0.152 1.00 98.88 334 SER A C 1
ATOM 2423 O O . SER A 1 334 ? -9.058 -2.166 -0.805 1.00 98.88 334 SER A O 1
ATOM 2425 N N . GLY A 1 335 ? -10.419 -3.065 0.712 1.00 98.75 335 GLY A N 1
ATOM 2426 C CA . GLY A 1 335 ? -10.319 -4.418 0.152 1.00 98.75 335 GLY A CA 1
ATOM 2427 C C . GLY A 1 335 ? -8.906 -5.014 0.154 1.00 98.75 335 GLY A C 1
ATOM 2428 O O . GLY A 1 335 ? -8.661 -5.956 -0.593 1.00 98.75 335 GLY A O 1
ATOM 2429 N N . ASN A 1 336 ? -7.971 -4.476 0.942 1.00 98.94 336 ASN A N 1
ATOM 2430 C CA . ASN A 1 336 ? -6.614 -5.013 1.026 1.00 98.94 336 ASN A CA 1
ATOM 2431 C C . ASN A 1 336 ? -6.580 -6.238 1.950 1.00 98.94 336 ASN A C 1
ATOM 2433 O O . ASN A 1 336 ? -7.285 -6.282 2.965 1.00 98.94 336 ASN A O 1
ATOM 2437 N N . THR A 1 337 ? -5.728 -7.206 1.620 1.00 98.88 337 THR A N 1
ATOM 2438 C CA . THR A 1 337 ? -5.419 -8.366 2.467 1.00 98.88 337 THR A CA 1
ATOM 2439 C C . THR A 1 337 ? -4.020 -8.186 3.042 1.00 98.88 337 THR A C 1
ATOM 2441 O O . THR A 1 337 ? -3.074 -7.974 2.295 1.00 98.88 337 THR A O 1
ATOM 2444 N N . ILE A 1 338 ? -3.883 -8.211 4.368 1.00 98.75 338 ILE A N 1
ATOM 2445 C CA . ILE A 1 338 ? -2.607 -8.000 5.065 1.00 98.75 338 ILE A CA 1
ATOM 2446 C C . ILE A 1 338 ? -2.400 -9.146 6.055 1.00 98.75 338 ILE A C 1
ATOM 2448 O O . ILE A 1 338 ? -3.162 -9.280 7.019 1.00 98.75 338 ILE A O 1
ATOM 2452 N N . SER A 1 339 ? -1.375 -9.969 5.835 1.00 98.44 339 SER A N 1
ATOM 2453 C CA . SER A 1 339 ? -1.169 -11.209 6.595 1.00 98.44 339 SER A CA 1
ATOM 2454 C C . SER A 1 339 ? 0.281 -11.510 6.954 1.00 98.44 339 SER A C 1
ATOM 2456 O O . SER A 1 339 ? 1.225 -11.101 6.279 1.00 98.44 339 SER A O 1
ATOM 2458 N N . ASP A 1 340 ? 0.436 -12.262 8.046 1.00 96.19 340 ASP A N 1
ATOM 2459 C CA . ASP A 1 340 ? 1.685 -12.897 8.483 1.00 96.19 340 ASP A CA 1
ATOM 2460 C C . ASP A 1 340 ? 2.858 -11.922 8.716 1.00 96.19 340 ASP A C 1
ATOM 2462 O O . ASP A 1 340 ? 4.008 -12.196 8.370 1.00 96.19 340 ASP A O 1
ATOM 2466 N N . GLY A 1 341 ? 2.566 -10.776 9.330 1.00 89.81 341 GLY A N 1
ATOM 2467 C CA . GLY A 1 341 ? 3.526 -9.732 9.690 1.00 89.81 341 GLY A CA 1
ATOM 2468 C C . GLY A 1 341 ? 3.773 -9.643 11.198 1.00 89.81 341 GLY A C 1
ATOM 2469 O O . GLY A 1 341 ? 3.074 -10.233 12.015 1.00 89.81 341 GLY A O 1
ATOM 2470 N N . SER A 1 342 ? 4.798 -8.896 11.611 1.00 88.06 342 SER A N 1
ATOM 2471 C CA . SER A 1 342 ? 5.165 -8.764 13.036 1.00 88.06 342 SER A CA 1
ATOM 2472 C C . SER A 1 342 ? 4.802 -7.421 13.678 1.00 88.06 342 SER A C 1
ATOM 2474 O O . SER A 1 342 ? 4.948 -7.260 14.890 1.00 88.06 342 SER A O 1
ATOM 2476 N N . GLY A 1 343 ? 4.378 -6.445 12.880 1.00 90.69 343 GLY A N 1
ATOM 2477 C CA . GLY A 1 343 ? 4.154 -5.049 13.248 1.00 90.69 343 GLY A CA 1
ATOM 2478 C C . GLY A 1 343 ? 2.687 -4.643 13.129 1.00 90.69 343 GLY A C 1
ATOM 2479 O O . GLY A 1 343 ? 1.806 -5.326 13.639 1.00 90.69 343 GLY A O 1
ATOM 2480 N N . ARG A 1 344 ? 2.401 -3.485 12.531 1.00 92.19 344 ARG A N 1
ATOM 2481 C CA . ARG A 1 344 ? 1.023 -2.985 12.379 1.00 92.19 344 ARG A CA 1
ATOM 2482 C C . ARG A 1 344 ? 0.483 -3.369 11.002 1.00 92.19 344 ARG A C 1
ATOM 2484 O O . ARG A 1 344 ? 1.193 -3.207 10.015 1.00 92.19 344 ARG A O 1
ATOM 2491 N N . GLY A 1 345 ? -0.769 -3.808 10.923 1.00 96.56 345 GLY A N 1
ATOM 2492 C CA . GLY A 1 345 ? -1.434 -4.045 9.644 1.00 96.56 345 GLY A CA 1
ATOM 2493 C C . GLY A 1 345 ? -1.618 -2.741 8.876 1.00 96.56 345 GLY A C 1
ATOM 2494 O O . GLY A 1 345 ? -0.978 -2.535 7.850 1.00 96.56 345 GLY A O 1
ATOM 2495 N N . ILE A 1 346 ? -2.428 -1.828 9.415 1.00 97.62 346 ILE A N 1
ATOM 2496 C CA . ILE A 1 346 ? -2.563 -0.451 8.920 1.00 97.62 346 ILE A CA 1
ATOM 2497 C C . ILE A 1 346 ? -2.230 0.520 10.054 1.00 97.62 346 ILE A C 1
ATOM 2499 O O . ILE A 1 346 ? -2.767 0.411 11.157 1.00 97.62 346 ILE A O 1
ATOM 2503 N N . SER A 1 347 ? -1.357 1.487 9.788 1.00 93.81 347 SER A N 1
ATOM 2504 C CA . SER A 1 347 ? -1.013 2.563 10.718 1.00 93.81 347 SER A CA 1
ATOM 2505 C C . SER A 1 347 ? -1.272 3.916 10.075 1.00 93.81 347 SER A C 1
ATOM 2507 O O . SER A 1 347 ? -0.715 4.212 9.024 1.00 93.81 347 SER A O 1
ATOM 2509 N N . VAL A 1 348 ? -2.054 4.760 10.738 1.00 90.69 348 VAL A N 1
ATOM 2510 C CA . VAL A 1 348 ? -2.300 6.147 10.327 1.00 90.69 348 VAL A CA 1
ATOM 2511 C C . VAL A 1 348 ? -1.708 7.070 11.381 1.00 90.69 348 VAL A C 1
ATOM 2513 O O . VAL A 1 348 ? -1.933 6.873 12.580 1.00 90.69 348 VAL A O 1
ATOM 2516 N N . PHE A 1 349 ? -0.900 8.033 10.952 1.00 84.94 349 PHE A N 1
ATOM 2517 C CA . PHE A 1 349 ? -0.301 9.038 11.825 1.00 84.94 349 PHE A CA 1
ATOM 2518 C C . PHE A 1 349 ? -0.986 10.387 11.630 1.00 84.94 349 PHE A C 1
ATOM 2520 O O . PHE A 1 349 ? -1.307 10.746 10.506 1.00 84.94 349 PHE A O 1
ATOM 2527 N N . SER A 1 350 ? -1.156 11.138 12.724 1.00 79.12 350 SER A N 1
ATOM 2528 C CA . SER A 1 350 ? -1.815 12.450 12.742 1.00 79.12 350 SER A CA 1
ATOM 2529 C C . SER A 1 350 ? -1.388 13.350 11.575 1.00 79.12 350 SER A C 1
ATOM 2531 O O . SER A 1 350 ? -0.187 13.603 11.433 1.00 79.12 350 SER A O 1
ATOM 2533 N N . GLY A 1 351 ? -2.334 13.887 10.809 1.00 65.69 351 GLY A N 1
ATOM 2534 C CA . GLY A 1 351 ? -2.103 14.857 9.739 1.00 65.69 351 GLY A CA 1
ATOM 2535 C C . GLY A 1 351 ? -3.053 16.056 9.797 1.00 65.69 351 GLY A C 1
ATOM 2536 O O . GLY A 1 351 ? -3.963 16.138 10.625 1.00 65.69 351 GLY A O 1
ATOM 2537 N N . SER A 1 352 ? -2.798 17.073 8.970 1.00 52.44 352 SER A N 1
ATOM 2538 C CA . SER A 1 352 ? -3.688 18.232 8.886 1.00 52.44 352 SER A CA 1
ATOM 2539 C C . SER A 1 352 ? -4.864 17.914 7.959 1.00 52.44 352 SER A C 1
ATOM 2541 O O . SER A 1 352 ? -4.700 18.006 6.749 1.00 52.44 352 SER A O 1
ATOM 2543 N N . THR A 1 353 ? -6.021 17.637 8.581 1.00 61.56 353 THR A N 1
ATOM 2544 C CA . THR A 1 353 ? -7.366 17.348 8.019 1.00 61.56 353 THR A CA 1
ATOM 2545 C C . THR A 1 353 ? -7.627 15.905 7.577 1.00 61.56 353 THR A C 1
ATOM 2547 O O . THR A 1 353 ? -8.111 15.673 6.472 1.00 61.56 353 THR A O 1
ATOM 2550 N N . ASP A 1 354 ? -7.315 14.939 8.438 1.00 72.31 354 ASP A N 1
ATOM 2551 C CA . ASP A 1 354 ? -7.551 13.518 8.165 1.00 72.31 354 ASP A CA 1
ATOM 2552 C C . ASP A 1 354 ? -9.066 13.222 8.063 1.00 72.31 354 ASP A C 1
ATOM 2554 O O . ASP A 1 354 ? -9.864 13.722 8.856 1.00 72.31 354 ASP A O 1
ATOM 2558 N N . GLU A 1 355 ? -9.440 12.453 7.039 1.00 91.19 355 GLU A N 1
ATOM 2559 C CA . GLU A 1 355 ? -10.800 12.042 6.643 1.00 91.19 355 GLU A CA 1
ATOM 2560 C C . GLU A 1 355 ? -10.687 10.690 5.902 1.00 91.19 355 GLU A C 1
ATOM 2562 O O . GLU A 1 355 ? -11.227 10.494 4.812 1.00 91.19 355 GLU A O 1
ATOM 2567 N N . HIS A 1 356 ? -9.870 9.767 6.424 1.00 95.44 356 HIS A N 1
ATOM 2568 C CA . HIS A 1 356 ? -9.562 8.520 5.723 1.00 95.44 356 HIS A CA 1
ATOM 2569 C C . HIS A 1 356 ? -10.728 7.531 5.773 1.00 95.44 356 HIS A C 1
ATOM 2571 O O . HIS A 1 356 ? -11.361 7.343 6.816 1.00 95.44 356 HIS A O 1
ATOM 2577 N N . GLN A 1 357 ? -10.955 6.838 4.658 1.00 98.25 357 GLN A N 1
ATOM 2578 C CA . GLN A 1 357 ? -11.893 5.722 4.553 1.00 98.25 357 GLN A CA 1
ATOM 2579 C C . GLN A 1 357 ? -11.100 4.417 4.548 1.00 98.25 357 GLN A C 1
ATOM 2581 O O . GLN A 1 357 ? -10.434 4.089 3.567 1.00 98.25 357 GLN A O 1
ATOM 2586 N N . ILE A 1 358 ? -11.139 3.680 5.656 1.00 98.75 358 ILE A N 1
ATOM 2587 C CA . ILE A 1 358 ? -10.461 2.391 5.820 1.00 98.75 358 ILE A CA 1
ATOM 2588 C C . ILE A 1 358 ? -11.534 1.309 5.818 1.00 98.75 358 ILE A C 1
ATOM 2590 O O . ILE A 1 358 ? -12.186 1.071 6.838 1.00 98.75 358 ILE A O 1
ATOM 2594 N N . GLU A 1 359 ? -11.753 0.680 4.665 1.00 98.75 359 GLU A N 1
ATOM 2595 C CA . GLU A 1 359 ? -12.958 -0.112 4.427 1.00 98.75 359 GLU A CA 1
ATOM 2596 C C . GLU A 1 359 ? -12.706 -1.529 3.911 1.00 98.75 359 GLU A C 1
ATOM 2598 O O . GLU A 1 359 ? -11.945 -1.745 2.976 1.00 98.75 359 GLU A O 1
ATOM 2603 N N . ASN A 1 360 ? -13.423 -2.519 4.440 1.00 98.81 360 ASN A N 1
ATOM 2604 C CA . ASN A 1 360 ? -13.419 -3.889 3.911 1.00 98.81 360 ASN A CA 1
ATOM 2605 C C . ASN A 1 360 ? -12.020 -4.533 3.811 1.00 98.81 360 ASN A C 1
ATOM 2607 O O . ASN A 1 360 ? -11.801 -5.403 2.969 1.00 98.81 360 ASN A O 1
ATOM 2611 N N . ASN A 1 361 ? -11.060 -4.114 4.640 1.00 98.94 361 ASN A N 1
ATOM 2612 C CA . ASN A 1 361 ? -9.733 -4.725 4.672 1.00 98.94 361 ASN A CA 1
ATOM 2613 C C . ASN A 1 361 ? -9.755 -5.989 5.537 1.00 98.94 361 ASN A C 1
ATOM 2615 O O . ASN A 1 361 ? -10.429 -6.035 6.569 1.00 98.94 361 ASN A O 1
ATOM 2619 N N . THR A 1 362 ? -8.987 -7.000 5.139 1.00 98.94 362 THR A N 1
ATOM 2620 C CA . THR A 1 362 ? -8.767 -8.221 5.923 1.00 98.94 362 THR A CA 1
ATOM 2621 C C . THR A 1 362 ? -7.353 -8.198 6.477 1.00 98.94 362 THR A C 1
ATOM 2623 O O . THR A 1 362 ? -6.389 -8.276 5.721 1.00 98.94 362 THR A O 1
ATOM 2626 N N . ILE A 1 363 ? -7.218 -8.083 7.796 1.00 98.88 363 ILE A N 1
ATOM 2627 C CA . ILE A 1 363 ? -5.924 -8.003 8.474 1.00 98.88 363 ILE A CA 1
ATOM 2628 C C . ILE A 1 363 ? -5.828 -9.140 9.481 1.00 98.88 363 ILE A C 1
ATOM 2630 O O . ILE A 1 363 ? -6.632 -9.228 10.418 1.00 98.88 363 ILE A O 1
ATOM 2634 N N . SER A 1 364 ? -4.837 -10.005 9.290 1.00 98.69 364 SER A N 1
ATOM 2635 C CA . SER A 1 364 ? -4.637 -11.176 10.138 1.00 98.69 364 SER A CA 1
ATOM 2636 C C . SER A 1 364 ? -3.180 -11.425 10.490 1.00 98.69 364 SER A C 1
ATOM 2638 O O . SER A 1 364 ? -2.277 -11.021 9.755 1.00 98.69 364 SER A O 1
ATOM 2640 N N . ASN A 1 365 ? -2.950 -12.086 11.628 1.00 96.81 365 ASN A N 1
ATOM 2641 C CA . ASN A 1 365 ? -1.613 -12.459 12.096 1.00 96.81 365 ASN A CA 1
ATOM 2642 C C . ASN A 1 365 ? -0.613 -11.289 12.057 1.00 96.81 365 ASN A C 1
ATOM 2644 O O . ASN A 1 365 ? 0.525 -11.470 11.631 1.00 96.81 365 ASN A O 1
ATOM 2648 N N . GLN A 1 366 ? -1.038 -10.085 12.453 1.00 93.88 366 GLN A N 1
ATOM 2649 C CA . GLN A 1 366 ? -0.144 -8.943 12.661 1.00 93.88 366 GLN A CA 1
ATOM 2650 C C . GLN A 1 366 ? 0.179 -8.773 14.151 1.00 93.88 366 GLN A C 1
ATOM 2652 O O . GLN A 1 366 ? -0.363 -9.451 15.030 1.00 93.88 366 GLN A O 1
ATOM 2657 N N . GLY A 1 367 ? 1.047 -7.815 14.465 1.00 90.81 367 GLY A N 1
ATOM 2658 C CA . GLY A 1 367 ? 1.169 -7.269 15.814 1.00 90.81 367 GLY A CA 1
ATOM 2659 C C . GLY A 1 367 ? -0.136 -6.594 16.242 1.00 90.81 367 GLY A C 1
ATOM 2660 O O . GLY A 1 367 ? -0.818 -7.103 17.123 1.00 90.81 367 GLY A O 1
ATOM 2661 N N . SER A 1 368 ? -0.517 -5.491 15.598 1.00 93.69 368 SER A N 1
ATOM 2662 C CA . SER A 1 368 ? -1.832 -4.843 15.774 1.00 93.69 368 SER A CA 1
ATOM 2663 C C . SER A 1 368 ? -2.547 -4.740 14.433 1.00 93.69 368 SER A C 1
ATOM 2665 O O . SER A 1 368 ? -1.882 -4.562 13.415 1.00 93.69 368 SER A O 1
ATOM 2667 N N . GLY A 1 369 ? -3.880 -4.794 14.425 1.00 97.81 369 GLY A N 1
ATOM 2668 C CA . GLY A 1 369 ? -4.668 -4.702 13.193 1.00 97.81 369 GLY A CA 1
ATOM 2669 C C . GLY A 1 369 ? -4.618 -3.305 12.558 1.00 97.81 369 GLY A C 1
ATOM 2670 O O . GLY A 1 369 ? -3.831 -3.060 11.644 1.00 97.81 369 GLY A O 1
ATOM 2671 N N . ILE A 1 370 ? -5.439 -2.379 13.060 1.00 98.25 370 ILE A N 1
ATOM 2672 C CA . ILE A 1 370 ? -5.479 -0.968 12.637 1.00 98.25 370 ILE A CA 1
ATOM 2673 C C . ILE A 1 370 ? -5.099 -0.067 13.814 1.00 98.25 370 ILE A C 1
ATOM 2675 O O . ILE A 1 370 ? -5.660 -0.191 14.905 1.00 98.25 370 ILE A O 1
ATOM 2679 N N . VAL A 1 371 ? -4.171 0.866 13.592 1.00 94.81 371 VAL A N 1
ATOM 2680 C CA . VAL A 1 371 ? -3.726 1.844 14.593 1.00 94.81 371 VAL A CA 1
ATOM 2681 C C . VAL A 1 371 ? -3.906 3.267 14.072 1.00 94.81 371 VAL A C 1
ATOM 2683 O O . VAL A 1 371 ? -3.314 3.631 13.059 1.00 94.81 371 VAL A O 1
ATOM 2686 N N . LEU A 1 372 ? -4.661 4.091 14.800 1.00 92.56 372 LEU A N 1
ATOM 2687 C CA . LEU A 1 372 ? -4.796 5.529 14.550 1.00 92.56 372 LEU A CA 1
ATOM 2688 C C . LEU A 1 372 ? -3.998 6.306 15.604 1.00 92.56 372 LEU A C 1
ATOM 2690 O O . LEU A 1 372 ? -4.361 6.345 16.781 1.00 92.56 372 LEU A O 1
ATOM 2694 N N . SER A 1 373 ? -2.894 6.928 15.201 1.00 88.62 373 SER A N 1
ATOM 2695 C CA . SER A 1 373 ? -1.977 7.659 16.085 1.00 88.62 373 SER A CA 1
ATOM 2696 C C . SER A 1 373 ? -2.257 9.160 16.032 1.00 88.62 373 SER A C 1
ATOM 2698 O O . SER A 1 373 ? -1.544 9.903 15.360 1.00 88.62 373 SER A O 1
ATOM 2700 N N . GLY A 1 374 ? -3.305 9.594 16.739 1.00 85.19 374 GLY A N 1
ATOM 2701 C CA . GLY A 1 374 ? -3.698 11.006 16.794 1.00 85.19 374 GLY A CA 1
ATOM 2702 C C . GLY A 1 374 ? -4.346 11.526 15.510 1.00 85.19 374 GLY A C 1
ATOM 2703 O O . GLY A 1 374 ? -4.294 12.727 15.274 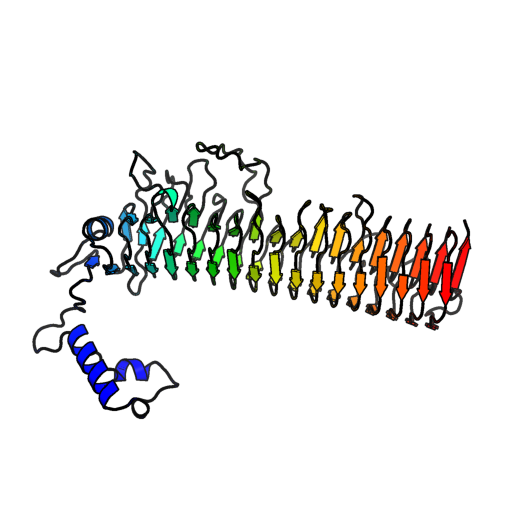1.00 85.19 374 GLY A O 1
ATOM 2704 N N . SER A 1 375 ? -4.890 10.629 14.685 1.00 88.81 375 SER A N 1
ATOM 2705 C CA . SER A 1 375 ? -5.614 10.956 13.453 1.00 88.81 375 SER A CA 1
ATOM 2706 C C . SER A 1 375 ? -7.099 11.181 13.726 1.00 88.81 375 SER A C 1
ATOM 2708 O O . SER A 1 375 ? -7.717 10.467 14.527 1.00 88.81 375 SER A O 1
ATOM 2710 N N . ASP A 1 376 ? -7.663 12.162 13.032 1.00 93.25 376 ASP A N 1
ATOM 2711 C CA . ASP A 1 376 ? -9.019 12.663 13.256 1.00 93.25 376 ASP A CA 1
ATOM 2712 C C . ASP A 1 376 ? -9.966 12.258 12.114 1.00 93.25 376 ASP A C 1
ATOM 2714 O O . ASP A 1 376 ? -9.512 11.923 11.029 1.00 93.25 376 ASP A O 1
ATOM 2718 N N . ASN A 1 377 ? -11.275 12.263 12.373 1.00 95.44 377 ASN A N 1
ATOM 2719 C CA . ASN A 1 377 ? -12.376 12.090 11.408 1.00 95.44 377 ASN A CA 1
ATOM 2720 C C . ASN A 1 377 ? -12.265 10.903 10.430 1.00 95.44 377 ASN A C 1
ATOM 2722 O O . ASN A 1 377 ? -12.761 10.971 9.306 1.00 95.44 377 ASN A O 1
ATOM 2726 N N . ASN A 1 378 ? -11.659 9.792 10.847 1.00 96.69 378 ASN A N 1
ATOM 2727 C CA . ASN A 1 378 ? -11.536 8.606 10.000 1.00 96.69 378 ASN A CA 1
ATOM 2728 C C . ASN A 1 378 ? -12.754 7.697 10.141 1.00 96.69 378 ASN A C 1
ATOM 2730 O O . ASN A 1 378 ? -13.308 7.544 11.231 1.00 96.69 378 ASN A O 1
ATOM 2734 N N . THR A 1 379 ? -13.121 7.041 9.043 1.00 98.50 379 THR A N 1
ATOM 2735 C CA . THR A 1 379 ? -14.139 5.987 9.016 1.00 98.50 379 THR A CA 1
ATOM 2736 C C . THR A 1 379 ? -13.461 4.634 8.853 1.00 98.50 379 THR A C 1
ATOM 2738 O O . THR A 1 379 ? -12.789 4.380 7.856 1.00 98.50 379 THR A O 1
ATOM 2741 N N . LEU A 1 380 ? -13.643 3.749 9.829 1.00 98.81 380 LEU A N 1
ATOM 2742 C CA . LEU A 1 380 ? -13.209 2.356 9.786 1.00 98.81 380 LEU A CA 1
ATOM 2743 C C . LEU A 1 380 ? -14.458 1.494 9.627 1.00 98.81 380 LEU A C 1
ATOM 2745 O O . LEU A 1 380 ? -15.211 1.340 10.596 1.00 98.81 380 LEU A O 1
ATOM 2749 N N . SER A 1 381 ? -14.694 0.928 8.437 1.00 98.88 381 SER A N 1
ATOM 2750 C CA . SER A 1 381 ? -15.904 0.134 8.199 1.00 98.88 381 SER A CA 1
ATOM 2751 C C . SER A 1 381 ? -15.730 -1.199 7.485 1.00 98.88 381 SER A C 1
ATOM 2753 O O . SER A 1 381 ? -14.967 -1.320 6.540 1.00 98.88 381 SER A O 1
ATOM 2755 N N . GLY A 1 382 ? -16.461 -2.230 7.918 1.00 98.81 382 GLY A N 1
ATOM 2756 C CA . GLY A 1 382 ? -16.458 -3.530 7.236 1.00 98.81 382 GLY A CA 1
ATOM 2757 C C . GLY A 1 382 ? -15.127 -4.284 7.316 1.00 98.81 382 GLY A C 1
ATOM 2758 O O . GLY A 1 382 ? -14.952 -5.278 6.616 1.00 98.81 382 GLY A O 1
ATOM 2759 N N . ASN A 1 383 ? -14.169 -3.830 8.129 1.00 98.94 383 ASN A N 1
ATOM 2760 C CA . ASN A 1 383 ? -12.866 -4.480 8.234 1.00 98.94 383 ASN A CA 1
ATOM 2761 C C . ASN A 1 383 ? -12.973 -5.773 9.048 1.00 98.94 383 ASN A C 1
ATOM 2763 O O . ASN A 1 383 ? -13.725 -5.851 10.022 1.00 98.94 383 ASN A O 1
ATOM 2767 N N . THR A 1 384 ? -12.182 -6.770 8.665 1.00 98.94 384 THR A N 1
ATOM 2768 C CA . THR A 1 384 ? -12.048 -8.054 9.357 1.00 98.94 384 THR A CA 1
ATOM 2769 C C . THR A 1 384 ? -10.656 -8.142 9.974 1.00 98.94 384 THR A C 1
ATOM 2771 O O . THR A 1 384 ? -9.656 -8.188 9.261 1.00 98.94 384 THR A O 1
ATOM 2774 N N . LEU A 1 385 ? -10.586 -8.132 11.305 1.00 98.81 385 LEU A N 1
ATOM 2775 C CA . LEU A 1 385 ? -9.360 -8.013 12.096 1.00 98.81 385 LEU A CA 1
ATOM 2776 C C . LEU A 1 385 ? -9.229 -9.237 12.998 1.00 98.81 385 LEU A C 1
ATOM 2778 O O . LEU A 1 385 ? -9.924 -9.331 14.015 1.00 98.81 385 LEU A O 1
ATOM 2782 N N . THR A 1 386 ? -8.366 -10.178 12.616 1.00 98.75 386 THR A N 1
ATOM 2783 C CA . THR A 1 386 ? -8.323 -11.510 13.240 1.00 98.75 386 THR A CA 1
ATOM 2784 C C . THR A 1 386 ? -6.933 -11.940 13.675 1.00 98.75 386 THR A C 1
ATOM 2786 O O . THR A 1 386 ? -5.952 -11.629 13.012 1.00 98.75 386 THR A O 1
ATOM 2789 N N . ASP A 1 387 ? -6.843 -12.655 14.795 1.00 98.00 387 ASP A N 1
ATOM 2790 C CA . ASP A 1 387 ? -5.604 -13.303 15.252 1.00 98.00 387 ASP A CA 1
ATOM 2791 C C . ASP A 1 387 ? -4.392 -12.350 15.361 1.00 98.00 387 ASP A C 1
ATOM 2793 O O . ASP A 1 387 ? -3.235 -12.756 15.228 1.00 98.00 387 ASP A O 1
ATOM 2797 N N . ASN A 1 388 ? -4.632 -11.059 15.619 1.00 95.81 388 ASN A N 1
ATOM 2798 C CA . ASN A 1 388 ? -3.555 -10.101 15.846 1.00 95.81 388 ASN A CA 1
ATOM 2799 C C . ASN A 1 388 ? -3.029 -10.229 17.282 1.00 95.81 388 ASN A C 1
ATOM 2801 O O . ASN A 1 388 ? -3.778 -10.436 18.240 1.00 95.81 388 ASN A O 1
ATOM 2805 N N . THR A 1 389 ? -1.715 -10.089 17.442 1.00 95.31 389 THR A N 1
ATOM 2806 C CA . THR A 1 389 ? -1.005 -10.321 18.711 1.00 95.31 389 THR A CA 1
ATOM 2807 C C . THR A 1 389 ? -1.478 -9.376 19.825 1.00 95.31 389 THR A C 1
ATOM 2809 O O . THR A 1 389 ? -1.564 -9.773 20.991 1.00 95.31 389 THR A O 1
ATOM 2812 N N . TYR A 1 390 ? -1.790 -8.134 19.465 1.00 94.19 390 TYR A N 1
ATOM 2813 C CA . TYR A 1 390 ? -2.260 -7.047 20.319 1.00 94.19 390 TYR A CA 1
ATOM 2814 C C . TYR A 1 390 ? -3.702 -6.675 19.938 1.00 94.19 390 TYR A C 1
ATOM 2816 O O . TYR A 1 390 ? -4.519 -7.548 19.676 1.00 94.19 390 TYR A O 1
ATOM 2824 N N . ASN A 1 391 ? -4.055 -5.393 19.944 1.00 95.81 391 ASN A N 1
ATOM 2825 C CA . ASN A 1 391 ? -5.397 -4.928 19.609 1.00 95.8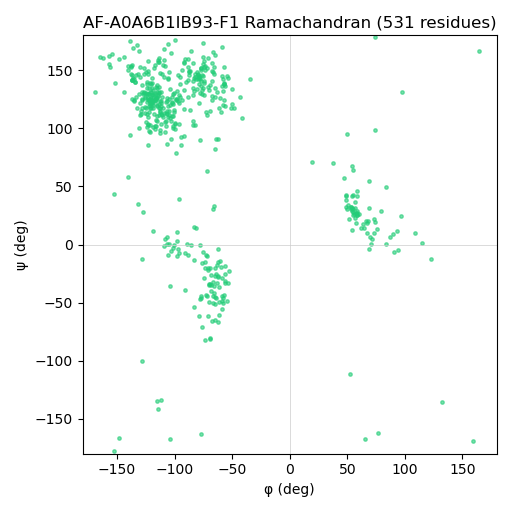1 391 ASN A CA 1
ATOM 2826 C C . ASN A 1 391 ? -5.756 -5.183 18.137 1.00 95.81 391 ASN A C 1
ATOM 2828 O O . ASN A 1 391 ? -4.915 -5.031 17.246 1.00 95.81 391 ASN A O 1
ATOM 2832 N N . GLY A 1 392 ? -7.034 -5.462 17.878 1.00 97.75 392 GLY A N 1
ATOM 2833 C CA . GLY A 1 392 ? -7.578 -5.405 16.523 1.00 97.75 392 GLY A CA 1
ATOM 2834 C C . GLY A 1 392 ? -7.658 -3.958 16.032 1.00 97.75 392 GLY A C 1
ATOM 2835 O O . GLY A 1 392 ? -7.138 -3.643 14.966 1.00 97.75 392 GLY A O 1
ATOM 2836 N N . ILE A 1 393 ? -8.234 -3.062 16.842 1.00 98.50 393 ILE A N 1
ATOM 2837 C CA . ILE A 1 393 ? -8.281 -1.614 16.581 1.00 98.50 393 ILE A CA 1
ATOM 2838 C C . ILE A 1 393 ? -7.718 -0.858 17.783 1.00 98.50 393 ILE A C 1
ATOM 2840 O O . ILE A 1 393 ? -8.133 -1.084 18.922 1.00 98.50 393 ILE A O 1
ATOM 2844 N N . TRP A 1 394 ? -6.802 0.073 17.532 1.00 95.12 394 TRP A N 1
ATOM 2845 C CA . TRP A 1 394 ? -6.197 0.910 18.562 1.00 95.12 394 TRP A CA 1
ATOM 2846 C C . TRP A 1 394 ? -6.183 2.383 18.159 1.00 95.12 394 TRP A C 1
ATOM 2848 O O . TRP A 1 394 ? -5.513 2.783 17.211 1.00 95.12 394 TRP A O 1
ATOM 2858 N N . LEU A 1 395 ? -6.884 3.207 18.933 1.00 93.50 395 LEU A N 1
ATOM 2859 C CA . LEU A 1 395 ? -6.786 4.659 18.877 1.00 93.50 395 LEU A CA 1
ATOM 2860 C C . LEU A 1 395 ? -5.823 5.159 19.964 1.00 93.50 395 LEU A C 1
ATOM 2862 O O . LEU A 1 395 ? -6.045 4.921 21.153 1.00 93.50 395 LEU A O 1
ATOM 2866 N N . ASN A 1 396 ? -4.805 5.903 19.522 1.00 79.44 396 ASN A N 1
ATOM 2867 C CA . ASN A 1 396 ? -3.766 6.596 20.289 1.00 79.44 396 ASN A CA 1
ATOM 2868 C C . ASN A 1 396 ? -2.666 5.720 20.923 1.00 79.44 396 ASN A C 1
ATOM 2870 O O . ASN A 1 396 ? -2.806 5.230 22.046 1.00 79.44 396 ASN A O 1
ATOM 2874 N N . ASP A 1 397 ? -1.517 5.638 20.244 1.00 63.28 397 ASP A N 1
ATOM 2875 C CA . ASP A 1 397 ? -0.249 5.089 20.764 1.00 63.28 397 ASP A CA 1
ATOM 2876 C C . ASP A 1 397 ? 0.700 6.187 21.302 1.00 63.28 397 ASP A C 1
ATOM 2878 O O . ASP A 1 397 ? 1.908 6.188 21.076 1.00 63.28 397 ASP A O 1
ATOM 2882 N N . GLY A 1 398 ? 0.150 7.201 21.977 1.00 62.09 398 GLY A N 1
ATOM 2883 C CA . GLY A 1 398 ? 0.935 8.250 22.638 1.00 62.09 398 GLY A CA 1
ATOM 2884 C C . GLY A 1 398 ? 1.199 9.515 21.812 1.00 62.09 398 GLY A C 1
ATOM 2885 O O . GLY A 1 398 ? 1.996 10.352 22.241 1.00 62.09 398 GLY A O 1
ATOM 2886 N N . ALA A 1 399 ? 0.522 9.693 20.674 1.00 59.28 399 ALA A N 1
ATOM 2887 C CA . ALA A 1 399 ? 0.559 10.913 19.867 1.00 59.28 399 ALA A CA 1
ATOM 2888 C C . ALA A 1 399 ? -0.850 11.510 19.732 1.00 59.28 399 ALA A C 1
ATOM 2890 O O . ALA A 1 399 ? -1.756 10.857 19.225 1.00 59.28 399 ALA A O 1
ATOM 2891 N N . GLY A 1 400 ? -1.021 12.765 20.161 1.00 69.69 400 GLY A N 1
ATOM 2892 C CA . GLY A 1 400 ? -2.272 13.512 19.990 1.00 69.69 400 GLY A CA 1
ATOM 2893 C C . GLY A 1 400 ? -3.473 12.942 20.756 1.00 69.69 400 GLY A C 1
ATOM 2894 O O . GLY A 1 400 ? -3.330 12.125 21.663 1.00 69.69 400 GLY A O 1
ATOM 2895 N N . SER A 1 401 ? -4.663 13.430 20.411 1.00 84.94 401 SER A N 1
ATOM 2896 C CA . SER A 1 401 ? -5.953 12.964 20.925 1.00 84.94 401 SER A CA 1
ATOM 2897 C C . SER A 1 401 ? -6.856 12.746 19.708 1.00 84.94 401 SER A C 1
ATOM 2899 O O . SER A 1 401 ? -7.309 13.739 19.141 1.00 84.94 401 SER A O 1
ATOM 2901 N N . PRO A 1 402 ? -7.027 11.494 19.240 1.00 90.81 402 PRO A N 1
ATOM 2902 C CA . PRO A 1 402 ? -7.791 11.220 18.028 1.00 90.81 402 PRO A CA 1
ATOM 2903 C C . PRO A 1 402 ? -9.256 11.608 18.238 1.00 90.81 402 PRO A C 1
ATOM 2905 O O . PRO A 1 402 ? -9.881 11.159 19.203 1.00 90.81 402 PRO A O 1
ATOM 2908 N N . THR A 1 403 ? -9.786 12.432 17.340 1.00 93.81 403 THR A N 1
ATOM 2909 C CA . THR A 1 403 ? -11.095 13.087 17.456 1.00 93.81 403 THR A CA 1
ATOM 2910 C C . THR A 1 403 ? -12.020 12.691 16.310 1.00 93.81 403 THR A C 1
ATOM 2912 O O . THR A 1 403 ? -11.593 12.640 15.162 1.00 93.81 403 THR A O 1
ATOM 2915 N N . GLY A 1 404 ? -13.304 12.455 16.585 1.00 95.50 404 GLY A N 1
ATOM 2916 C CA . GLY A 1 404 ? -14.324 12.375 15.530 1.00 95.50 404 GLY A CA 1
ATOM 2917 C C . GLY A 1 404 ? -14.295 11.099 14.683 1.00 95.50 404 GLY A C 1
ATOM 2918 O O . GLY A 1 404 ? -14.811 11.101 13.571 1.00 95.50 404 GLY A O 1
ATOM 2919 N N . ASN A 1 405 ? -13.668 10.022 15.162 1.00 97.06 405 ASN A N 1
ATOM 2920 C CA . ASN A 1 405 ? -13.534 8.778 14.398 1.00 97.06 405 ASN A CA 1
ATOM 2921 C C . ASN A 1 405 ? -14.801 7.906 14.489 1.00 97.06 405 ASN A C 1
ATOM 2923 O O . ASN A 1 405 ? -15.405 7.788 15.558 1.00 97.06 405 ASN A O 1
ATOM 2927 N N . ASP A 1 406 ? -15.165 7.251 13.386 1.00 98.62 406 ASP A N 1
ATOM 2928 C CA . ASP A 1 406 ? -16.309 6.340 13.288 1.00 98.62 406 ASP A CA 1
ATOM 2929 C C . ASP A 1 406 ? -15.837 4.909 13.005 1.00 98.62 406 ASP A C 1
ATOM 2931 O O . ASP A 1 406 ? -15.179 4.633 12.003 1.00 98.62 406 ASP A O 1
ATOM 2935 N N . ILE A 1 407 ? -16.151 3.986 13.910 1.00 98.81 407 ILE A N 1
ATOM 2936 C CA . ILE A 1 407 ? -15.765 2.577 13.844 1.00 98.81 407 ILE A CA 1
ATOM 2937 C C . ILE A 1 407 ? -17.049 1.768 13.715 1.00 98.81 407 ILE A C 1
ATOM 2939 O O . ILE A 1 407 ? -17.746 1.552 14.711 1.00 98.81 407 ILE A O 1
ATOM 2943 N N . GLN A 1 408 ? -17.366 1.300 12.507 1.00 98.75 408 GLN A N 1
ATOM 2944 C CA . GLN A 1 408 ? -18.662 0.676 12.250 1.00 98.75 408 GLN A CA 1
ATOM 2945 C C . GLN A 1 408 ? -18.654 -0.594 11.401 1.00 98.75 408 GLN A C 1
ATOM 2947 O O . GLN A 1 408 ? -17.979 -0.680 10.383 1.00 98.75 408 GLN A O 1
ATOM 2952 N N . ASN A 1 409 ? -19.499 -1.568 11.743 1.00 98.81 409 ASN A N 1
ATOM 2953 C CA . ASN A 1 409 ? -19.659 -2.817 10.980 1.00 98.81 409 ASN A CA 1
ATOM 2954 C C . ASN A 1 409 ? -18.361 -3.640 10.830 1.00 98.81 409 ASN A C 1
ATOM 2956 O O . ASN A 1 409 ? -18.211 -4.368 9.852 1.00 98.81 409 ASN A O 1
ATOM 2960 N N . ASN A 1 410 ? -17.399 -3.508 11.745 1.00 98.94 410 ASN A N 1
ATOM 2961 C CA . ASN A 1 410 ? -16.162 -4.289 11.705 1.00 98.94 410 ASN A CA 1
ATOM 2962 C C . ASN A 1 410 ? -16.340 -5.627 12.433 1.00 98.94 410 ASN A C 1
ATOM 2964 O O . ASN A 1 410 ? -17.083 -5.710 13.411 1.00 98.94 410 ASN A O 1
ATOM 2968 N N . THR A 1 411 ? -15.617 -6.648 11.977 1.00 98.88 411 THR A N 1
ATOM 2969 C CA . THR A 1 411 ? -15.434 -7.922 12.685 1.00 98.88 411 THR A CA 1
ATOM 2970 C C . THR A 1 411 ? -14.069 -7.909 13.365 1.00 98.88 411 THR A C 1
ATOM 2972 O O . THR A 1 411 ? -13.041 -7.842 12.690 1.00 98.88 411 THR A O 1
ATOM 2975 N N . VAL A 1 412 ? -14.040 -7.949 14.695 1.00 98.88 412 VAL A N 1
ATOM 2976 C CA . VAL A 1 412 ? -12.816 -7.895 15.509 1.00 98.88 412 VAL A CA 1
ATOM 2977 C C . VAL A 1 412 ? -12.761 -9.135 16.386 1.00 98.88 412 VAL A C 1
ATOM 2979 O O . VAL A 1 412 ? -13.387 -9.160 17.447 1.00 98.88 412 VAL A O 1
ATOM 2982 N N . SER A 1 413 ? -12.018 -10.160 15.961 1.00 98.44 413 SER A N 1
ATOM 2983 C CA . SER A 1 413 ? -12.041 -11.455 16.646 1.00 98.44 413 SER A CA 1
ATOM 2984 C C . SER A 1 413 ? -10.681 -12.065 16.957 1.00 98.44 413 SER A C 1
ATOM 2986 O O . SER A 1 413 ? -9.741 -11.950 16.175 1.00 98.44 413 SER A O 1
ATOM 2988 N N . SER A 1 414 ? -10.581 -12.778 18.078 1.00 97.62 414 SER A N 1
ATOM 2989 C CA . SER A 1 414 ? -9.377 -13.536 18.460 1.00 97.62 414 SER A CA 1
ATOM 2990 C C . SER A 1 414 ? -8.093 -12.697 18.583 1.00 97.62 414 SER A C 1
ATOM 2992 O O . SER A 1 414 ? -6.989 -13.211 18.417 1.00 97.62 414 SER A O 1
ATOM 2994 N N . ASN A 1 415 ? -8.201 -11.401 18.892 1.00 97.38 415 ASN A N 1
ATOM 2995 C CA . ASN A 1 415 ? -7.034 -10.529 19.038 1.00 97.38 415 ASN A CA 1
ATOM 2996 C C . ASN A 1 415 ? -6.541 -10.469 20.494 1.00 97.38 415 ASN A C 1
ATOM 2998 O O . ASN A 1 415 ? -7.293 -10.698 21.445 1.00 97.38 415 ASN A O 1
ATOM 3002 N N . GLY A 1 416 ? -5.271 -10.114 20.683 1.00 95.06 416 GLY A N 1
ATOM 3003 C CA . GLY A 1 416 ? -4.710 -9.738 21.983 1.00 95.06 416 GLY A CA 1
ATOM 3004 C C . GLY A 1 416 ? -4.127 -10.884 22.809 1.00 95.06 416 GLY A C 1
ATOM 3005 O O . GLY A 1 416 ? -3.795 -10.670 23.977 1.00 95.06 416 GLY A O 1
ATOM 3006 N N . PHE A 1 417 ? -3.991 -12.085 22.232 1.00 92.56 417 PHE A N 1
ATOM 3007 C CA . PHE A 1 417 ? -3.437 -13.282 22.892 1.00 92.56 417 PHE A CA 1
ATOM 3008 C C . PHE A 1 417 ? -1.900 -13.355 22.872 1.00 92.56 417 PHE A C 1
ATOM 3010 O O . PHE A 1 417 ? -1.319 -14.411 23.139 1.00 92.56 417 PHE A O 1
ATOM 3017 N N . GLY A 1 418 ? -1.220 -12.250 22.559 1.00 84.50 418 GLY A N 1
ATOM 3018 C CA . GLY A 1 418 ? 0.235 -12.153 22.604 1.00 84.50 418 GLY A CA 1
ATOM 3019 C C . GLY A 1 418 ? 0.841 -12.449 23.981 1.00 84.50 418 GLY A C 1
ATOM 3020 O O . GLY A 1 418 ? 0.164 -12.548 25.005 1.00 84.50 418 GLY A O 1
ATOM 3021 N N . SER A 1 419 ? 2.170 -12.582 24.036 1.00 72.94 419 SER A N 1
ATOM 3022 C CA . SER A 1 419 ? 2.860 -12.865 25.297 1.00 72.94 419 SER A CA 1
ATOM 3023 C C . SER A 1 419 ? 2.810 -11.661 26.244 1.00 72.94 419 SER A C 1
ATOM 3025 O O . SER A 1 419 ? 3.439 -10.639 25.972 1.00 72.94 419 SER A O 1
ATOM 3027 N N . GLY A 1 420 ? 2.136 -11.797 27.386 1.00 80.75 420 GLY A N 1
ATOM 3028 C CA . GLY A 1 420 ? 2.131 -10.781 28.439 1.00 80.75 420 GLY A CA 1
ATOM 3029 C C . GLY A 1 420 ? 0.730 -10.462 28.943 1.00 80.75 420 GLY A C 1
ATOM 3030 O O . GLY A 1 420 ? -0.044 -11.367 29.241 1.00 80.75 420 GLY A O 1
ATOM 3031 N N . THR A 1 421 ? 0.444 -9.171 29.107 1.00 84.75 421 THR A N 1
ATOM 3032 C CA . THR A 1 421 ? -0.887 -8.682 29.475 1.00 84.75 421 THR A CA 1
ATOM 3033 C C . THR A 1 421 ? -1.818 -8.766 28.266 1.00 84.75 421 THR A C 1
ATOM 3035 O O . THR A 1 421 ? -1.449 -8.232 27.224 1.00 84.75 421 THR A O 1
ATOM 3038 N N . PRO A 1 422 ? -3.001 -9.382 28.395 1.00 91.44 422 PRO A N 1
ATOM 3039 C CA . PRO A 1 422 ? -4.019 -9.391 27.350 1.00 91.44 422 PRO A CA 1
ATOM 3040 C C . PRO A 1 422 ? -4.399 -7.983 26.880 1.00 91.44 422 PRO A C 1
ATOM 3042 O O . PRO A 1 422 ? -4.469 -7.055 27.692 1.00 91.44 422 PRO A O 1
ATOM 3045 N N . TYR A 1 423 ? -4.693 -7.852 25.587 1.00 93.12 423 TYR A N 1
ATOM 3046 C CA . TYR A 1 423 ? -5.127 -6.598 24.964 1.00 93.12 423 TYR A CA 1
ATOM 3047 C C . TYR A 1 423 ? -6.596 -6.681 24.531 1.00 93.12 423 TYR A C 1
ATOM 3049 O O . TYR A 1 423 ? -7.066 -7.763 24.171 1.00 93.12 423 TYR A O 1
ATOM 3057 N N . PRO A 1 424 ? -7.346 -5.568 24.590 1.00 95.75 424 PRO A N 1
ATOM 3058 C CA . PRO A 1 424 ? -8.740 -5.552 24.166 1.00 95.75 424 PRO A CA 1
ATOM 3059 C C . PRO A 1 424 ? -8.872 -5.579 22.639 1.00 95.75 424 PRO A C 1
ATOM 3061 O O . PRO A 1 424 ? -7.956 -5.160 21.928 1.00 95.75 424 PRO A O 1
ATOM 3064 N N . GLY A 1 425 ? -10.030 -6.011 22.139 1.00 97.81 425 GLY A N 1
ATOM 3065 C CA . GLY A 1 425 ? -10.332 -6.002 20.703 1.00 97.81 425 GLY A CA 1
ATOM 3066 C C . GLY A 1 425 ? -10.241 -4.589 20.121 1.00 97.81 425 GLY A C 1
ATOM 3067 O O . GLY A 1 425 ? -9.449 -4.341 19.209 1.00 97.81 425 GLY A O 1
ATOM 3068 N N . ILE A 1 426 ? -10.988 -3.654 20.714 1.00 98.62 426 ILE A N 1
ATOM 3069 C CA . ILE A 1 426 ? -10.971 -2.222 20.395 1.00 98.62 426 ILE A CA 1
ATOM 3070 C C . ILE A 1 426 ? -10.500 -1.429 21.620 1.00 98.62 426 ILE A C 1
ATOM 3072 O O . ILE A 1 426 ? -11.108 -1.509 22.691 1.00 98.62 426 ILE A O 1
ATOM 3076 N N . TYR A 1 427 ? -9.439 -0.634 21.464 1.00 97.50 427 TYR A N 1
ATOM 3077 C CA . TYR A 1 427 ? -8.924 0.263 22.503 1.00 97.50 427 TYR A CA 1
ATOM 3078 C C . TYR A 1 427 ? -8.986 1.729 22.081 1.00 97.50 427 TYR A C 1
ATOM 3080 O O . TYR A 1 427 ? -8.464 2.093 21.027 1.00 97.50 427 TYR A O 1
ATOM 3088 N N . LEU A 1 428 ? -9.560 2.572 22.941 1.00 96.44 428 LEU A N 1
ATOM 3089 C CA . LEU A 1 428 ? -9.527 4.027 22.831 1.00 96.44 428 LEU A CA 1
ATOM 3090 C C . LEU A 1 428 ? -8.702 4.611 23.983 1.00 96.44 428 LEU A C 1
ATOM 3092 O O . LEU A 1 428 ? -9.112 4.519 25.140 1.00 96.44 428 LEU A O 1
ATOM 3096 N N . GLY A 1 429 ? -7.560 5.226 23.681 1.00 93.94 429 GLY A N 1
ATOM 3097 C CA . GLY A 1 429 ? -6.775 5.989 24.652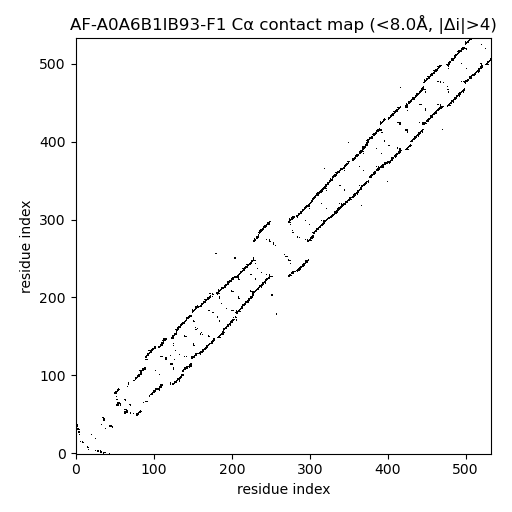 1.00 93.94 429 GLY A CA 1
ATOM 3098 C C . GLY A 1 429 ? -6.874 7.487 24.387 1.00 93.94 429 GLY A C 1
ATOM 3099 O O . GLY A 1 429 ? -6.504 7.941 23.311 1.00 93.94 429 GLY A O 1
ATOM 3100 N N . ASN A 1 430 ? -7.322 8.287 25.355 1.00 93.50 430 ASN A N 1
ATOM 3101 C CA . ASN A 1 430 ? -7.426 9.746 25.192 1.00 93.50 430 ASN A CA 1
ATOM 3102 C C . ASN A 1 430 ? -8.128 10.161 23.878 1.00 93.50 430 ASN A C 1
ATOM 3104 O O . ASN A 1 430 ? -7.676 11.089 23.205 1.00 93.50 430 ASN A O 1
ATOM 3108 N N . ALA A 1 431 ? -9.165 9.427 23.467 1.00 94.50 431 ALA A N 1
ATOM 3109 C CA . ALA A 1 431 ? -9.908 9.695 22.240 1.00 94.50 431 ALA A CA 1
ATOM 3110 C C . ALA A 1 431 ? -11.124 10.575 22.538 1.00 94.50 431 ALA A C 1
ATOM 3112 O O . ALA A 1 431 ? -11.698 10.514 23.630 1.00 94.50 431 ALA A O 1
ATOM 3113 N N . THR A 1 432 ? -11.536 11.379 21.568 1.00 95.31 432 THR A N 1
ATOM 3114 C CA . THR A 1 432 ? -12.689 12.269 21.694 1.00 95.31 432 THR A CA 1
ATOM 3115 C C . THR A 1 432 ? -13.689 12.008 20.571 1.00 95.31 432 THR A C 1
ATOM 3117 O O . THR A 1 432 ? -13.323 11.587 19.472 1.00 95.31 432 THR A O 1
ATOM 3120 N N . ASP A 1 433 ? -14.975 12.204 20.863 1.00 96.81 433 ASP A N 1
ATOM 3121 C CA . ASP A 1 433 ? -16.074 12.177 19.890 1.00 96.81 433 ASP A CA 1
ATOM 3122 C C . ASP A 1 433 ? -16.042 10.945 18.964 1.00 96.81 433 ASP A C 1
ATOM 3124 O O . ASP A 1 433 ? -16.205 11.047 17.752 1.00 96.81 433 ASP A O 1
ATOM 3128 N N . THR A 1 434 ? -15.765 9.768 19.534 1.00 97.94 434 THR A N 1
ATOM 3129 C CA . THR A 1 434 ? -15.635 8.510 18.781 1.00 97.94 434 THR A CA 1
ATOM 3130 C C . THR A 1 434 ? -16.944 7.724 18.796 1.00 97.94 434 THR A C 1
ATOM 3132 O O . THR A 1 434 ? -17.483 7.443 19.873 1.00 97.94 434 THR A O 1
ATOM 3135 N N . ASN A 1 435 ? -17.422 7.316 17.621 1.00 98.75 435 ASN A N 1
ATOM 3136 C CA . ASN A 1 435 ? -18.561 6.412 17.469 1.00 98.75 435 ASN A CA 1
ATOM 3137 C C . ASN A 1 435 ? -18.076 4.972 17.246 1.00 98.75 435 ASN A C 1
ATOM 3139 O O . ASN A 1 435 ? -17.190 4.723 16.433 1.00 98.75 435 ASN A O 1
ATOM 3143 N N . ILE A 1 436 ? -18.646 4.021 17.981 1.00 98.88 436 ILE A N 1
ATOM 3144 C CA . ILE A 1 436 ? -18.424 2.583 17.821 1.00 98.88 436 ILE A CA 1
ATOM 3145 C C . ILE A 1 436 ? -19.795 1.945 17.630 1.00 98.88 436 ILE A C 1
ATOM 3147 O O . ILE A 1 436 ? -20.558 1.814 18.595 1.00 98.88 436 ILE A O 1
ATOM 3151 N N . GLU A 1 437 ? -20.117 1.547 16.403 1.00 98.88 437 GLU A N 1
ATOM 3152 C CA . GLU A 1 437 ? -21.465 1.103 16.052 1.00 98.88 437 GLU A CA 1
ATOM 3153 C C . GLU A 1 437 ? -21.524 -0.181 15.212 1.00 98.88 437 GLU A C 1
ATOM 3155 O O . GLU A 1 437 ? -20.765 -0.369 14.273 1.00 98.88 437 GLU A O 1
ATOM 3160 N N . ASN A 1 438 ? -22.474 -1.077 15.498 1.00 98.81 438 ASN A N 1
ATOM 3161 C CA . ASN A 1 438 ? -22.727 -2.281 14.686 1.00 98.81 438 ASN A CA 1
ATOM 3162 C C . ASN A 1 438 ? -21.514 -3.217 14.505 1.00 98.81 438 ASN A C 1
ATOM 3164 O O . ASN A 1 438 ? -21.470 -3.972 13.536 1.00 98.81 438 ASN A O 1
ATOM 3168 N N . ASN A 1 439 ? -20.518 -3.176 15.390 1.00 98.88 439 ASN A N 1
ATOM 3169 C CA . ASN A 1 439 ? -19.359 -4.062 15.294 1.00 98.88 439 ASN A CA 1
ATOM 3170 C C . ASN A 1 439 ? -19.671 -5.431 15.907 1.00 98.88 439 ASN A C 1
ATOM 3172 O O . ASN A 1 439 ? -20.416 -5.526 16.889 1.00 98.88 439 ASN A O 1
ATOM 3176 N N . ASP A 1 440 ? -19.067 -6.465 15.331 1.00 98.88 440 ASP A N 1
ATOM 3177 C CA . ASP A 1 440 ? -19.042 -7.829 15.849 1.00 98.88 440 ASP A CA 1
ATOM 3178 C C . ASP A 1 440 ? -17.671 -8.081 16.488 1.00 98.88 440 ASP A C 1
ATOM 3180 O O . ASP A 1 440 ? -16.642 -8.059 15.810 1.00 98.88 440 ASP A O 1
ATOM 3184 N N . ILE A 1 441 ? -17.635 -8.199 17.813 1.00 98.75 441 ILE A N 1
ATOM 3185 C CA . ILE A 1 441 ? -16.404 -8.203 18.608 1.00 98.75 441 ILE A CA 1
ATOM 3186 C C . ILE A 1 441 ? -16.372 -9.477 19.443 1.00 98.75 441 ILE A C 1
ATOM 3188 O O . ILE A 1 441 ? -17.017 -9.566 20.491 1.00 98.75 441 ILE A O 1
ATOM 3192 N N . ASP A 1 442 ? -15.599 -10.453 18.988 1.00 97.31 442 ASP A N 1
ATOM 3193 C CA . ASP A 1 442 ? -15.688 -11.826 19.477 1.00 97.31 442 ASP A CA 1
ATOM 3194 C C . ASP A 1 442 ? -14.355 -12.359 20.012 1.00 97.31 442 ASP A C 1
ATOM 3196 O O . ASP A 1 442 ? -13.297 -12.135 19.426 1.00 97.31 442 ASP A O 1
ATOM 3200 N N . ASN A 1 443 ? -14.391 -13.102 21.116 1.00 96.19 443 ASN A N 1
ATOM 3201 C CA . ASN A 1 443 ? -13.261 -13.898 21.597 1.00 96.19 443 ASN A CA 1
ATOM 3202 C C . ASN A 1 443 ? -11.929 -13.119 21.700 1.00 96.19 443 ASN A C 1
ATOM 3204 O O . ASN A 1 443 ? -10.859 -13.664 21.448 1.00 96.19 443 ASN A O 1
ATOM 3208 N N . ASN A 1 444 ? -11.942 -11.825 22.034 1.00 96.75 444 ASN A N 1
ATOM 3209 C CA . ASN A 1 444 ? -10.696 -11.083 22.241 1.00 96.75 444 ASN A CA 1
ATOM 3210 C C . ASN A 1 444 ? -10.137 -11.369 23.642 1.00 96.75 444 ASN A C 1
ATOM 3212 O O . ASN A 1 444 ? -10.877 -11.604 24.601 1.00 96.75 444 ASN A O 1
ATOM 3216 N N . ALA A 1 445 ? -8.811 -11.347 23.778 1.00 95.31 445 ALA A N 1
ATOM 3217 C CA . ALA A 1 445 ? -8.132 -11.822 24.981 1.00 95.31 445 ALA A CA 1
ATOM 3218 C C . ALA A 1 445 ? -8.479 -11.016 26.244 1.00 95.31 445 ALA A C 1
ATOM 3220 O O . ALA A 1 445 ? -8.512 -11.578 27.342 1.00 95.31 445 ALA A O 1
ATOM 3221 N N . ALA A 1 446 ? -8.724 -9.709 26.108 1.00 94.88 446 ALA A N 1
ATOM 3222 C CA . ALA A 1 446 ? -9.177 -8.842 27.194 1.00 94.88 446 ALA A CA 1
ATOM 3223 C C . ALA A 1 446 ? -10.620 -8.365 26.973 1.00 94.88 446 ALA A C 1
ATOM 3225 O O . ALA A 1 446 ? -11.504 -9.158 26.678 1.00 94.88 446 ALA A O 1
ATOM 3226 N N . GLN A 1 447 ? -10.899 -7.078 27.164 1.00 95.94 447 GLN A N 1
ATOM 3227 C CA . GLN A 1 447 ? -12.212 -6.524 26.862 1.00 95.94 447 GLN A CA 1
ATOM 3228 C C . GLN A 1 447 ? -12.511 -6.582 25.364 1.00 95.94 447 GLN A C 1
ATOM 3230 O O . GLN A 1 447 ? -11.600 -6.489 24.543 1.00 95.94 447 GLN A O 1
ATOM 3235 N N . GLY A 1 448 ? -13.789 -6.642 24.997 1.00 97.56 448 GLY A N 1
ATOM 3236 C CA . GLY A 1 448 ? -14.165 -6.378 23.610 1.00 97.56 448 GLY A CA 1
ATOM 3237 C C . GLY A 1 448 ? -13.888 -4.913 23.267 1.00 97.56 448 GLY A C 1
ATOM 3238 O O . GLY A 1 448 ? -13.171 -4.620 22.312 1.00 97.56 448 GLY A O 1
ATOM 3239 N N . ILE A 1 449 ? -14.369 -3.992 24.111 1.00 98.62 449 ILE A N 1
ATOM 3240 C CA . ILE A 1 449 ? -14.119 -2.549 23.988 1.00 98.62 449 ILE A CA 1
ATOM 3241 C C . ILE A 1 449 ? -13.553 -2.001 25.299 1.00 98.62 449 ILE A C 1
ATOM 3243 O O . ILE A 1 449 ? -14.133 -2.205 26.369 1.00 98.62 449 ILE A O 1
ATOM 3247 N N . TYR A 1 450 ? -12.462 -1.243 25.217 1.00 97.88 450 TYR A N 1
ATOM 3248 C CA . TYR A 1 450 ? -11.920 -0.482 26.338 1.00 97.88 450 TYR A CA 1
ATOM 3249 C C . TYR A 1 450 ? -11.688 0.983 25.952 1.00 97.88 450 TYR A C 1
ATOM 3251 O O . TYR A 1 450 ? -10.853 1.268 25.100 1.00 97.88 450 TYR A O 1
ATOM 3259 N N . ALA A 1 451 ? -12.388 1.910 26.611 1.00 97.44 451 ALA A N 1
ATOM 3260 C CA . ALA A 1 451 ? -12.106 3.340 26.529 1.00 97.44 451 ALA A CA 1
ATOM 3261 C C . ALA A 1 451 ? -11.446 3.847 27.817 1.00 97.44 451 ALA A C 1
ATOM 3263 O O . ALA A 1 451 ? -11.982 3.671 28.915 1.00 97.44 451 ALA A O 1
ATOM 3264 N N . PHE A 1 452 ? -10.294 4.494 27.673 1.00 96.38 452 PHE A N 1
ATOM 3265 C CA . PHE A 1 452 ? -9.492 5.063 28.748 1.00 96.38 452 PHE A CA 1
ATOM 3266 C C . PHE A 1 452 ? -9.269 6.556 28.506 1.00 96.38 452 PHE A C 1
ATOM 3268 O O . PHE A 1 452 ? -8.859 6.953 27.414 1.00 96.38 452 PHE A O 1
ATOM 3275 N N . GLU A 1 453 ? -9.548 7.386 29.513 1.00 95.56 453 GLU A N 1
ATOM 3276 C CA . GLU A 1 453 ? -9.337 8.846 29.463 1.00 95.56 453 GLU A CA 1
ATOM 3277 C C . GLU A 1 453 ? -10.015 9.519 28.254 1.00 95.56 453 GLU A C 1
ATOM 3279 O O . GLU A 1 453 ? -9.523 10.503 27.715 1.00 95.56 453 GLU A O 1
ATOM 3284 N N . SER A 1 454 ? -11.152 8.973 27.810 1.00 95.94 454 SER A N 1
ATOM 3285 C CA . SER A 1 454 ? -11.831 9.363 26.567 1.00 95.94 454 SER A CA 1
ATOM 3286 C C . SER A 1 454 ? -13.124 10.147 26.822 1.00 95.94 454 SER A C 1
ATOM 3288 O O . SER A 1 454 ? -13.758 10.006 27.874 1.00 95.94 454 SER A O 1
ATOM 3290 N N . SER A 1 455 ? -13.530 10.984 25.866 1.00 96.69 455 SER A N 1
ATOM 3291 C CA . SER A 1 455 ? -14.720 11.840 25.970 1.00 96.69 455 SER A CA 1
ATOM 3292 C C . SER A 1 455 ? -15.630 11.736 24.754 1.00 96.69 455 SER A C 1
ATOM 3294 O O . SER A 1 455 ? -15.151 11.476 23.657 1.00 96.69 455 SER A O 1
ATOM 3296 N N . GLY A 1 456 ? -16.930 11.982 24.908 1.00 97.25 456 GLY A N 1
ATOM 3297 C CA . GLY A 1 456 ? -17.845 12.026 23.757 1.00 97.25 456 GLY A CA 1
ATOM 3298 C C . GLY A 1 456 ? -18.035 10.664 23.075 1.00 97.25 456 GLY A C 1
ATOM 3299 O O . GLY A 1 456 ? -18.430 10.601 21.916 1.00 97.25 456 GLY A O 1
ATOM 3300 N N . THR A 1 457 ? -17.699 9.559 23.750 1.00 97.94 457 THR A N 1
ATOM 3301 C CA . THR A 1 457 ? -17.743 8.218 23.156 1.00 97.94 457 THR A CA 1
ATOM 3302 C C . THR A 1 457 ? -19.179 7.701 23.067 1.00 97.94 457 THR A C 1
ATOM 3304 O O . THR A 1 457 ? -19.904 7.655 24.068 1.00 97.94 457 THR A O 1
ATOM 3307 N N . VAL A 1 458 ? -19.574 7.229 21.886 1.00 98.75 458 VAL A N 1
ATOM 3308 C CA . VAL A 1 458 ? -20.853 6.551 21.646 1.00 98.75 458 VAL A CA 1
ATOM 3309 C C . VAL A 1 458 ? -20.580 5.092 21.294 1.00 98.75 458 VAL A C 1
ATOM 3311 O O . VAL A 1 458 ? -19.886 4.803 20.332 1.00 98.75 458 VAL A O 1
ATOM 3314 N N . ILE A 1 459 ? -21.123 4.163 22.079 1.00 98.88 459 ILE A N 1
ATOM 3315 C CA . ILE A 1 459 ? -21.034 2.717 21.851 1.00 98.88 459 ILE A CA 1
ATOM 3316 C C . ILE A 1 459 ? -22.454 2.200 21.631 1.00 98.88 459 ILE A C 1
ATOM 3318 O O . ILE A 1 459 ? -23.205 2.014 22.599 1.00 98.88 459 ILE A O 1
ATOM 3322 N N . ASN A 1 460 ? -22.845 1.997 20.374 1.00 98.88 460 ASN A N 1
ATOM 3323 C CA . ASN A 1 460 ? -24.219 1.666 20.004 1.00 98.88 460 ASN A CA 1
ATOM 3324 C C . ASN A 1 460 ? -24.341 0.365 19.198 1.00 98.88 460 ASN A C 1
ATOM 3326 O O . ASN A 1 460 ? -23.640 0.167 18.221 1.00 98.88 460 ASN A O 1
ATOM 3330 N N . ASN A 1 461 ? -25.300 -0.494 19.546 1.00 98.75 461 ASN A N 1
ATOM 3331 C CA . ASN A 1 461 ? -25.688 -1.648 18.721 1.00 98.75 461 ASN A CA 1
ATOM 3332 C C . ASN A 1 461 ? -24.540 -2.606 18.331 1.00 98.75 461 ASN A C 1
ATOM 3334 O O . ASN A 1 461 ? -24.577 -3.226 17.274 1.00 98.75 461 ASN A O 1
ATOM 3338 N N . ASN A 1 462 ? -23.519 -2.742 19.176 1.00 98.88 462 ASN A N 1
ATOM 3339 C CA . ASN A 1 462 ? -22.441 -3.707 18.967 1.00 98.88 462 ASN A CA 1
ATOM 3340 C C . ASN A 1 462 ? -22.822 -5.072 19.551 1.00 98.88 462 ASN A C 1
ATOM 3342 O O . ASN A 1 462 ? -23.524 -5.148 20.568 1.00 98.88 462 ASN A O 1
ATOM 3346 N N . THR A 1 463 ? -22.316 -6.137 18.936 1.00 98.75 463 THR A N 1
ATOM 3347 C CA . THR A 1 463 ? -22.364 -7.501 19.472 1.00 98.75 463 THR A CA 1
ATOM 3348 C C . THR A 1 463 ? -20.993 -7.830 20.044 1.00 98.75 463 THR A C 1
ATOM 3350 O O . THR A 1 463 ? -19.988 -7.695 19.355 1.00 98.75 463 THR A O 1
ATOM 3353 N N . LEU A 1 464 ? -20.941 -8.174 21.329 1.00 98.44 464 LEU A N 1
ATOM 3354 C CA . LEU A 1 464 ? -19.714 -8.534 22.027 1.00 98.44 464 LEU A CA 1
ATOM 3355 C C . LEU A 1 464 ? -19.879 -9.926 22.632 1.00 98.44 464 LEU A C 1
ATOM 3357 O O . LEU A 1 464 ? -20.614 -10.078 23.614 1.00 98.44 464 LEU A O 1
ATOM 3361 N N . GLU A 1 465 ? -19.177 -10.910 22.087 1.00 96.38 465 GLU A N 1
ATOM 3362 C CA . GLU A 1 465 ? -19.258 -12.312 22.503 1.00 96.38 465 GLU A CA 1
ATOM 3363 C C . GLU A 1 465 ? -17.901 -12.830 22.999 1.00 96.38 465 GLU A C 1
ATOM 3365 O O . GLU A 1 465 ? -16.855 -12.386 22.537 1.00 96.38 465 GLU A O 1
ATOM 3370 N N . ASP A 1 466 ? -17.910 -13.680 24.031 1.00 94.19 466 ASP A N 1
ATOM 3371 C CA . ASP A 1 466 ? -16.740 -14.441 24.507 1.00 94.19 466 ASP A CA 1
ATOM 3372 C C . ASP A 1 466 ? -15.447 -13.639 24.789 1.00 94.19 466 ASP A C 1
ATOM 3374 O O . ASP A 1 466 ? -14.348 -14.189 24.860 1.00 94.19 466 ASP A O 1
ATOM 3378 N N . ASN A 1 467 ? -15.535 -12.325 25.026 1.00 94.44 467 ASN A N 1
ATOM 3379 C CA . ASN A 1 467 ? -14.342 -11.532 25.315 1.00 94.44 467 ASN A CA 1
ATOM 3380 C C . ASN A 1 467 ? -13.866 -11.745 26.763 1.00 94.44 467 ASN A C 1
ATOM 3382 O O . ASN A 1 467 ? -14.654 -11.784 27.724 1.00 94.44 467 ASN A O 1
ATOM 3386 N N . GLY A 1 468 ? -12.546 -11.815 26.925 1.00 89.81 468 GLY A N 1
ATOM 3387 C CA . GLY A 1 468 ? -11.860 -11.861 28.213 1.00 89.81 468 GLY A CA 1
ATOM 3388 C C . GLY A 1 468 ? -11.234 -13.206 28.570 1.00 89.81 468 GLY A C 1
ATOM 3389 O O . GLY A 1 468 ? -10.779 -13.352 29.703 1.00 89.81 468 GLY A O 1
ATOM 3390 N N . GLU A 1 469 ? -11.168 -14.177 27.653 1.00 82.69 469 GLU A N 1
ATOM 3391 C CA . GLU A 1 469 ? -10.557 -15.496 27.918 1.00 82.69 469 GLU A CA 1
ATOM 3392 C C . GLU A 1 469 ? -9.077 -15.412 28.334 1.00 82.69 469 GLU A C 1
ATOM 3394 O O . GLU A 1 469 ? -8.581 -16.252 29.087 1.00 82.69 469 GLU A O 1
ATOM 3399 N N . GLY A 1 470 ? -8.350 -14.389 27.878 1.00 77.75 470 GLY A N 1
ATOM 3400 C CA . GLY A 1 470 ? -6.934 -14.195 28.196 1.00 77.75 470 GLY A CA 1
ATOM 3401 C C . GLY A 1 470 ? -6.666 -13.736 29.634 1.00 77.75 470 GLY A C 1
ATOM 3402 O O . GLY A 1 470 ? -5.512 -13.716 30.060 1.00 77.75 470 GLY A O 1
ATOM 3403 N N . ALA A 1 471 ? -7.696 -13.373 30.403 1.00 66.38 471 ALA A N 1
ATOM 3404 C CA . ALA A 1 471 ? -7.556 -12.636 31.659 1.00 66.38 471 ALA A CA 1
ATOM 3405 C C . ALA A 1 471 ? -6.773 -13.319 32.778 1.00 66.38 471 ALA A C 1
ATOM 3407 O O . ALA A 1 471 ? -6.213 -12.624 33.627 1.00 66.38 471 ALA A O 1
ATOM 3408 N N . GLY A 1 472 ? -6.734 -14.650 32.831 1.00 73.75 472 GLY A N 1
ATOM 3409 C CA . GLY A 1 472 ? -6.178 -15.353 33.988 1.00 73.75 472 GLY A CA 1
ATOM 3410 C C . GLY A 1 472 ? -6.815 -14.873 35.305 1.00 73.75 472 GLY A C 1
ATOM 3411 O O . GLY A 1 472 ? -7.988 -15.132 35.556 1.00 73.75 472 GLY A O 1
ATOM 3412 N N . ASP A 1 473 ? -6.038 -14.176 36.145 1.00 71.25 473 ASP A N 1
ATOM 3413 C CA . ASP A 1 473 ? -6.487 -13.624 37.438 1.00 71.25 473 ASP A CA 1
ATOM 3414 C C . ASP A 1 473 ? -7.032 -12.177 37.354 1.00 71.25 473 ASP A C 1
ATOM 3416 O O . ASP A 1 473 ? -7.527 -11.642 38.354 1.00 71.25 473 ASP A O 1
ATOM 3420 N N . TYR A 1 474 ? -6.923 -11.505 36.202 1.00 78.44 474 TYR A N 1
ATOM 3421 C CA . TYR A 1 474 ? -7.441 -10.147 36.005 1.00 78.44 474 TYR A CA 1
ATOM 3422 C C . TYR A 1 474 ? -8.962 -10.161 35.801 1.00 78.44 474 TYR A C 1
ATOM 3424 O O . TYR A 1 474 ? -9.520 -11.114 35.280 1.00 78.44 474 TYR A O 1
ATOM 3432 N N . VAL A 1 475 ? -9.656 -9.095 36.209 1.00 78.19 475 VAL A N 1
ATOM 3433 C CA . VAL A 1 475 ? -11.104 -8.952 35.977 1.00 78.19 475 VAL A CA 1
ATOM 3434 C C . VAL A 1 475 ? -11.308 -8.032 34.782 1.00 78.19 475 VAL A C 1
ATOM 3436 O O . VAL A 1 475 ? -11.004 -6.843 34.872 1.00 78.19 475 VAL A O 1
ATOM 3439 N N . TYR A 1 476 ? -11.837 -8.568 33.687 1.00 85.25 476 TYR A N 1
ATOM 3440 C CA . TYR A 1 476 ? -12.187 -7.793 32.493 1.00 85.25 476 TYR A CA 1
ATOM 3441 C C . TYR A 1 476 ? -13.699 -7.566 32.381 1.00 85.25 476 TYR A C 1
ATOM 3443 O O . TYR A 1 476 ? -14.448 -7.715 33.350 1.00 85.25 476 TYR A O 1
ATOM 3451 N N . SER A 1 477 ? -14.151 -7.101 31.227 1.00 91.69 477 SER A N 1
ATOM 3452 C CA . SER A 1 477 ? -15.560 -6.887 30.918 1.00 91.69 477 SER A CA 1
ATOM 3453 C C . SER A 1 477 ? -15.765 -6.912 29.411 1.00 91.69 477 SER A C 1
ATOM 3455 O O . SER A 1 477 ? -14.803 -6.724 28.676 1.00 91.69 477 SER A O 1
ATOM 3457 N N . GLY A 1 478 ? -16.997 -7.103 28.937 1.00 95.50 478 GLY A N 1
ATOM 3458 C CA . GLY A 1 478 ? -17.288 -6.882 27.516 1.00 95.50 478 GLY A CA 1
ATOM 3459 C C . GLY A 1 478 ? -16.929 -5.445 27.118 1.00 95.50 478 GLY A C 1
ATOM 3460 O O . GLY A 1 478 ? -16.144 -5.225 26.199 1.00 95.50 478 GLY A O 1
ATOM 3461 N N . ILE A 1 479 ? -17.421 -4.472 27.894 1.00 98.25 479 ILE A N 1
ATOM 3462 C CA . ILE A 1 479 ? -17.104 -3.044 27.754 1.00 98.25 479 ILE A CA 1
ATOM 3463 C C . ILE A 1 479 ? -16.479 -2.526 29.054 1.00 98.25 479 ILE A C 1
ATOM 3465 O O . ILE A 1 479 ? -17.075 -2.659 30.131 1.00 98.25 479 ILE A O 1
ATOM 3469 N N . LEU A 1 480 ? -15.290 -1.925 28.976 1.00 97.38 480 LEU A N 1
ATOM 3470 C CA . LEU A 1 480 ? -14.667 -1.163 30.064 1.00 97.38 480 LEU A CA 1
ATOM 3471 C C . LEU A 1 480 ? -14.574 0.312 29.680 1.00 97.38 480 LEU A C 1
ATOM 3473 O O . LEU A 1 480 ? -14.084 0.658 28.611 1.00 97.38 480 LEU A O 1
ATOM 3477 N N . LEU A 1 481 ? -15.005 1.178 30.585 1.00 97.69 481 LEU A N 1
ATOM 3478 C CA . LEU A 1 481 ? -14.903 2.625 30.474 1.00 97.69 481 LEU A CA 1
ATOM 3479 C C . LEU A 1 481 ? -14.182 3.141 31.716 1.00 97.69 481 LEU A C 1
ATOM 3481 O O . LEU A 1 481 ? -14.673 2.959 32.828 1.00 97.69 481 LEU A O 1
ATOM 3485 N N . TRP A 1 482 ? -13.022 3.763 31.553 1.00 96.88 482 TRP A N 1
ATOM 3486 C CA . TRP A 1 482 ? -12.199 4.213 32.672 1.00 96.88 482 TRP A CA 1
ATOM 3487 C C . TRP A 1 482 ? -11.788 5.671 32.492 1.00 96.88 482 TRP A C 1
ATOM 3489 O O . TRP A 1 482 ? -11.113 6.013 31.527 1.00 96.88 482 TRP A O 1
ATOM 3499 N N . THR A 1 483 ? -12.147 6.524 33.453 1.00 96.62 483 THR A N 1
ATOM 3500 C CA . THR A 1 483 ? -11.945 7.979 33.371 1.00 96.62 483 THR A CA 1
ATOM 3501 C C . THR A 1 483 ? -12.592 8.541 32.105 1.00 96.62 483 THR A C 1
ATOM 3503 O O . THR A 1 483 ? -11.913 9.020 31.208 1.00 96.62 483 THR A O 1
ATOM 3506 N N . VAL A 1 484 ? -13.917 8.440 32.002 1.00 96.25 484 VAL A N 1
ATOM 3507 C CA . VAL A 1 484 ? -14.653 8.898 30.813 1.00 96.25 484 VAL A CA 1
ATOM 3508 C C . VAL A 1 484 ? -15.570 10.082 31.114 1.00 96.25 484 VAL A C 1
ATOM 3510 O O . VAL A 1 484 ? -15.988 10.295 32.258 1.00 96.25 484 VAL A O 1
ATOM 3513 N N . THR A 1 485 ? -15.901 10.861 30.090 1.00 96.88 485 THR A N 1
ATOM 3514 C CA . THR A 1 485 ? -16.919 11.920 30.166 1.00 96.88 485 THR A CA 1
ATOM 3515 C C . THR A 1 485 ? -17.809 11.897 28.931 1.00 96.88 485 THR A C 1
ATOM 3517 O O . THR A 1 485 ? -17.382 11.419 27.882 1.00 96.88 485 THR A O 1
ATOM 3520 N N . ASP A 1 486 ? -19.038 12.397 29.048 1.00 97.06 486 ASP A N 1
ATOM 3521 C CA . ASP A 1 486 ? -19.992 12.483 27.933 1.00 97.06 486 ASP A CA 1
ATOM 3522 C C . ASP A 1 486 ? -20.093 11.171 27.133 1.00 97.06 486 ASP A C 1
ATOM 3524 O O . ASP A 1 486 ? -19.758 11.100 25.956 1.00 97.06 486 ASP A O 1
ATOM 3528 N N . THR A 1 487 ? -20.432 10.075 27.816 1.00 98.12 487 THR A N 1
ATOM 3529 C CA . THR A 1 487 ? -20.384 8.723 27.237 1.00 98.12 487 THR A CA 1
ATOM 3530 C C . THR A 1 487 ? -21.770 8.098 27.152 1.00 98.12 487 THR A C 1
ATOM 3532 O O . THR A 1 487 ? -22.542 8.109 28.116 1.00 98.12 487 THR A O 1
ATOM 3535 N N . THR A 1 488 ? -22.078 7.494 26.006 1.00 98.69 488 THR A N 1
ATOM 3536 C CA . THR A 1 488 ? -23.348 6.804 25.751 1.00 98.69 488 THR A CA 1
ATOM 3537 C C . THR A 1 488 ? -23.097 5.353 25.356 1.00 98.69 488 THR A C 1
ATOM 3539 O O . THR A 1 488 ? -22.388 5.085 24.398 1.00 98.69 488 THR A O 1
ATOM 3542 N N . VAL A 1 489 ? -23.702 4.405 26.077 1.00 98.81 489 VAL A N 1
ATOM 3543 C CA . VAL A 1 489 ? -23.629 2.961 25.808 1.00 98.81 489 VAL A CA 1
ATOM 3544 C C . VAL A 1 489 ? -25.039 2.414 25.630 1.00 98.81 489 VAL A C 1
ATOM 3546 O O . VAL A 1 489 ? -25.774 2.228 26.612 1.00 98.81 489 VAL A O 1
ATOM 3549 N N . THR A 1 490 ? -25.440 2.161 24.387 1.00 98.75 490 THR A N 1
ATOM 3550 C CA . THR A 1 490 ? -26.824 1.798 24.068 1.00 98.75 490 THR A CA 1
ATOM 3551 C C . THR A 1 490 ? -26.988 0.609 23.143 1.00 98.75 490 THR A C 1
ATOM 3553 O O . THR A 1 490 ? -26.231 0.421 22.206 1.00 98.75 490 THR A O 1
ATOM 3556 N N . ASN A 1 491 ? -28.048 -0.168 23.367 1.00 98.69 491 ASN A N 1
ATOM 3557 C CA . ASN A 1 491 ? -28.495 -1.224 22.449 1.00 98.69 491 ASN A CA 1
ATOM 3558 C C . ASN A 1 491 ? -27.449 -2.305 22.124 1.00 98.69 491 ASN A C 1
ATOM 3560 O O . ASN A 1 491 ? -27.609 -3.019 21.143 1.00 98.69 491 ASN A O 1
ATOM 3564 N N . ASN A 1 492 ? -26.395 -2.451 22.925 1.00 98.75 492 ASN A N 1
ATOM 3565 C CA . ASN A 1 492 ? -25.376 -3.469 22.694 1.00 98.75 492 ASN A CA 1
ATOM 3566 C C . ASN A 1 492 ? -25.859 -4.836 23.197 1.00 98.75 492 ASN A C 1
ATOM 3568 O O . ASN A 1 492 ? -26.564 -4.919 24.209 1.00 98.75 492 ASN A O 1
ATOM 3572 N N . THR A 1 493 ? -25.443 -5.903 22.523 1.00 98.56 493 THR A N 1
ATOM 3573 C CA . THR A 1 493 ? -25.669 -7.291 22.942 1.00 98.56 493 THR A CA 1
ATOM 3574 C C . THR A 1 493 ? -24.352 -7.864 23.444 1.00 98.56 493 THR A C 1
ATOM 3576 O O . THR A 1 493 ? -23.402 -7.969 22.682 1.00 98.56 493 THR A O 1
ATOM 3579 N N . LEU A 1 494 ? -24.274 -8.191 24.732 1.00 98.06 494 LEU A N 1
ATOM 3580 C CA . LEU A 1 494 ? -23.085 -8.741 25.377 1.00 98.06 494 LEU A CA 1
ATOM 3581 C C . LEU A 1 494 ? -23.400 -10.164 25.852 1.00 98.06 494 LEU A C 1
ATOM 3583 O O . LEU A 1 494 ? -24.164 -10.327 26.807 1.00 98.06 494 LEU A O 1
ATOM 3587 N N . THR A 1 495 ? -22.815 -11.183 25.230 1.00 95.75 495 THR A N 1
ATOM 3588 C CA . THR A 1 495 ? -23.028 -12.603 25.563 1.00 95.75 495 THR A CA 1
ATOM 3589 C C . THR A 1 495 ? -21.722 -13.274 25.964 1.00 95.75 495 THR A C 1
ATOM 3591 O O . THR A 1 495 ? -20.672 -12.974 25.422 1.00 95.75 495 THR A O 1
ATOM 3594 N N . GLU A 1 496 ? -21.761 -14.111 26.998 1.00 91.56 496 GLU A N 1
ATOM 3595 C CA . GLU A 1 496 ? -20.668 -15.001 27.431 1.00 91.56 496 GLU A CA 1
ATOM 3596 C C . GLU A 1 496 ? -19.290 -14.345 27.703 1.00 91.56 496 GLU A C 1
ATOM 3598 O O . GLU A 1 496 ? -18.313 -15.022 28.004 1.00 91.56 496 GLU A O 1
ATOM 3603 N N . ASN A 1 497 ? -19.222 -13.013 27.782 1.00 89.44 497 ASN A N 1
ATOM 3604 C CA . ASN A 1 497 ? -18.030 -12.298 28.243 1.00 89.44 497 ASN A CA 1
ATOM 3605 C C . ASN A 1 497 ? -17.665 -12.731 29.681 1.00 89.44 497 ASN A C 1
ATOM 3607 O O . ASN A 1 497 ? -18.539 -12.851 30.553 1.00 89.44 497 ASN A O 1
ATOM 3611 N N . TYR A 1 498 ? -16.371 -12.957 29.938 1.00 81.94 498 TYR A N 1
ATOM 3612 C CA . TYR A 1 498 ? -15.901 -13.798 31.055 1.00 81.94 498 TYR A CA 1
ATOM 3613 C C . TYR A 1 498 ? -16.232 -13.259 32.462 1.00 81.94 498 TYR A C 1
ATOM 3615 O O . TYR A 1 498 ? -16.366 -14.031 33.411 1.00 81.94 498 TYR A O 1
ATOM 3623 N N . TYR A 1 499 ? -16.386 -11.939 32.615 1.00 84.12 499 TYR A N 1
ATOM 3624 C CA . TYR A 1 499 ? -16.591 -11.283 33.914 1.00 84.12 499 TYR A CA 1
ATOM 3625 C C . TYR A 1 499 ? -17.809 -10.349 33.914 1.00 84.12 499 TYR A C 1
ATOM 3627 O O . TYR A 1 499 ? -18.931 -10.807 34.087 1.00 84.12 499 TYR A O 1
ATOM 3635 N N . ARG A 1 500 ? -17.617 -9.028 33.783 1.00 90.19 500 ARG A N 1
ATOM 3636 C CA . ARG A 1 500 ? -18.714 -8.042 33.774 1.00 90.19 500 ARG A CA 1
ATOM 3637 C C . ARG A 1 500 ? -19.187 -7.778 32.348 1.00 90.19 500 ARG A C 1
ATOM 3639 O O . ARG A 1 500 ? -18.422 -7.914 31.400 1.00 90.19 500 ARG A O 1
ATOM 3646 N N . GLY A 1 501 ? -20.424 -7.317 32.199 1.00 93.81 501 GLY A N 1
ATOM 3647 C CA . GLY A 1 501 ? -20.912 -6.840 30.908 1.00 93.81 501 GLY A CA 1
ATOM 3648 C C . GLY A 1 501 ? -20.325 -5.463 30.632 1.00 93.81 501 GLY A C 1
ATOM 3649 O O . GLY A 1 501 ? -19.418 -5.312 29.818 1.00 93.81 501 GLY A O 1
ATOM 3650 N N . ILE A 1 502 ? -20.797 -4.474 31.389 1.00 97.56 502 ILE A N 1
ATOM 3651 C CA . ILE A 1 502 ? -20.360 -3.079 31.300 1.00 97.56 502 ILE A CA 1
ATOM 3652 C C . ILE A 1 502 ? -19.759 -2.659 32.641 1.00 97.56 502 ILE A C 1
ATOM 3654 O O . ILE A 1 502 ? -20.417 -2.723 33.682 1.00 97.56 502 ILE A O 1
ATOM 3658 N N . TRP A 1 503 ? -18.515 -2.193 32.628 1.00 96.56 503 TRP A N 1
ATOM 3659 C CA . TRP A 1 503 ? -17.864 -1.610 33.798 1.00 96.56 503 TRP A CA 1
ATOM 3660 C C . TRP A 1 503 ? -17.429 -0.183 33.490 1.00 96.56 503 TRP A C 1
ATOM 3662 O O . TRP A 1 503 ? -16.665 0.051 32.562 1.00 96.56 503 TRP A O 1
ATOM 3672 N N . VAL A 1 504 ? -17.921 0.762 34.287 1.00 97.06 504 VAL A N 1
ATOM 3673 C CA . VAL A 1 504 ? -17.560 2.175 34.234 1.00 97.06 504 VAL A CA 1
ATOM 3674 C C . VAL A 1 504 ? -16.885 2.600 35.535 1.00 97.06 504 VAL A C 1
ATOM 3676 O O . VAL A 1 504 ? -17.461 2.451 36.614 1.00 97.06 504 VAL A O 1
ATOM 3679 N N . GLU A 1 505 ? -15.688 3.163 35.430 1.00 96.56 505 GLU A N 1
ATOM 3680 C CA . GLU A 1 505 ? -14.876 3.656 36.540 1.00 96.56 505 GLU A CA 1
ATOM 3681 C C . GLU A 1 505 ? -14.516 5.131 36.327 1.00 96.56 505 GLU A C 1
ATOM 3683 O O . GLU A 1 505 ? -14.142 5.530 35.225 1.00 96.56 505 GLU A O 1
ATOM 3688 N N . ASN A 1 506 ? -14.583 5.935 37.392 1.00 95.44 506 ASN A N 1
ATOM 3689 C CA . ASN A 1 506 ? -14.171 7.341 37.405 1.00 95.44 506 ASN A CA 1
ATOM 3690 C C . ASN A 1 506 ? -14.840 8.200 36.310 1.00 95.44 506 ASN A C 1
ATOM 3692 O O . ASN A 1 506 ? -14.183 9.002 35.648 1.00 95.44 506 ASN A O 1
ATOM 3696 N N . TYR A 1 507 ? -16.141 8.014 36.074 1.00 95.56 507 TYR A N 1
ATOM 3697 C CA . TYR A 1 507 ? -16.848 8.786 35.049 1.00 95.56 507 TYR A CA 1
ATOM 3698 C C . TYR A 1 507 ? -17.315 10.150 35.560 1.00 95.56 507 TYR A C 1
ATOM 3700 O O . TYR A 1 507 ? -17.570 10.341 36.754 1.00 95.56 507 TYR A O 1
ATOM 3708 N N . THR A 1 508 ? -17.509 11.075 34.624 1.00 95.38 508 THR A N 1
ATOM 3709 C CA . THR A 1 508 ? -18.196 12.350 34.846 1.00 95.38 508 THR A CA 1
ATOM 3710 C C . THR A 1 508 ? -19.382 12.495 33.898 1.00 95.38 508 THR A C 1
ATOM 3712 O O . THR A 1 508 ? -19.362 11.985 32.780 1.00 95.38 508 THR A O 1
ATOM 3715 N N . ASP A 1 509 ? -20.440 13.160 34.365 1.00 92.69 509 ASP A N 1
ATOM 3716 C CA . ASP A 1 509 ? -21.676 13.306 33.599 1.00 92.69 509 ASP A CA 1
ATOM 3717 C C . ASP A 1 509 ? -21.490 14.166 32.330 1.00 92.69 509 ASP A C 1
ATOM 3719 O O . ASP A 1 509 ? -20.733 15.141 32.363 1.00 92.69 509 ASP A O 1
ATOM 3723 N N . PRO A 1 510 ? -22.251 13.879 31.255 1.00 95.75 510 PRO A N 1
ATOM 3724 C CA . PRO A 1 510 ? -23.326 12.881 31.213 1.00 95.75 510 PRO A CA 1
ATOM 3725 C C . PRO A 1 510 ? -22.831 11.447 30.932 1.00 95.75 510 PRO A C 1
ATOM 3727 O O . PRO A 1 510 ? -21.970 11.220 30.089 1.00 95.75 510 PRO A O 1
ATOM 3730 N N . LEU A 1 511 ? -23.429 10.464 31.618 1.00 97.50 511 LEU A N 1
ATOM 3731 C CA . LEU A 1 511 ? -23.307 9.035 31.305 1.00 97.50 511 LEU A CA 1
ATOM 3732 C C . LEU A 1 511 ? -24.692 8.448 31.015 1.00 97.50 511 LEU A C 1
ATOM 3734 O O . LEU A 1 511 ? -25.586 8.499 31.864 1.00 97.50 511 LEU A O 1
ATOM 3738 N N . THR A 1 512 ? -24.860 7.835 29.844 1.00 98.19 512 THR A N 1
ATOM 3739 C CA . THR A 1 512 ? -26.101 7.147 29.462 1.00 98.19 512 THR A CA 1
ATOM 3740 C C . THR A 1 512 ? -25.836 5.670 29.207 1.00 98.19 512 THR A C 1
ATOM 3742 O O . THR A 1 512 ? -25.087 5.327 28.303 1.00 98.19 512 THR A O 1
ATOM 3745 N N . ILE A 1 513 ? -26.493 4.781 29.957 1.00 98.31 513 ILE A N 1
ATOM 3746 C CA . ILE A 1 513 ? -26.469 3.329 29.718 1.00 98.31 513 ILE A CA 1
ATOM 3747 C C . ILE A 1 513 ? -27.914 2.844 29.606 1.00 98.31 513 ILE A C 1
ATOM 3749 O O . ILE A 1 513 ? -28.664 2.906 30.582 1.00 98.31 513 ILE A O 1
ATOM 3753 N N . SER A 1 514 ? -28.341 2.382 28.428 1.00 98.25 514 SER A N 1
ATOM 3754 C CA . SER A 1 514 ? -29.723 1.911 28.238 1.00 98.25 514 SER A CA 1
ATOM 3755 C C . SER A 1 514 ? -29.883 0.946 27.062 1.00 98.25 514 SER A C 1
ATOM 3757 O O . SER A 1 514 ? -29.088 0.949 26.137 1.00 98.25 514 SER A O 1
ATOM 3759 N N . GLY A 1 515 ? -30.904 0.087 27.086 1.00 97.81 515 GLY A N 1
ATOM 3760 C CA . GLY A 1 515 ? -31.213 -0.802 25.955 1.00 97.81 515 GLY A CA 1
ATOM 3761 C C . GLY A 1 515 ? -30.226 -1.953 25.712 1.00 97.81 515 GLY A C 1
ATOM 3762 O O . GLY A 1 515 ? -30.450 -2.728 24.794 1.00 97.81 515 GLY A O 1
ATOM 3763 N N . ASN A 1 516 ? -29.169 -2.097 26.519 1.00 98.38 516 ASN A N 1
ATOM 3764 C CA . ASN A 1 516 ? -28.200 -3.187 26.374 1.00 98.38 516 ASN A CA 1
ATOM 3765 C C . ASN A 1 516 ? -28.781 -4.529 26.865 1.00 98.38 516 ASN A C 1
ATOM 3767 O O . ASN A 1 516 ? -29.442 -4.575 27.907 1.00 98.38 516 ASN A O 1
ATOM 3771 N N . SER A 1 517 ? -28.506 -5.614 26.142 1.00 98.06 517 SER A N 1
ATOM 3772 C CA . SER A 1 517 ? -28.822 -6.993 26.530 1.00 98.06 517 SER A CA 1
ATOM 3773 C C . SER A 1 517 ? -27.543 -7.678 27.003 1.00 98.06 517 SER A C 1
ATOM 3775 O O . SER A 1 517 ? -26.583 -7.741 26.247 1.00 98.06 517 SER A O 1
ATOM 3777 N N . ILE A 1 518 ? -27.497 -8.148 28.252 1.00 97.19 518 ILE A N 1
ATOM 3778 C CA . ILE A 1 518 ? -26.276 -8.699 28.856 1.00 97.19 518 ILE A CA 1
ATOM 3779 C C . ILE A 1 518 ? -26.571 -10.100 29.388 1.00 97.19 518 ILE A C 1
ATOM 3781 O O . ILE A 1 518 ? -27.492 -10.286 30.177 1.00 97.19 518 ILE A O 1
ATOM 3785 N N . THR A 1 519 ? -25.780 -11.081 28.964 1.00 93.81 519 THR A N 1
ATOM 3786 C CA . THR A 1 519 ? -25.763 -12.445 29.499 1.00 93.81 519 THR A CA 1
ATOM 3787 C C . THR A 1 519 ? -24.319 -12.810 29.811 1.00 93.81 519 THR A C 1
ATOM 3789 O O . THR A 1 519 ? -23.507 -12.945 28.905 1.00 93.81 519 THR A O 1
ATOM 3792 N N . LEU A 1 520 ? -23.982 -12.942 31.093 1.00 87.25 520 LEU A N 1
ATOM 3793 C CA . LEU A 1 520 ? -22.613 -13.235 31.527 1.00 87.25 520 LEU A CA 1
ATOM 3794 C C . LEU A 1 520 ? -22.338 -14.735 31.555 1.00 87.25 520 LEU A C 1
ATOM 3796 O O . LEU A 1 520 ? -23.219 -15.520 31.918 1.00 87.25 520 LEU A O 1
ATOM 3800 N N . ARG A 1 521 ? -21.085 -15.114 31.285 1.00 85.44 521 ARG A N 1
ATOM 3801 C CA . ARG A 1 521 ? -20.614 -16.494 31.457 1.00 85.44 521 ARG A CA 1
ATOM 3802 C C . ARG A 1 521 ? -20.649 -16.924 32.921 1.00 85.44 521 ARG A C 1
ATOM 3804 O O . ARG A 1 521 ? -21.157 -17.997 33.246 1.00 85.44 521 ARG A O 1
ATOM 3811 N N . ASP A 1 522 ? -20.163 -16.062 33.816 1.00 86.50 522 ASP A N 1
ATOM 3812 C CA . ASP A 1 522 ? -20.302 -16.229 35.262 1.00 86.50 522 ASP A CA 1
ATOM 3813 C C . ASP A 1 522 ? -21.319 -15.239 35.847 1.00 86.50 522 ASP A C 1
ATOM 3815 O O . ASP A 1 522 ? -21.033 -14.074 36.124 1.00 86.50 522 ASP A O 1
ATOM 3819 N N . SER A 1 523 ? -22.518 -15.755 36.117 1.00 84.62 523 SER A N 1
ATOM 3820 C CA . SER A 1 523 ? -23.614 -15.026 36.771 1.00 84.62 523 SER A CA 1
ATOM 3821 C C . SER A 1 523 ? -23.323 -14.543 38.205 1.00 84.62 523 SER A C 1
ATOM 3823 O O . SER A 1 523 ? -24.176 -13.892 38.811 1.00 84.62 523 SER A O 1
ATOM 3825 N N . SER A 1 524 ? -22.160 -14.868 38.784 1.00 88.69 524 SER A N 1
ATOM 3826 C CA . SER A 1 524 ? -21.729 -14.335 40.081 1.00 88.69 524 SER A CA 1
ATOM 3827 C C . SER A 1 524 ? -21.292 -12.863 40.015 1.00 88.69 524 SER A C 1
ATOM 3829 O O . SER A 1 524 ? -21.311 -12.172 41.041 1.00 88.69 524 SER A O 1
ATOM 3831 N N . TYR A 1 525 ? -20.953 -12.365 38.821 1.00 89.06 525 TYR A N 1
ATOM 3832 C CA . TYR A 1 525 ? -20.595 -10.970 38.578 1.00 89.06 525 TYR A CA 1
ATOM 3833 C C . TYR A 1 525 ? -21.817 -10.098 38.269 1.00 89.06 525 TYR A C 1
ATOM 3835 O O . TYR A 1 525 ? -22.891 -10.564 37.899 1.00 89.06 525 TYR A O 1
ATOM 3843 N N . GLN A 1 526 ? -21.651 -8.787 38.452 1.00 89.00 526 GLN A N 1
ATOM 3844 C CA . GLN A 1 526 ? -22.671 -7.806 38.091 1.00 89.00 526 GLN A CA 1
ATOM 3845 C C . GLN A 1 526 ? -22.613 -7.508 36.591 1.00 89.00 526 GLN A C 1
ATOM 3847 O O . GLN A 1 526 ? -21.539 -7.236 36.055 1.00 89.00 526 GLN A O 1
ATOM 3852 N N . GLU A 1 527 ? -23.780 -7.495 35.945 1.00 93.31 527 GLU A N 1
ATOM 3853 C CA . GLU A 1 527 ? -23.929 -7.134 34.529 1.00 93.31 527 GLU A CA 1
ATOM 3854 C C . GLU A 1 527 ? -23.426 -5.717 34.245 1.00 93.31 527 GLU A C 1
ATOM 3856 O O . GLU A 1 527 ? -22.699 -5.509 33.276 1.00 93.31 527 GLU A O 1
ATOM 3861 N N . VAL A 1 528 ? -23.775 -4.761 35.114 1.00 96.19 528 VAL A N 1
ATOM 3862 C CA . VAL A 1 528 ? -23.371 -3.356 35.005 1.00 96.19 528 VAL A CA 1
ATOM 3863 C C . VAL A 1 528 ? -22.814 -2.862 36.339 1.00 96.19 528 VAL A C 1
ATOM 3865 O O . VAL A 1 528 ? -23.458 -3.014 37.380 1.00 96.19 528 VAL A O 1
ATOM 3868 N N . VAL A 1 529 ? -21.635 -2.241 36.301 1.00 95.12 529 VAL A N 1
ATOM 3869 C CA . VAL A 1 529 ? -20.989 -1.583 37.447 1.00 95.12 529 VAL A CA 1
ATOM 3870 C C . VAL A 1 529 ? -20.604 -0.164 37.060 1.00 95.12 529 VAL A C 1
ATOM 3872 O O . VAL A 1 529 ? -19.987 0.033 36.020 1.00 95.12 529 VAL A O 1
ATOM 3875 N N . THR A 1 530 ? -20.940 0.815 37.899 1.00 94.25 530 THR A N 1
ATOM 3876 C CA . THR A 1 530 ? -20.630 2.231 37.658 1.00 94.25 530 THR A CA 1
ATOM 3877 C C . THR A 1 530 ? -20.097 2.897 38.923 1.00 94.25 530 THR A C 1
ATOM 3879 O O . THR A 1 530 ? -20.797 2.919 39.938 1.00 94.25 530 THR A O 1
ATOM 3882 N N . ASN A 1 531 ? -18.910 3.495 38.842 1.00 92.56 531 ASN A N 1
ATOM 3883 C CA . ASN A 1 531 ? -18.285 4.268 39.914 1.00 92.56 531 ASN A CA 1
ATOM 3884 C C . ASN A 1 531 ? -17.988 5.690 39.412 1.00 92.56 531 ASN A C 1
ATOM 3886 O O . ASN A 1 531 ? -17.186 5.869 38.499 1.00 92.56 531 ASN A O 1
ATOM 3890 N N . ALA A 1 532 ? -18.667 6.691 39.977 1.00 84.44 532 ALA A N 1
ATOM 3891 C CA . ALA A 1 532 ? -18.463 8.101 39.629 1.00 84.44 532 ALA A CA 1
ATOM 3892 C C . ALA A 1 532 ? -17.159 8.656 40.236 1.00 84.44 532 ALA A C 1
ATOM 3894 O O . ALA A 1 532 ? -16.694 8.129 41.251 1.00 84.44 532 ALA A O 1
ATOM 3895 N N . ALA A 1 533 ? -16.609 9.703 39.608 1.00 79.56 533 ALA A N 1
ATOM 3896 C CA . ALA A 1 533 ? -15.394 10.411 40.031 1.00 79.56 533 ALA A CA 1
ATOM 3897 C C . ALA A 1 533 ? -15.493 11.107 41.404 1.00 79.56 533 ALA A C 1
ATOM 3899 O O . ALA A 1 533 ? -16.579 11.645 41.738 1.00 79.56 533 ALA A O 1
#

Solvent-accessible surface area (backbone atoms only — not comparable to full-atom values): 23615 Å² total; per-residue (Å²): 127,63,53,42,64,64,71,57,36,77,74,39,98,88,50,56,77,83,79,50,56,71,69,56,53,46,55,52,28,53,51,32,26,61,38,30,42,78,56,105,58,82,78,49,74,64,62,56,92,70,50,46,38,27,26,83,71,52,90,86,53,86,66,31,72,45,63,50,68,46,54,79,68,54,58,70,64,28,38,36,41,30,43,51,47,81,42,79,40,59,30,63,43,68,47,33,38,26,34,42,37,34,35,93,75,45,16,29,40,27,36,72,38,70,36,62,84,54,95,87,52,44,66,14,38,36,21,36,25,17,31,47,24,35,38,32,35,35,30,38,37,51,33,79,75,10,42,21,36,28,46,30,34,36,34,16,85,70,55,12,28,47,32,36,38,33,48,32,34,31,40,30,58,50,29,29,52,55,65,43,77,5,23,34,35,35,36,37,59,23,34,47,23,37,38,32,42,29,34,24,38,33,20,76,65,18,39,27,21,34,37,40,50,28,40,48,24,35,41,32,48,23,37,26,32,28,13,22,24,27,38,39,40,27,30,30,49,27,37,41,32,51,26,41,36,36,56,20,42,74,66,54,83,78,71,87,54,71,64,93,74,72,83,83,81,79,76,89,75,71,84,56,5,32,35,38,35,39,36,59,59,79,68,10,28,51,30,37,41,30,45,29,42,33,36,44,19,48,30,27,35,40,37,41,31,30,54,24,38,42,32,47,26,39,28,39,43,13,26,24,22,36,36,40,34,67,54,20,24,44,34,40,39,31,48,27,39,27,32,61,20,70,31,37,27,35,35,38,35,37,33,78,71,30,45,31,40,40,30,45,28,40,26,30,39,17,26,27,19,38,36,34,28,22,35,30,42,30,39,40,31,49,26,38,22,32,50,9,35,29,26,18,33,35,36,33,85,86,36,76,54,23,32,49,31,38,41,31,48,27,40,28,30,46,7,2,72,37,96,74,80,47,23,26,14,32,36,33,36,41,27,29,46,30,40,39,30,49,27,42,27,32,44,6,11,16,19,23,35,33,36,33,57,23,30,44,35,36,42,34,47,28,40,30,33,43,7,19,76,51,36,81,92,56,86,48,14,26,32,37,37,34,41,30,31,42,34,38,43,30,46,26,40,32,37,45,11,53,33,21,35,38,36,37,36,44,34,45,82,54,72,46,78,48,76,58,48,72,43,52,61,39,76,90,47,58,56,67,46,80,40,72,103

Organism: NCBI:txid29283

Mean predicted aligned error: 10.24 Å

pLDDT: mean 84.95, std 16.28, range [35.19, 98.94]

InterPro domains:
  IPR006626 Parallel beta-helix repeat [SM00710] (130-156)
  IPR006626 Parallel beta-helix repeat [SM00710] (160-189)
  IPR006626 Parallel beta-helix repeat [SM00710] (190-213)
  IPR006626 Parallel beta-helix repeat [SM00710] (214-235)
  IPR006626 Parallel beta-helix repeat [SM00710] (284-304)
  IPR006626 Parallel beta-helix repeat [SM00710] (305-326)
  IPR006626 Parallel beta-helix repeat [SM00710] (328-350)
  IPR006626 Parallel beta-helix repeat [SM00710] (353-374)
  IPR006626 Parallel beta-helix repeat [SM00710] (375-397)
  IPR006626 Parallel beta-helix repeat [SM00710] (402-430)
  IPR006626 Parallel beta-helix repeat [SM00710] (431-453)
  IPR006626 Parallel beta-helix repeat [SM00710] (454-483)
  IPR006626 Parallel beta-helix repeat [SM00710] (484-506)
  IPR007742 Periplasmic copper-binding protein NosD-like, beta helix domain [PF05048] (148-302)
  IPR011050 Pectin lyase fold/virulence factor [SSF51126] (63-419)
  IPR011050 Pectin lyase fold/virulence factor [SSF51126] (367-518)
  IPR012334 Pectin lyase fold [G3DSA:2.160.20.10] (54-257)
  IPR012334 Pectin lyase fold [G3DSA:2.160.20.10] (273-421)
  IPR012334 Pectin lyase fold [G3DSA:2.160.20.10] (422-524)
  IPR022441 Parallel beta-helix repeat-2 [TIGR03804] (358-390)

Sequence (533 aa):
MALTIKDFVEQEDSLTLEDIPPEVRKRVNDELQELTGGGDSEPAPPQNPDALIVSKNLDGRDGFNEIKPAVDSADSGATIFIEPGTYTEDVLVDVDDLTLAGAEGTPVIRSTGTGYQQEGDPVAPLEITGEGVEISDVAVEAVEGEGYGYGVQISGVAGASDVTLTNVQVDGSSGFNTGEFGTGVRVRGAPDTVLNGVVVNGGSDVDYGIRVQEPGTEVLGCTVNNCNRAIDVQSSDQIVQDNTINGITESSPGGFYKDPFDDGLEDDTFPSGKGIRVSTTPEGSDNTIQNNDINNCSLGIEAFGSDSTLSGNDLTGCSTGITVANGASNYTISGNTISDGSGRGISVFSGSTDEHQIENNTISNQGSGIVLSGSDNNTLSGNTLTDNTYNGIWLNDGAGSPTGNDIQNNTVSSNGFGSGTPYPGIYLGNATDTNIENNDIDNNAAQGIYAFESSGTVINNNTLEDNGEGAGDYVYSGILLWTVTDTTVTNNTLTENYYRGIWVENYTDPLTISGNSITLRDSSYQEVVTNAA

Secondary structure (DSSP, 8-state):
----HHHHHTT-TT--GG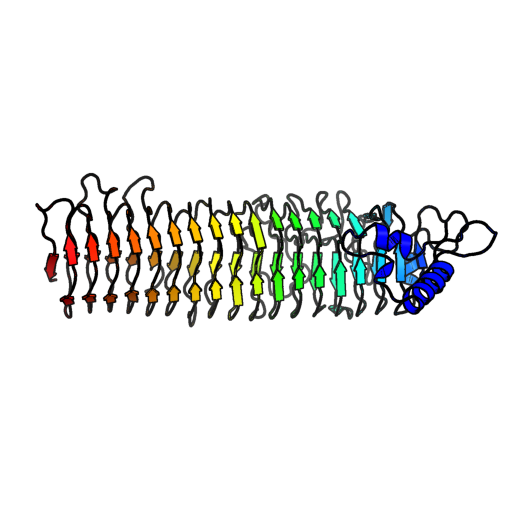GS-HHHHHHHHHHHHHHTT-SSSS-PPP--TTEEEE-S--TT-SSBSSHHHHHTTPPTT-EEEE-SSEEES-EEE-STT-EEEEPTT--EEE--S----STTS-SSSEEE-STT-EEES-EEE--TTBS-SEEEEEEGGGT--S-EEES-EEE-TT-B-SSS--EEEEEES-TT-EEES-EEE--TT--EEEEE-STT-EEES-EEES-SEEEEE-SSS-EEES-EEE-------------TT--S---S-PPS-EEEEE--SS--BS-EEES-EEES-SEEEEE-SBS-EEES-EEES-SEEEEEPTT-B--EEES-EEES-SSEEEEEE--TT---EEES-EEESSSEEEEEES--S-EEES-EEES-SS-SEEE-SSSS--BS-EEES-EEES---SSSS---SEEEES-BS-EEES-EEES-SS-SEEEES-BS-EEES-EEESTTGGGTTS--EEEEEES-EEEEEES-EEES-SSEEEEEEEEEEEEEEES-EEE-SSTTS-SEEEEE-

Foldseek 3Di:
DQDFPCVVQVVDPPDDPVVDDPVRSVVRSVVSCQQFPPDPDPTDHGCPVQEAEADCCCVPPDHHVADQVVQVPHAALGEYEYEADEHEAAHENAHANYEYEYDDNAHEQEYVLPADDDPPDDLASAEYAYENYEYERHEYEYDANRNHLEHYEYECVNPYENYEYYLYEFEQQNHRDDLPQREHYEYYNYALYEYEQYEFHHHLRHAEDYEHQYANYEAYQYEAEHHQEYYEYEAENYEYDNYEYYHQDQSDDQDQRDDPVPPVQDPRDDRTFEYYEHDPDPAYAHYEHECYEAEQTQEYYEDEHEHYEAEHYEAENHQEYYEDDAAYAHYEYYHYEHDDHEAEPYEYAHHDHHQYEHELYEHEAHQEYYEYAQHENYEHANYEFEHHQAEPYYYHPPHHAYENYEYEHYEQEHYQLHPDAGHENHEHENYELYEHYHYEQEQGQAAVYEYELYENYEAEAYEQYNHRVNPVPHAGENYEAENYENYAHAQYEAEAHAAEHYEAYAYDDDYHDDNYHHYYVDPVHYNYYYDHD

Radius of gyration: 29.85 Å; Cα contacts (8 Å, |Δi|>4): 1808; chains: 1; bounding box: 63×43×96 Å

Nearest PDB structures (foldseek):
  4mxn-assembly3_C  TM=5.442E-01  e=2.040E-03  Parabacteroides merdae ATCC 43184
  5zla-assembly2_F  TM=3.671E-01  e=1.129E-05  Pseudarthrobacter chlorophenolicus A6
  4mxn-assembly2_B  TM=6.074E-01  e=8.555E-03  Parabacteroides merdae ATCC 43184
  5zkw-assembly2_C  TM=2.877E-01  e=3.854E-06  Pseudarthrobacter chlorophenolicus A6
  4mxn-assembly4_D  TM=5.688E-01  e=8.181E-03  Parabacteroides merdae ATCC 43184